Protein AF-A0A7S0DXU3-F1 (afdb_monomer)

Organism: NCBI:txid33657

Solvent-accessible surface area (backbone atoms only — not comparable to full-atom values): 25085 Å² total; per-residue (Å²): 123,83,75,73,73,70,71,82,78,70,74,86,76,72,79,66,78,80,79,71,83,87,73,43,58,35,55,52,43,70,72,33,87,87,50,50,41,66,70,44,53,69,48,76,49,86,62,84,32,47,53,56,60,53,53,61,32,28,48,68,33,61,69,53,24,44,71,80,28,41,36,39,31,63,48,48,63,67,43,18,43,75,67,72,44,59,87,60,47,54,65,48,52,40,44,75,73,55,28,46,79,47,74,60,86,53,35,32,40,37,36,41,58,73,60,51,39,26,33,27,29,27,55,62,72,40,79,51,35,52,40,59,34,46,40,11,41,35,48,35,41,53,49,11,59,25,67,70,29,43,39,30,33,61,66,81,71,66,56,91,76,60,93,64,80,32,57,71,76,54,33,44,74,32,77,78,44,62,49,32,55,66,58,49,38,71,77,22,74,83,45,47,80,45,78,47,66,69,80,90,64,97,59,67,60,41,56,51,43,33,68,52,82,47,69,73,76,68,41,62,19,28,34,32,32,53,34,86,39,59,58,83,52,46,60,65,24,41,46,63,18,80,69,51,53,70,66,29,30,52,43,38,51,59,51,39,67,55,4,39,36,19,35,43,18,49,36,43,62,60,38,40,42,72,54,69,67,56,57,52,53,50,48,64,68,43,66,85,44,85,86,43,55,35,37,18,38,36,38,76,80,72,95,72,90,53,74,60,54,62,42,13,39,49,40,28,54,48,53,49,38,62,64,41,71,78,47,62,26,33,36,42,39,45,62,85,51,74,72,56,54,51,56,48,55,71,66,31,77,62,37,51,78,43,66,64,75,72,66,91,84,71,80,83,78,87,86,78,66,92,40,75,49,44,88,44,60,63,47,52,45,49,41,38,51,57,40,29,71,29,56,32,34,31,17,31,61,45,39,48,56,35,50,54,17,41,6,34,18,18,47,72,74,27,49,23,28,40,11,32,74,94,41,68,41,75,40,31,64,23,80,62,59,72,71,64,78,92,68,89,59,68,60,60,51,52,54,50,47,73,71,36,98,82,109

InterPro domains:
  IPR006342 Methyltransferase FkbM [PF05050] (13-100)
  IPR029063 S-adenosyl-L-methionine-dependent methyltransferase superfamily [G3DSA:3.40.50.150] (2-85)
  IPR029063 S-adenosyl-L-methionine-dependent methyltransferase superfamily [SSF53335] (16-101)

pLDDT: mean 78.66, std 15.74, range [31.45, 97.5]

Structure (mmCIF, N/CA/C/O backbone):
data_AF-A0A7S0DXU3-F1
#
_entry.id   AF-A0A7S0DXU3-F1
#
loop_
_atom_site.group_PDB
_atom_site.id
_atom_site.type_symbol
_atom_site.label_atom_id
_atom_site.label_alt_id
_atom_site.label_comp_id
_atom_site.label_asym_id
_atom_site.label_entity_id
_atom_site.label_seq_id
_atom_site.pdbx_PDB_ins_code
_atom_site.Cartn_x
_atom_site.Cartn_y
_atom_site.Cartn_z
_atom_site.occupancy
_atom_site.B_iso_or_equiv
_atom_site.auth_seq_id
_atom_site.auth_comp_id
_atom_site.auth_asym_id
_atom_site.auth_atom_id
_atom_site.pdbx_PDB_model_num
ATOM 1 N N . ASN A 1 1 ? 52.098 -13.015 6.282 1.00 49.25 1 ASN A N 1
ATOM 2 C CA . ASN A 1 1 ? 50.992 -13.143 7.252 1.00 49.25 1 ASN A CA 1
ATOM 3 C C . ASN A 1 1 ? 51.050 -14.542 7.871 1.00 49.25 1 ASN A C 1
ATOM 5 O O . ASN A 1 1 ? 50.723 -15.497 7.174 1.00 49.25 1 ASN A O 1
ATOM 9 N N . PRO A 1 2 ? 51.536 -14.700 9.114 1.00 31.45 2 PRO A N 1
ATOM 10 C CA . PRO A 1 2 ? 51.738 -16.010 9.745 1.00 31.45 2 PRO A CA 1
ATOM 11 C C . PRO A 1 2 ? 50.432 -16.734 10.134 1.00 31.45 2 PRO A C 1
ATOM 13 O O . PRO A 1 2 ? 50.487 -17.851 10.637 1.00 31.45 2 PRO A O 1
ATOM 16 N N . MET A 1 3 ? 49.254 -16.165 9.840 1.00 36.44 3 MET A N 1
ATOM 17 C CA . MET A 1 3 ? 47.963 -16.836 10.048 1.00 36.44 3 MET A CA 1
ATOM 18 C C . MET A 1 3 ? 47.596 -17.893 8.988 1.00 36.44 3 MET A C 1
ATOM 20 O O . MET A 1 3 ? 46.701 -18.695 9.233 1.00 36.44 3 MET A O 1
ATOM 24 N N . ALA A 1 4 ? 48.296 -17.975 7.849 1.00 40.72 4 ALA A N 1
ATOM 25 C CA . ALA A 1 4 ? 47.994 -18.976 6.813 1.00 40.72 4 ALA A CA 1
ATOM 26 C C . ALA A 1 4 ? 48.556 -20.385 7.111 1.00 40.72 4 ALA A C 1
ATOM 28 O O . ALA A 1 4 ? 48.115 -21.363 6.516 1.00 40.72 4 ALA A O 1
ATOM 29 N N . ALA A 1 5 ? 49.497 -20.520 8.053 1.00 42.50 5 ALA A N 1
ATOM 30 C CA . ALA A 1 5 ? 50.142 -21.802 8.364 1.00 42.50 5 ALA A CA 1
ATOM 31 C C . ALA A 1 5 ? 49.448 -22.604 9.490 1.00 42.50 5 ALA A C 1
ATOM 33 O O . ALA A 1 5 ? 49.845 -23.732 9.773 1.00 42.50 5 ALA A O 1
ATOM 34 N N . SER A 1 6 ? 48.405 -22.049 10.121 1.00 42.41 6 SER A N 1
ATOM 35 C CA . SER A 1 6 ? 47.703 -22.676 11.256 1.00 42.41 6 SER A CA 1
ATOM 36 C C . SER A 1 6 ? 46.551 -23.611 10.842 1.00 42.41 6 SER A C 1
ATOM 38 O O . SER A 1 6 ? 46.144 -24.476 11.612 1.00 42.41 6 SER A O 1
ATOM 40 N N . PHE A 1 7 ? 46.053 -23.519 9.603 1.00 44.28 7 PHE A N 1
ATOM 41 C CA . PHE A 1 7 ? 44.927 -24.349 9.140 1.00 44.28 7 PHE A CA 1
ATOM 42 C C . PHE A 1 7 ? 45.325 -25.727 8.581 1.00 44.28 7 PHE A C 1
ATOM 44 O O . PHE A 1 7 ? 44.462 -26.565 8.344 1.00 44.28 7 PHE A O 1
ATOM 51 N N . ALA A 1 8 ? 46.620 -26.019 8.425 1.00 44.94 8 ALA A N 1
ATOM 52 C CA . ALA A 1 8 ? 47.091 -27.247 7.773 1.00 44.94 8 ALA A CA 1
ATOM 53 C C . ALA A 1 8 ? 47.235 -28.477 8.701 1.00 44.94 8 ALA A C 1
ATOM 55 O O . ALA A 1 8 ? 47.800 -29.489 8.292 1.00 44.94 8 ALA A O 1
ATOM 56 N N . LYS A 1 9 ? 46.760 -28.424 9.955 1.00 47.81 9 LYS A N 1
ATOM 57 C CA . LYS A 1 9 ? 46.879 -29.547 10.914 1.00 47.81 9 LYS A CA 1
ATOM 58 C C . LYS A 1 9 ? 45.585 -29.920 11.644 1.00 47.81 9 LYS A C 1
ATOM 60 O O . LYS A 1 9 ? 45.634 -30.568 12.688 1.00 47.81 9 LYS A O 1
ATOM 65 N N . SER A 1 10 ? 44.426 -29.586 11.077 1.00 48.41 10 SER A N 1
ATOM 66 C CA . SER A 1 10 ? 43.157 -30.176 11.508 1.00 48.41 10 SER A CA 1
ATOM 67 C C . SER A 1 10 ? 42.825 -31.386 10.639 1.00 48.41 10 SER A C 1
ATOM 69 O O . SER A 1 10 ? 42.519 -31.263 9.458 1.00 48.41 10 SER A O 1
ATOM 71 N N . LYS A 1 11 ? 42.937 -32.553 11.272 1.00 50.50 11 LYS A N 1
ATOM 72 C CA . LYS A 1 11 ? 42.490 -33.888 10.860 1.00 50.50 11 LYS A CA 1
ATOM 73 C C . LYS A 1 11 ? 41.259 -33.870 9.946 1.00 50.50 11 LYS A C 1
ATOM 75 O O . LYS A 1 11 ? 40.271 -33.240 10.300 1.00 50.50 11 LYS A O 1
ATOM 80 N N . ASN A 1 12 ? 41.334 -34.632 8.849 1.00 48.66 12 ASN A N 1
ATOM 81 C CA . ASN A 1 12 ? 40.233 -35.271 8.116 1.00 48.66 12 ASN A CA 1
ATOM 82 C C . ASN A 1 12 ? 38.828 -34.750 8.461 1.00 48.66 12 ASN A C 1
ATOM 84 O O . ASN A 1 12 ? 38.040 -35.457 9.085 1.00 48.66 12 ASN A O 1
ATOM 88 N N . VAL A 1 13 ? 38.496 -33.538 8.015 1.00 51.12 13 VAL A N 1
ATOM 89 C CA . VAL A 1 13 ? 37.099 -33.246 7.704 1.00 51.12 13 VAL A CA 1
ATOM 90 C C . VAL A 1 13 ? 36.863 -33.978 6.393 1.00 51.12 13 VAL A C 1
ATOM 92 O O . VAL A 1 13 ? 37.223 -33.494 5.322 1.00 51.12 13 VAL A O 1
ATOM 95 N N . THR A 1 14 ? 36.363 -35.209 6.472 1.00 49.19 14 THR A N 1
ATOM 96 C CA . THR A 1 14 ? 35.688 -35.796 5.321 1.00 49.19 14 THR A CA 1
ATOM 97 C C . THR A 1 14 ? 34.599 -34.804 4.948 1.00 49.19 14 THR A C 1
ATOM 99 O O . THR A 1 14 ? 33.749 -34.499 5.784 1.00 49.19 14 THR A O 1
ATOM 102 N N . PHE A 1 15 ? 34.663 -34.248 3.735 1.00 51.94 15 PHE A N 1
ATOM 103 C CA . PHE A 1 15 ? 33.526 -33.587 3.104 1.00 51.94 15 PHE A CA 1
ATOM 104 C C . PHE A 1 15 ? 32.433 -34.655 2.942 1.00 51.94 15 PHE A C 1
ATOM 106 O O . PHE A 1 15 ? 32.216 -35.183 1.855 1.00 51.94 15 PHE A O 1
ATOM 113 N N . GLU A 1 16 ? 31.773 -35.037 4.039 1.00 57.16 16 GLU A N 1
ATOM 114 C CA . GLU A 1 16 ? 30.393 -35.478 3.950 1.00 57.16 16 GLU A CA 1
ATOM 115 C C . GLU A 1 16 ? 29.704 -34.368 3.174 1.00 57.16 16 GLU A C 1
ATOM 117 O O . GLU A 1 16 ? 29.780 -33.199 3.557 1.00 57.16 16 GLU A O 1
ATOM 122 N N . GLN A 1 17 ? 29.205 -34.722 1.992 1.00 59.31 17 GLN A N 1
ATOM 123 C CA . GLN A 1 17 ? 28.620 -33.788 1.051 1.00 59.31 17 GLN A CA 1
ATOM 124 C C . GLN A 1 17 ? 27.585 -32.957 1.804 1.00 59.31 17 GLN A C 1
ATOM 126 O O . GLN A 1 17 ? 26.501 -33.445 2.118 1.00 59.31 17 GLN A O 1
ATOM 131 N N . LEU A 1 18 ? 27.936 -31.708 2.111 1.00 56.19 18 LEU A N 1
ATOM 132 C CA . LEU A 1 18 ? 26.989 -30.690 2.524 1.00 56.19 18 LEU A CA 1
ATOM 133 C C . LEU A 1 18 ? 26.054 -30.512 1.329 1.00 56.19 18 LEU A C 1
ATOM 135 O O . LEU A 1 18 ? 26.329 -29.744 0.410 1.00 56.19 18 LEU A O 1
ATOM 139 N N . GLN A 1 19 ? 24.987 -31.309 1.299 1.00 66.44 19 GLN A N 1
ATOM 140 C CA . GLN A 1 19 ? 23.897 -31.147 0.356 1.00 66.44 19 GLN A CA 1
ATOM 141 C C . GLN A 1 19 ? 23.121 -29.915 0.802 1.00 66.44 19 GLN A C 1
ATOM 143 O O . GLN A 1 19 ? 22.157 -29.992 1.560 1.00 66.44 19 GLN A O 1
ATOM 148 N N . ILE A 1 20 ? 23.601 -28.750 0.380 1.00 72.75 20 ILE A N 1
ATOM 149 C CA . ILE A 1 20 ? 22.836 -27.517 0.484 1.00 72.75 20 ILE A CA 1
ATOM 150 C C . ILE A 1 20 ? 21.770 -27.610 -0.602 1.00 72.75 20 ILE A C 1
ATOM 152 O O . ILE A 1 20 ? 22.095 -27.753 -1.782 1.00 72.75 20 ILE A O 1
ATOM 156 N N . ALA A 1 21 ? 20.500 -27.587 -0.199 1.00 81.62 21 ALA A N 1
ATOM 157 C CA . ALA A 1 21 ? 19.401 -27.533 -1.147 1.00 81.62 21 ALA A CA 1
ATOM 158 C C . ALA A 1 21 ? 19.580 -26.291 -2.030 1.00 81.62 21 ALA A C 1
ATOM 160 O O . ALA A 1 21 ? 19.606 -25.163 -1.534 1.00 81.62 21 ALA A O 1
ATOM 161 N N . MET A 1 22 ? 19.750 -26.512 -3.332 1.00 84.69 22 MET A N 1
ATOM 162 C CA . MET A 1 22 ? 19.833 -25.433 -4.306 1.00 84.69 22 MET A CA 1
ATOM 163 C C . MET A 1 22 ? 18.444 -24.821 -4.454 1.00 84.69 22 MET A C 1
ATOM 165 O O . MET A 1 22 ? 17.490 -25.529 -4.770 1.00 84.69 22 MET A O 1
ATOM 169 N N . GLN A 1 23 ? 18.347 -23.517 -4.229 1.00 91.75 23 GLN A N 1
ATOM 170 C CA . GLN A 1 23 ? 17.140 -22.735 -4.463 1.00 91.75 23 GLN A CA 1
ATOM 171 C C . GLN A 1 23 ? 17.496 -21.494 -5.276 1.00 91.75 23 GLN A C 1
ATOM 173 O O . GLN A 1 23 ? 18.579 -20.921 -5.125 1.00 91.75 23 GLN A O 1
ATOM 178 N N . THR A 1 24 ? 16.581 -21.074 -6.135 1.00 93.62 24 THR A N 1
ATOM 179 C CA . THR A 1 24 ? 16.656 -19.793 -6.838 1.00 93.62 24 THR A CA 1
ATOM 180 C C . THR A 1 24 ? 16.358 -18.634 -5.884 1.00 93.62 24 THR A C 1
ATOM 182 O O . THR A 1 24 ? 15.781 -18.805 -4.807 1.00 93.62 24 THR A O 1
ATOM 185 N N . VAL A 1 25 ? 16.729 -17.418 -6.285 1.00 92.69 25 VAL A N 1
ATOM 186 C CA . VAL A 1 25 ? 16.409 -16.214 -5.505 1.00 92.69 25 VAL A CA 1
ATOM 187 C C . VAL A 1 25 ? 14.898 -15.971 -5.481 1.00 92.69 25 VAL A C 1
ATOM 189 O O . VAL A 1 25 ? 14.353 -15.614 -4.440 1.00 92.69 25 VAL A O 1
ATOM 192 N N . ASP A 1 26 ? 14.208 -16.218 -6.595 1.00 91.75 26 ASP A N 1
ATOM 193 C CA . ASP A 1 26 ? 12.749 -16.154 -6.666 1.00 91.75 26 ASP A CA 1
ATOM 194 C C . ASP A 1 26 ? 12.087 -17.110 -5.659 1.00 91.75 26 ASP A C 1
ATOM 196 O O . ASP A 1 26 ? 11.159 -16.712 -4.955 1.00 91.75 26 ASP A O 1
ATOM 200 N N . GLU A 1 27 ? 12.563 -18.354 -5.544 1.00 92.75 27 GLU A N 1
ATOM 201 C CA . GLU A 1 27 ? 12.059 -19.314 -4.550 1.00 92.75 27 GLU A CA 1
ATOM 202 C C . GLU A 1 27 ? 12.288 -18.828 -3.118 1.00 92.75 27 GLU A C 1
ATOM 204 O O . GLU A 1 27 ? 11.363 -18.890 -2.309 1.00 92.75 27 GLU A O 1
ATOM 209 N N . ALA A 1 28 ? 13.465 -18.271 -2.822 1.00 92.00 28 ALA A N 1
ATOM 210 C CA . ALA A 1 28 ? 13.770 -17.727 -1.501 1.00 92.00 28 ALA A CA 1
ATOM 211 C C . ALA A 1 28 ? 12.832 -16.564 -1.115 1.00 92.00 28 ALA A C 1
ATOM 213 O O . ALA A 1 28 ? 12.266 -16.568 -0.023 1.00 92.00 28 ALA A O 1
ATOM 214 N N . PHE A 1 29 ? 12.599 -15.606 -2.021 1.00 91.56 29 PHE A N 1
ATOM 215 C CA . PHE A 1 29 ? 11.661 -14.495 -1.790 1.00 91.56 29 PHE A CA 1
ATOM 216 C C . PHE A 1 29 ? 10.202 -14.956 -1.686 1.00 91.56 29 PHE A C 1
ATOM 218 O O . PHE A 1 29 ? 9.406 -14.337 -0.990 1.00 91.56 29 PHE A O 1
ATOM 225 N N . ASN A 1 30 ? 9.824 -16.028 -2.385 1.00 84.25 30 ASN A N 1
ATOM 226 C CA . ASN A 1 30 ? 8.475 -16.583 -2.281 1.00 84.25 30 ASN A CA 1
ATOM 227 C C . ASN A 1 30 ? 8.262 -17.366 -0.976 1.00 84.25 30 ASN A C 1
ATOM 229 O O . ASN A 1 30 ? 7.134 -17.424 -0.481 1.00 84.25 30 ASN A O 1
ATOM 233 N N . ALA A 1 31 ? 9.318 -17.991 -0.448 1.00 87.38 31 ALA A N 1
ATOM 234 C CA . ALA A 1 31 ? 9.271 -18.780 0.778 1.00 87.38 31 ALA A CA 1
ATOM 235 C C . ALA A 1 31 ? 9.262 -17.912 2.045 1.00 87.38 31 ALA A C 1
ATOM 237 O O . ALA A 1 31 ? 8.638 -18.299 3.035 1.00 87.38 31 ALA A O 1
ATOM 238 N N . ASP A 1 32 ? 9.918 -16.749 2.016 1.00 86.12 32 ASP A N 1
ATOM 239 C CA . ASP A 1 32 ? 10.009 -15.841 3.157 1.00 86.12 32 ASP A CA 1
ATOM 240 C C . ASP A 1 32 ? 9.027 -14.657 3.022 1.00 86.12 32 ASP A C 1
ATOM 242 O O . ASP A 1 32 ? 9.239 -13.763 2.199 1.00 86.12 32 ASP A O 1
ATOM 246 N N . PRO A 1 33 ? 7.947 -14.599 3.827 1.00 78.19 33 PRO A N 1
ATOM 247 C CA . PRO A 1 33 ? 6.976 -13.511 3.759 1.00 78.19 33 PRO A CA 1
ATOM 248 C C . PRO A 1 33 ? 7.546 -12.146 4.173 1.00 78.19 33 PRO A C 1
ATOM 250 O O . PRO A 1 33 ? 6.943 -11.123 3.828 1.00 78.19 33 PRO A O 1
ATOM 253 N N . ASP A 1 34 ? 8.671 -12.104 4.889 1.00 81.69 34 ASP A N 1
ATOM 254 C CA . ASP A 1 34 ? 9.323 -10.859 5.291 1.00 81.69 34 ASP A CA 1
ATOM 255 C C . ASP A 1 34 ? 10.197 -10.283 4.163 1.00 81.69 34 ASP A C 1
ATOM 257 O O . ASP A 1 34 ? 10.466 -9.079 4.144 1.00 81.69 34 ASP A O 1
ATOM 261 N N . LEU A 1 35 ? 10.571 -11.097 3.168 1.00 83.56 35 LEU A N 1
ATOM 262 C CA . LEU A 1 35 ? 11.268 -10.639 1.968 1.00 83.56 35 LEU A CA 1
ATOM 263 C C . LEU A 1 35 ? 10.271 -10.131 0.925 1.00 83.56 35 LEU A C 1
ATOM 265 O O . LEU A 1 35 ? 9.550 -10.883 0.274 1.00 83.56 35 LEU A O 1
ATOM 269 N N . GLN A 1 36 ? 10.252 -8.818 0.712 1.00 80.56 36 GLN A N 1
ATOM 270 C CA . GLN A 1 36 ? 9.420 -8.201 -0.316 1.00 80.56 36 GLN A CA 1
ATOM 271 C C . GLN A 1 36 ? 10.299 -7.726 -1.479 1.00 80.56 36 GLN A C 1
ATOM 273 O O . GLN A 1 36 ? 11.161 -6.870 -1.275 1.00 80.56 36 GLN A O 1
ATOM 278 N N . PRO A 1 37 ? 10.078 -8.198 -2.723 1.00 84.88 37 PRO A N 1
ATOM 279 C CA . PRO A 1 37 ? 10.832 -7.713 -3.881 1.00 84.88 37 PRO A CA 1
ATOM 280 C C . PRO A 1 37 ? 10.773 -6.190 -4.044 1.00 84.88 37 PRO A C 1
ATOM 282 O O . PRO A 1 37 ? 11.754 -5.559 -4.420 1.00 84.88 37 PRO A O 1
ATOM 285 N N . THR A 1 38 ? 9.639 -5.585 -3.678 1.00 78.19 38 THR A N 1
ATOM 286 C CA . THR A 1 38 ? 9.418 -4.132 -3.685 1.00 78.19 38 THR A CA 1
ATOM 287 C C . THR A 1 38 ? 10.326 -3.366 -2.723 1.00 78.19 38 THR A C 1
ATOM 289 O O . THR A 1 38 ? 10.404 -2.145 -2.818 1.00 78.19 38 THR A O 1
ATOM 292 N N . ASP A 1 39 ? 11.024 -4.047 -1.813 1.00 81.00 39 ASP A N 1
ATOM 293 C CA . ASP A 1 39 ? 11.955 -3.454 -0.847 1.00 81.00 39 ASP A CA 1
ATOM 294 C C . ASP A 1 39 ? 13.422 -3.562 -1.304 1.00 81.00 39 ASP A C 1
ATOM 296 O O . ASP A 1 39 ? 14.300 -2.901 -0.748 1.00 81.00 39 ASP A O 1
ATOM 300 N N . LEU A 1 40 ? 13.697 -4.301 -2.384 1.00 86.31 40 LEU A N 1
ATOM 301 C CA . LEU A 1 40 ? 15.040 -4.457 -2.935 1.00 86.31 40 LEU A CA 1
ATOM 302 C C . LEU A 1 40 ? 15.499 -3.164 -3.627 1.00 86.31 40 LEU A C 1
ATOM 304 O O . LEU A 1 40 ? 14.933 -2.753 -4.633 1.00 86.31 40 LEU A O 1
ATOM 308 N N . ARG A 1 41 ? 16.520 -2.492 -3.090 1.00 84.75 41 ARG A N 1
ATOM 309 C CA . ARG A 1 41 ? 17.075 -1.247 -3.674 1.00 84.75 41 ARG A CA 1
ATOM 310 C C . ARG A 1 41 ? 18.403 -1.459 -4.393 1.00 84.75 41 ARG A C 1
ATOM 312 O O . ARG A 1 41 ? 18.722 -0.731 -5.325 1.00 84.75 41 ARG A O 1
ATOM 319 N N . LEU A 1 42 ? 19.171 -2.445 -3.949 1.00 93.25 42 LEU A N 1
ATOM 320 C CA . LEU A 1 42 ? 20.490 -2.773 -4.467 1.00 93.25 42 LEU A CA 1
ATOM 321 C C . LEU A 1 42 ? 20.633 -4.291 -4.458 1.00 93.25 42 LEU A C 1
ATOM 323 O O . LEU A 1 42 ? 20.317 -4.921 -3.449 1.00 93.25 42 LEU A O 1
ATOM 327 N N . ALA A 1 43 ? 21.151 -4.864 -5.537 1.00 95.38 43 ALA A N 1
ATOM 328 C CA . ALA A 1 43 ? 21.661 -6.228 -5.513 1.00 95.38 43 ALA A CA 1
ATOM 329 C C . ALA A 1 43 ? 23.068 -6.275 -6.110 1.00 95.38 43 ALA A C 1
ATOM 331 O O . ALA A 1 43 ? 23.351 -5.649 -7.134 1.00 95.38 43 ALA A O 1
ATOM 332 N N . LYS A 1 44 ? 23.949 -7.032 -5.456 1.00 96.56 44 LYS A N 1
ATOM 333 C CA . LYS A 1 44 ? 25.264 -7.380 -5.988 1.00 96.56 44 LYS A CA 1
ATOM 334 C C . LYS A 1 44 ? 25.265 -8.868 -6.323 1.00 96.56 44 LYS A C 1
ATOM 336 O O . LYS A 1 44 ? 24.977 -9.676 -5.445 1.00 96.56 44 LYS A O 1
ATOM 341 N N . ILE A 1 45 ? 25.586 -9.209 -7.566 1.00 96.25 45 ILE A N 1
ATOM 342 C CA . ILE A 1 45 ? 25.763 -10.587 -8.027 1.00 96.25 45 ILE A CA 1
ATOM 343 C C . ILE A 1 45 ? 27.266 -10.834 -8.172 1.00 96.25 45 ILE A C 1
ATOM 345 O O . ILE A 1 45 ? 27.938 -10.164 -8.950 1.00 96.25 45 ILE A O 1
ATOM 349 N N . ASP A 1 46 ? 27.787 -11.765 -7.381 1.00 94.19 46 ASP A N 1
ATOM 350 C CA . ASP A 1 46 ? 29.222 -12.027 -7.235 1.00 94.19 46 ASP A CA 1
ATOM 351 C C . ASP A 1 46 ? 29.445 -13.545 -7.228 1.00 94.19 46 ASP A C 1
ATOM 353 O O . ASP A 1 46 ? 29.564 -14.171 -6.175 1.00 94.19 46 ASP A O 1
ATOM 357 N N . VAL A 1 47 ? 29.335 -14.156 -8.413 1.00 93.06 47 VAL A N 1
ATOM 358 C CA . VAL A 1 47 ? 29.360 -15.622 -8.593 1.00 93.06 47 VAL A CA 1
ATOM 359 C C . VAL A 1 47 ? 30.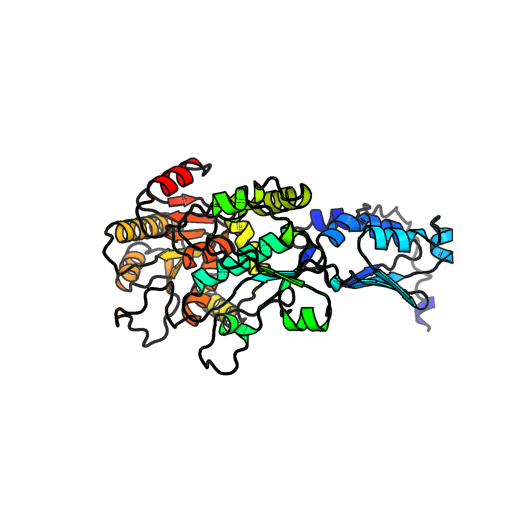329 -16.081 -9.685 1.00 93.06 47 VAL A C 1
ATOM 361 O O . VAL A 1 47 ? 30.286 -17.241 -10.087 1.00 93.06 47 VAL A O 1
ATOM 364 N N . GLN A 1 48 ? 31.234 -15.197 -10.113 1.00 89.81 48 GLN A N 1
ATOM 365 C CA . GLN A 1 48 ? 32.410 -15.510 -10.927 1.00 89.81 48 GLN A CA 1
ATOM 366 C C . GLN A 1 48 ? 32.085 -16.355 -12.174 1.00 89.81 48 GLN A C 1
ATOM 368 O O . GLN A 1 48 ? 32.527 -17.496 -12.299 1.00 89.81 48 GLN A O 1
ATOM 373 N N . GLY A 1 49 ? 31.320 -15.792 -13.111 1.00 92.94 49 GLY A N 1
ATOM 374 C CA . GLY A 1 49 ? 31.007 -16.408 -14.409 1.00 92.94 49 GLY A CA 1
ATOM 375 C C . GLY A 1 49 ? 29.604 -17.008 -14.519 1.00 92.94 49 GLY A C 1
ATOM 376 O O . GLY A 1 49 ? 29.156 -17.261 -15.635 1.00 92.94 49 GLY A O 1
ATOM 377 N N . HIS A 1 50 ? 28.900 -17.174 -13.394 1.00 95.88 50 HIS A N 1
ATOM 378 C CA . HIS A 1 50 ? 27.521 -17.686 -13.328 1.00 95.88 50 HIS A CA 1
ATOM 379 C C . HIS A 1 50 ? 26.465 -16.580 -13.135 1.00 95.88 50 HIS A C 1
ATOM 381 O O . HIS A 1 50 ? 25.389 -16.786 -12.562 1.00 95.88 50 HIS A O 1
ATOM 387 N N . GLU A 1 51 ? 26.775 -15.342 -13.539 1.00 97.12 51 GLU A N 1
ATOM 388 C CA . GLU A 1 51 ? 25.856 -14.216 -13.344 1.00 97.12 51 GLU A CA 1
ATOM 389 C C . GLU A 1 51 ? 24.563 -14.375 -14.158 1.00 97.12 51 GLU A C 1
ATOM 391 O O . GLU A 1 51 ? 23.518 -13.862 -13.753 1.00 97.12 51 GLU A O 1
ATOM 396 N N . VAL A 1 52 ? 24.614 -15.094 -15.286 1.00 96.75 52 VAL A N 1
ATOM 397 C CA . VAL A 1 52 ? 23.458 -15.348 -16.158 1.00 96.75 52 VAL A CA 1
ATOM 398 C C . VAL A 1 52 ? 22.398 -16.167 -15.422 1.00 96.75 52 VAL A C 1
ATOM 400 O O . VAL A 1 52 ? 21.233 -15.770 -15.391 1.00 96.75 52 VAL A O 1
ATOM 403 N N . GLU A 1 53 ? 22.782 -17.272 -14.790 1.00 96.62 53 GLU A N 1
ATOM 404 C CA . GLU A 1 53 ? 21.872 -18.179 -14.089 1.00 96.62 53 GLU A CA 1
ATOM 405 C C . GLU A 1 53 ? 21.292 -17.526 -12.837 1.00 96.62 53 GLU A C 1
ATOM 407 O O . GLU A 1 53 ? 20.095 -17.661 -12.567 1.00 96.62 53 GLU A O 1
ATOM 412 N N . VAL A 1 54 ? 22.099 -16.748 -12.106 1.00 96.38 54 VAL A N 1
ATOM 413 C CA . VAL A 1 54 ? 21.590 -15.960 -10.975 1.00 96.38 54 VAL A CA 1
ATOM 414 C C . VAL A 1 54 ? 20.552 -14.953 -11.461 1.00 96.38 54 VAL A C 1
ATOM 416 O O . VAL A 1 54 ? 19.463 -14.877 -10.892 1.00 96.38 54 VAL A O 1
ATOM 419 N N . LEU A 1 55 ? 20.833 -14.220 -12.542 1.00 96.31 55 LEU A N 1
ATOM 420 C CA . LEU A 1 55 ? 19.898 -13.230 -13.074 1.00 96.31 55 LEU A CA 1
ATOM 421 C C . LEU A 1 55 ? 18.603 -13.884 -13.597 1.00 96.31 55 LEU A C 1
ATOM 423 O O . LEU A 1 55 ? 17.515 -13.336 -13.404 1.00 96.31 55 LEU A O 1
ATOM 427 N N . GLN A 1 56 ? 18.690 -15.082 -14.187 1.00 95.94 56 GLN A N 1
ATOM 428 C CA . GLN A 1 56 ? 17.526 -15.896 -14.557 1.00 95.94 56 GLN A CA 1
ATOM 429 C C . GLN A 1 56 ? 16.703 -16.315 -13.331 1.00 95.94 56 GLN A C 1
ATOM 431 O O . GLN A 1 56 ? 15.481 -16.155 -13.340 1.00 95.94 56 GLN A O 1
ATOM 436 N N . GLY A 1 57 ? 17.363 -16.782 -12.267 1.00 96.38 57 GLY A N 1
ATOM 437 C CA . GLY A 1 57 ? 16.740 -17.151 -10.993 1.00 96.38 57 GLY A CA 1
ATOM 438 C C . GLY A 1 57 ? 16.209 -15.968 -10.173 1.00 96.38 57 GLY A C 1
ATOM 439 O O . GLY A 1 57 ? 15.570 -16.188 -9.148 1.00 96.38 57 GLY A O 1
ATOM 440 N N . MET A 1 58 ? 16.471 -14.732 -10.611 1.00 96.94 58 MET A N 1
ATOM 441 C CA . MET A 1 58 ? 15.980 -13.482 -10.023 1.00 96.94 58 MET A CA 1
ATOM 442 C C . MET A 1 58 ? 14.877 -12.807 -10.861 1.00 96.94 58 MET A C 1
ATOM 444 O O . MET A 1 58 ? 14.485 -11.676 -10.560 1.00 96.94 58 MET A O 1
ATOM 448 N N . ARG A 1 59 ? 14.391 -13.422 -11.950 1.00 93.62 59 ARG A N 1
ATOM 449 C CA . ARG A 1 59 ? 13.457 -12.773 -12.895 1.00 93.62 59 ARG A CA 1
ATOM 450 C C . ARG A 1 59 ? 12.179 -12.263 -12.223 1.00 93.62 59 ARG A C 1
ATOM 452 O O . ARG A 1 59 ? 11.732 -11.156 -12.531 1.00 93.62 59 ARG A O 1
ATOM 459 N N . GLY A 1 60 ? 11.574 -13.051 -11.341 1.00 84.44 60 GLY A N 1
ATOM 460 C CA . GLY A 1 60 ? 10.346 -12.713 -10.627 1.00 84.44 60 GLY A CA 1
ATOM 461 C C . GLY A 1 60 ? 10.544 -11.590 -9.613 1.00 84.44 60 GLY A C 1
ATOM 462 O O . GLY A 1 60 ? 9.730 -10.660 -9.566 1.00 84.44 60 GLY A O 1
ATOM 463 N N . VAL A 1 61 ? 11.636 -11.643 -8.849 1.00 92.19 61 VAL A N 1
ATOM 464 C CA . VAL A 1 61 ? 12.031 -10.617 -7.878 1.00 92.19 61 VAL A CA 1
ATOM 465 C C . VAL A 1 61 ? 12.353 -9.311 -8.592 1.00 92.19 61 VAL A C 1
ATOM 467 O O . VAL A 1 61 ? 11.746 -8.284 -8.299 1.00 92.19 61 VAL A O 1
ATOM 470 N N . LEU A 1 62 ? 13.236 -9.340 -9.593 1.00 91.25 62 LEU A N 1
ATOM 471 C CA . LEU A 1 62 ? 13.663 -8.140 -10.311 1.00 91.25 62 LEU A CA 1
ATOM 472 C C . LEU A 1 62 ? 12.541 -7.494 -11.102 1.00 91.25 62 LEU A C 1
ATOM 474 O O . LEU A 1 62 ? 12.563 -6.279 -11.255 1.00 91.25 62 LEU A O 1
ATOM 478 N N . ARG A 1 63 ? 11.545 -8.253 -11.575 1.00 83.50 63 ARG A N 1
ATOM 479 C CA . ARG A 1 63 ? 10.345 -7.687 -12.208 1.00 83.50 63 ARG A CA 1
ATOM 480 C C . ARG A 1 63 ? 9.531 -6.835 -11.233 1.00 83.50 63 ARG A C 1
ATOM 482 O O . ARG A 1 63 ? 9.035 -5.787 -11.637 1.00 83.50 63 ARG A O 1
ATOM 489 N N . GLN A 1 64 ? 9.408 -7.288 -9.986 1.00 78.81 64 GLN A N 1
ATOM 490 C CA . GLN A 1 64 ? 8.639 -6.637 -8.919 1.00 78.81 64 GLN A CA 1
ATOM 491 C C . GLN A 1 64 ? 9.440 -5.588 -8.136 1.00 78.81 64 GLN A C 1
ATOM 493 O O . GLN A 1 64 ? 8.850 -4.804 -7.392 1.00 78.81 64 GLN A O 1
ATOM 498 N N . ALA A 1 65 ? 10.765 -5.587 -8.281 1.00 86.69 65 ALA A N 1
ATOM 499 C CA . ALA A 1 65 ? 11.635 -4.605 -7.664 1.00 86.69 65 ALA A CA 1
ATOM 500 C C . ALA A 1 65 ? 11.293 -3.171 -8.120 1.00 86.69 65 ALA A C 1
ATOM 502 O O . ALA A 1 65 ? 10.797 -2.981 -9.239 1.00 86.69 65 ALA A O 1
ATOM 503 N N . PRO A 1 66 ? 11.567 -2.158 -7.276 1.00 77.94 66 PRO A N 1
ATOM 504 C CA . PRO A 1 66 ? 11.468 -0.753 -7.651 1.00 77.94 66 PRO A CA 1
ATOM 505 C C . PRO A 1 66 ? 12.243 -0.449 -8.926 1.00 77.94 66 PRO A C 1
ATOM 507 O O . PRO A 1 66 ? 13.256 -1.081 -9.233 1.00 77.94 66 PRO A O 1
ATOM 510 N N . HIS A 1 67 ? 11.798 0.575 -9.644 1.00 77.00 67 HIS A N 1
ATOM 511 C CA . HIS A 1 67 ? 12.445 0.977 -10.884 1.00 77.00 67 HIS A CA 1
ATOM 512 C C . HIS A 1 67 ? 13.863 1.529 -10.653 1.00 77.00 67 HIS A C 1
ATOM 514 O O . HIS A 1 67 ? 14.717 1.459 -11.535 1.00 77.00 67 HIS A O 1
ATOM 520 N N . GLU A 1 68 ? 14.117 2.055 -9.457 1.00 79.75 68 GLU A N 1
ATOM 521 C CA . GLU A 1 68 ? 15.383 2.642 -9.025 1.00 79.75 68 GLU A CA 1
ATOM 522 C C . GLU A 1 68 ? 16.394 1.594 -8.545 1.00 79.75 68 GLU A C 1
ATOM 524 O O . GLU A 1 68 ? 17.468 1.968 -8.074 1.00 79.75 68 GLU A O 1
ATOM 529 N N . ILE A 1 69 ? 16.068 0.298 -8.630 1.00 88.38 69 ILE A N 1
ATOM 530 C CA . ILE A 1 69 ? 16.996 -0.755 -8.234 1.00 88.38 69 ILE A CA 1
ATOM 531 C C . ILE A 1 69 ? 18.317 -0.629 -8.996 1.00 88.38 69 ILE A C 1
ATOM 533 O O . ILE A 1 69 ? 18.357 -0.551 -10.228 1.00 88.38 69 ILE A O 1
ATOM 537 N N . GLU A 1 70 ? 19.410 -0.647 -8.244 1.00 90.75 70 GLU A N 1
ATOM 538 C CA . GLU A 1 70 ? 20.748 -0.765 -8.798 1.00 90.75 70 GLU A CA 1
ATOM 539 C C . GLU A 1 70 ? 21.183 -2.228 -8.739 1.00 90.75 70 GLU A C 1
ATOM 541 O O . GLU A 1 70 ? 21.180 -2.846 -7.674 1.00 90.75 70 GLU A O 1
ATOM 546 N N . LEU A 1 71 ? 21.555 -2.799 -9.883 1.00 96.00 71 LEU A N 1
ATOM 547 C CA . LEU A 1 71 ? 22.209 -4.102 -9.911 1.00 96.00 71 LEU A CA 1
ATOM 548 C C . LEU A 1 71 ? 23.660 -3.907 -10.301 1.00 96.00 71 LEU A C 1
ATOM 550 O O . LEU A 1 71 ? 23.973 -3.226 -11.277 1.00 96.00 71 LEU A O 1
ATOM 554 N N . THR A 1 72 ? 24.542 -4.533 -9.541 1.00 97.12 72 THR A N 1
ATOM 555 C CA . THR A 1 72 ? 25.963 -4.599 -9.859 1.00 97.12 72 THR A CA 1
ATOM 556 C C . THR A 1 72 ? 26.354 -6.051 -9.969 1.00 97.12 72 THR A C 1
ATOM 558 O O . THR A 1 72 ? 25.938 -6.874 -9.156 1.00 97.12 72 THR A O 1
ATOM 561 N N . LEU A 1 73 ? 27.116 -6.379 -10.997 1.00 96.69 73 LEU A N 1
ATOM 562 C CA . LEU A 1 73 ? 27.546 -7.741 -11.225 1.00 96.69 73 LEU A CA 1
ATOM 563 C C . LEU A 1 73 ? 28.967 -7.767 -11.759 1.00 96.69 73 LEU A C 1
ATOM 565 O O . LEU A 1 73 ? 29.414 -6.819 -12.415 1.00 96.69 73 LEU A O 1
ATOM 569 N N . GLU A 1 74 ? 29.679 -8.834 -11.428 1.00 94.31 74 GLU A N 1
ATOM 570 C CA . GLU A 1 74 ? 30.986 -9.085 -12.009 1.00 94.31 74 GLU A CA 1
ATOM 571 C C . GLU A 1 74 ? 30.831 -9.523 -13.465 1.00 94.31 74 GLU A C 1
ATOM 573 O O . GLU A 1 74 ? 29.923 -10.263 -13.831 1.00 94.31 74 GLU A O 1
ATOM 578 N N . TYR A 1 75 ? 31.683 -8.988 -14.328 1.00 94.88 75 TYR A N 1
ATOM 579 C CA . TYR A 1 75 ? 31.618 -9.193 -15.762 1.00 94.88 75 TYR A CA 1
ATOM 580 C C . TYR A 1 75 ? 32.998 -9.539 -16.301 1.00 94.88 75 TYR A C 1
ATOM 582 O O . TYR A 1 75 ? 33.679 -8.721 -16.928 1.00 94.88 75 TYR A O 1
ATOM 590 N N . ASP A 1 76 ? 33.412 -10.776 -16.031 1.00 95.75 76 ASP A N 1
ATOM 591 C CA . ASP A 1 76 ? 34.619 -11.363 -16.596 1.00 95.75 76 ASP A CA 1
ATOM 592 C C . ASP A 1 76 ? 34.263 -12.311 -17.748 1.00 95.75 76 ASP A C 1
ATOM 594 O O . ASP A 1 76 ? 33.753 -13.417 -17.560 1.00 95.75 76 ASP A O 1
ATOM 598 N N . LEU A 1 77 ? 34.567 -11.877 -18.972 1.00 95.50 77 LEU A N 1
ATOM 599 C CA . LEU A 1 77 ? 34.255 -12.632 -20.186 1.00 95.50 77 LEU A CA 1
ATOM 600 C C . LEU A 1 77 ? 34.937 -14.005 -20.246 1.00 95.50 77 LEU A C 1
ATOM 602 O O . LEU A 1 77 ? 34.425 -14.903 -20.911 1.00 95.50 77 LEU A O 1
ATOM 606 N N . ARG A 1 78 ? 36.094 -14.183 -19.593 1.00 96.50 78 ARG A N 1
ATOM 607 C CA . ARG A 1 78 ? 36.799 -15.472 -19.585 1.00 96.50 78 ARG A CA 1
ATOM 608 C C . ARG A 1 78 ? 36.097 -16.454 -18.662 1.00 96.50 78 ARG A C 1
ATOM 610 O O . ARG A 1 78 ? 35.945 -17.612 -19.038 1.00 96.50 78 ARG A O 1
ATOM 617 N N . LEU A 1 79 ? 35.664 -15.990 -17.491 1.00 96.19 79 LEU A N 1
ATOM 618 C CA . LEU A 1 79 ? 34.928 -16.820 -16.539 1.00 96.19 79 LEU A CA 1
ATOM 619 C C . LEU A 1 79 ? 33.541 -17.183 -17.073 1.00 96.19 79 LEU A C 1
ATOM 621 O O . LEU A 1 79 ? 33.162 -18.347 -17.004 1.00 96.19 79 LEU A O 1
ATOM 625 N N . GLN A 1 80 ? 32.842 -16.246 -17.717 1.00 95.81 80 GLN A N 1
ATOM 626 C CA . GLN A 1 80 ? 31.570 -16.545 -18.384 1.00 95.81 80 GLN A CA 1
ATOM 627 C C . GLN A 1 80 ? 31.727 -17.571 -19.509 1.00 95.81 80 GLN A C 1
ATOM 629 O O . GLN A 1 80 ? 30.954 -18.522 -19.590 1.00 95.81 80 GLN A O 1
ATOM 634 N N . ALA A 1 81 ? 32.764 -17.439 -20.342 1.00 96.62 81 ALA A N 1
ATOM 635 C CA . ALA A 1 81 ? 33.051 -18.431 -21.374 1.00 96.62 81 ALA A CA 1
ATOM 636 C C . ALA A 1 81 ? 33.387 -19.809 -20.777 1.00 96.62 81 ALA A C 1
ATOM 638 O O . ALA A 1 81 ? 32.962 -20.828 -21.319 1.00 96.62 81 ALA A O 1
ATOM 639 N N . ALA A 1 82 ? 34.114 -19.854 -19.653 1.00 96.75 82 ALA A N 1
ATOM 640 C CA . ALA A 1 82 ? 34.405 -21.095 -18.934 1.00 96.75 82 ALA A CA 1
ATOM 641 C C . ALA A 1 82 ? 33.144 -21.739 -18.327 1.00 96.75 82 ALA A C 1
ATOM 643 O O . ALA A 1 82 ? 33.067 -22.964 -18.266 1.00 96.75 82 ALA A O 1
ATOM 644 N N . ALA A 1 83 ? 32.152 -20.929 -17.944 1.00 96.12 83 ALA A N 1
ATOM 645 C CA . ALA A 1 83 ? 30.823 -21.372 -17.521 1.00 96.12 83 ALA A CA 1
ATOM 646 C C . ALA A 1 83 ? 29.897 -21.762 -18.696 1.00 96.12 83 ALA A C 1
ATOM 648 O O . ALA A 1 83 ? 28.810 -22.287 -18.476 1.00 96.12 83 ALA A O 1
ATOM 649 N N . GLY A 1 84 ? 30.328 -21.569 -19.949 1.00 97.50 84 GLY A N 1
ATOM 650 C CA . GLY A 1 84 ? 29.567 -21.938 -21.148 1.00 97.50 84 GLY A CA 1
ATOM 651 C C . GLY A 1 84 ? 28.691 -20.824 -21.729 1.00 97.50 84 GLY A C 1
ATOM 652 O O . GLY A 1 84 ? 27.934 -21.085 -22.664 1.00 97.50 84 GLY A O 1
ATOM 653 N N . HIS A 1 85 ? 28.816 -19.592 -21.233 1.00 97.31 85 HIS A N 1
ATOM 654 C CA . HIS A 1 85 ? 28.057 -18.439 -21.715 1.00 97.31 85 HIS A CA 1
ATOM 655 C C . HIS A 1 85 ? 28.791 -17.659 -22.803 1.00 97.31 85 HIS A C 1
ATOM 657 O O . HIS A 1 85 ? 30.019 -17.539 -22.818 1.00 97.31 85 HIS A O 1
ATOM 663 N N . SER A 1 86 ? 28.021 -17.074 -23.722 1.00 96.75 86 SER A N 1
ATOM 664 C CA . SER A 1 86 ? 28.591 -16.184 -24.739 1.00 96.75 86 SER A CA 1
ATOM 665 C C . SER A 1 86 ? 28.777 -14.755 -24.201 1.00 96.75 86 SER A C 1
ATOM 667 O O . SER A 1 86 ? 27.957 -14.296 -23.403 1.00 96.75 86 SER A O 1
ATOM 669 N N . PRO A 1 87 ? 29.757 -13.972 -24.702 1.00 92.81 87 PRO A N 1
ATOM 670 C CA . PRO A 1 87 ? 29.951 -12.579 -24.277 1.00 92.81 87 PRO A CA 1
ATOM 671 C C . PRO A 1 87 ? 28.724 -11.669 -24.441 1.00 92.81 87 PRO A C 1
ATOM 673 O O . PRO A 1 87 ? 28.636 -10.625 -23.810 1.00 92.81 87 PRO A O 1
ATOM 676 N N . GLY A 1 88 ? 27.788 -12.007 -25.332 1.00 93.56 88 GLY A N 1
ATOM 677 C CA . GLY A 1 88 ? 26.581 -11.209 -25.567 1.00 93.56 88 GLY A CA 1
ATOM 678 C C . GLY A 1 88 ? 25.391 -11.600 -24.692 1.00 93.56 88 GLY A C 1
ATOM 679 O O . GLY A 1 88 ? 24.402 -10.868 -24.665 1.00 93.56 88 GLY A O 1
ATOM 680 N N . GLU A 1 89 ? 25.469 -12.733 -23.996 1.00 96.75 89 GLU A N 1
ATOM 681 C CA . GLU A 1 89 ? 24.327 -13.362 -23.337 1.00 96.75 89 GLU A CA 1
ATOM 682 C C . GLU A 1 89 ? 23.840 -12.561 -22.136 1.00 96.75 89 GLU A C 1
ATOM 684 O O . GLU A 1 89 ? 22.665 -12.201 -22.080 1.00 96.75 89 GLU A O 1
ATOM 689 N N . LEU A 1 90 ? 24.743 -12.188 -21.226 1.00 95.81 90 LEU A N 1
ATOM 690 C CA . LEU A 1 90 ? 24.368 -11.412 -20.049 1.00 95.81 90 LEU A CA 1
ATOM 691 C C . LEU A 1 90 ? 23.830 -10.010 -20.403 1.00 95.81 90 LEU A C 1
ATOM 693 O O . LEU A 1 90 ? 22.749 -9.660 -19.921 1.00 95.81 90 LEU A O 1
ATOM 697 N N . PRO A 1 91 ? 24.468 -9.215 -21.292 1.00 95.56 91 PRO A N 1
ATOM 698 C CA . PRO A 1 91 ? 23.875 -7.962 -21.758 1.00 95.56 91 PRO A CA 1
ATOM 699 C C . PRO A 1 91 ? 22.538 -8.133 -22.493 1.00 95.56 91 PRO A C 1
ATOM 701 O O . PRO A 1 91 ? 21.702 -7.228 -22.474 1.00 95.56 91 PRO A O 1
ATOM 704 N N . ALA A 1 92 ? 22.328 -9.243 -23.208 1.00 94.25 92 ALA A N 1
ATOM 705 C CA . ALA A 1 92 ? 21.054 -9.526 -23.868 1.00 94.25 92 ALA A CA 1
ATOM 706 C C . ALA A 1 92 ? 19.958 -9.851 -22.847 1.00 94.25 92 ALA A C 1
ATOM 708 O O . ALA A 1 92 ? 18.882 -9.261 -22.919 1.00 94.25 92 ALA A O 1
ATOM 709 N N . LEU A 1 93 ? 20.260 -10.700 -21.863 1.00 96.00 93 LEU A N 1
ATOM 710 C CA . LEU A 1 93 ? 19.352 -11.044 -20.774 1.00 96.00 93 LEU A CA 1
ATOM 711 C C . LEU A 1 93 ? 18.974 -9.810 -19.944 1.00 96.00 93 LEU A C 1
ATOM 713 O O . LEU A 1 93 ? 17.798 -9.584 -19.674 1.00 96.00 93 LEU A O 1
ATOM 717 N N . ALA A 1 94 ? 19.946 -8.964 -19.591 1.00 94.38 94 ALA A N 1
ATOM 718 C CA . ALA A 1 94 ? 19.681 -7.720 -18.872 1.00 94.38 94 ALA A CA 1
ATOM 719 C C . ALA A 1 94 ? 18.713 -6.802 -19.645 1.00 94.38 94 ALA A C 1
ATOM 721 O O . ALA A 1 94 ? 17.753 -6.287 -19.069 1.00 94.38 94 ALA A O 1
ATOM 722 N N . ARG A 1 95 ? 18.909 -6.657 -20.964 1.00 88.44 95 ARG A N 1
ATOM 723 C CA . ARG A 1 95 ? 18.013 -5.877 -21.835 1.00 88.44 95 ARG A CA 1
ATOM 724 C C . ARG A 1 95 ? 16.625 -6.497 -21.966 1.00 88.44 95 ARG A C 1
ATOM 726 O O . ARG A 1 95 ? 15.642 -5.763 -21.919 1.00 88.44 95 ARG A O 1
ATOM 733 N N . GLU A 1 96 ? 16.526 -7.821 -22.087 1.00 87.31 96 GLU A N 1
ATOM 734 C CA . GLU A 1 96 ? 15.246 -8.551 -22.056 1.00 87.31 96 GLU A CA 1
ATOM 735 C C . GLU A 1 96 ? 14.472 -8.248 -20.763 1.00 87.31 96 GLU A C 1
ATOM 737 O O . GLU A 1 96 ? 13.251 -8.097 -20.774 1.00 87.31 96 GLU A O 1
ATOM 742 N N . MET A 1 97 ? 15.193 -8.091 -19.653 1.00 87.81 97 MET A N 1
ATOM 743 C CA . MET A 1 97 ? 14.641 -7.759 -18.339 1.00 87.81 97 MET A CA 1
ATOM 744 C C . MET A 1 97 ? 14.389 -6.257 -18.127 1.00 87.81 97 MET A C 1
ATOM 746 O O . MET A 1 97 ? 13.976 -5.857 -17.038 1.00 87.81 97 MET A O 1
ATOM 750 N N . GLY A 1 98 ? 14.592 -5.426 -19.153 1.00 84.62 98 GLY A N 1
ATOM 751 C CA . GLY A 1 98 ? 14.328 -3.987 -19.106 1.00 84.62 98 GLY A CA 1
ATOM 752 C C . GLY A 1 98 ? 15.433 -3.161 -18.447 1.00 84.62 98 GLY A C 1
ATOM 753 O O . GLY A 1 98 ? 15.173 -2.035 -18.023 1.00 84.62 98 GLY A O 1
ATOM 754 N N . PHE A 1 99 ? 16.650 -3.696 -18.345 1.00 91.31 99 PHE A N 1
ATOM 755 C CA . PHE A 1 99 ? 17.809 -2.957 -17.858 1.00 91.31 99 PHE A CA 1
ATOM 756 C C . PHE A 1 99 ? 18.680 -2.433 -19.002 1.00 91.31 99 PHE A C 1
ATOM 758 O O . PHE A 1 99 ? 18.952 -3.117 -19.989 1.00 91.31 99 PHE A O 1
ATOM 765 N N . GLU A 1 100 ? 19.183 -1.220 -18.821 1.00 91.38 100 GLU A N 1
ATOM 766 C CA . GLU A 1 100 ? 20.346 -0.699 -19.520 1.00 91.38 100 GLU A CA 1
ATOM 767 C C . GLU A 1 100 ? 21.619 -1.207 -18.840 1.00 91.38 100 GLU A C 1
ATOM 769 O O . GLU A 1 100 ? 21.708 -1.276 -17.613 1.00 91.38 100 GLU A O 1
ATOM 774 N N . THR A 1 101 ? 22.616 -1.550 -19.651 1.00 93.06 101 THR A N 1
ATOM 775 C CA . THR A 1 101 ? 23.899 -2.088 -19.195 1.00 93.06 101 THR A CA 1
ATOM 776 C C . THR A 1 101 ? 24.987 -1.035 -19.347 1.00 93.06 101 THR A C 1
ATOM 778 O O . THR A 1 101 ? 25.182 -0.499 -20.440 1.00 93.06 101 THR A O 1
ATOM 781 N N . ARG A 1 102 ? 25.770 -0.802 -18.295 1.00 94.69 102 ARG A N 1
ATOM 782 C CA . ARG A 1 102 ? 27.037 -0.067 -18.369 1.00 94.69 102 ARG A CA 1
ATOM 783 C C . ARG A 1 102 ? 28.157 -0.985 -17.909 1.00 94.69 102 ARG A C 1
ATOM 785 O O . ARG A 1 102 ? 28.047 -1.563 -16.840 1.00 94.69 102 ARG A O 1
ATOM 792 N N . VAL A 1 103 ? 29.234 -1.092 -18.680 1.00 93.44 103 VAL A N 1
ATOM 793 C CA . VAL A 1 103 ? 30.417 -1.893 -18.321 1.00 93.44 103 VAL A CA 1
ATOM 794 C C . VAL A 1 103 ? 31.600 -0.961 -18.083 1.00 93.44 103 VAL A C 1
ATOM 796 O O . VAL A 1 103 ? 31.824 -0.035 -18.863 1.00 93.44 103 VAL A O 1
ATOM 799 N N . ALA A 1 104 ? 32.354 -1.191 -17.011 1.00 92.94 104 ALA A N 1
ATOM 800 C CA . ALA A 1 104 ? 33.624 -0.521 -16.743 1.00 92.94 104 ALA A CA 1
ATOM 801 C C . ALA A 1 104 ? 34.545 -1.462 -15.957 1.00 92.94 104 ALA A C 1
ATOM 803 O O . ALA A 1 104 ? 34.250 -1.849 -14.827 1.00 92.94 104 ALA A O 1
ATOM 804 N N . GLY A 1 105 ? 35.671 -1.832 -16.570 1.00 92.56 105 GLY A N 1
ATOM 805 C CA . GLY A 1 105 ? 36.532 -2.889 -16.042 1.00 92.56 105 GLY A CA 1
ATOM 806 C C . GLY A 1 105 ? 35.803 -4.235 -16.012 1.00 92.56 105 GLY A C 1
ATOM 807 O O . GLY A 1 105 ? 35.110 -4.575 -16.967 1.00 92.56 105 GLY A O 1
ATOM 808 N N . GLN A 1 106 ? 35.948 -4.965 -14.906 1.00 92.88 106 GLN A N 1
ATOM 809 C CA . GLN A 1 106 ? 35.276 -6.247 -14.648 1.00 92.88 106 GLN A CA 1
ATOM 810 C C . GLN A 1 106 ? 33.913 -6.077 -13.960 1.00 92.88 106 GLN A C 1
ATOM 812 O O . GLN A 1 106 ? 33.387 -7.024 -13.397 1.00 92.88 106 GLN A O 1
ATOM 817 N N . MET A 1 107 ? 33.339 -4.874 -13.966 1.00 95.56 107 MET A N 1
ATOM 818 C CA . MET A 1 107 ? 32.033 -4.615 -13.366 1.00 95.56 107 MET A CA 1
ATOM 819 C C . MET A 1 107 ? 31.033 -4.192 -14.435 1.00 95.56 107 MET A C 1
ATOM 821 O O . MET A 1 107 ? 31.339 -3.381 -15.318 1.00 95.56 107 MET A O 1
ATOM 825 N N . MET A 1 108 ? 29.813 -4.705 -14.315 1.00 95.56 108 MET A N 1
ATOM 826 C CA . MET A 1 108 ? 28.652 -4.233 -15.054 1.00 95.56 108 MET A CA 1
ATOM 827 C C . MET A 1 108 ? 27.600 -3.708 -14.078 1.00 95.56 108 MET A C 1
ATOM 829 O O . MET A 1 108 ? 27.254 -4.351 -13.088 1.00 95.56 108 MET A O 1
ATOM 833 N N . TRP A 1 109 ? 27.078 -2.526 -14.384 1.00 96.00 109 TRP A N 1
ATOM 834 C CA . TRP A 1 109 ? 25.945 -1.919 -13.702 1.00 96.00 109 TRP A CA 1
ATOM 835 C C . TRP A 1 109 ? 24.715 -2.084 -14.579 1.00 96.00 109 TRP A C 1
ATOM 837 O O . TRP A 1 109 ? 24.740 -1.714 -15.757 1.00 96.00 109 TRP A O 1
ATOM 847 N N . LEU A 1 110 ? 23.642 -2.608 -13.996 1.00 93.75 110 LEU A N 1
ATOM 848 C CA . LEU A 1 110 ? 22.329 -2.647 -14.614 1.00 93.75 110 LEU A CA 1
ATOM 849 C C . LEU A 1 110 ? 21.431 -1.635 -13.916 1.00 93.75 110 LEU A C 1
ATOM 851 O O . LEU A 1 110 ? 21.279 -1.653 -12.692 1.00 93.75 110 LEU A O 1
ATOM 855 N N . ARG A 1 111 ? 20.824 -0.754 -14.706 1.00 90.19 111 ARG A N 1
ATOM 856 C CA . ARG A 1 111 ? 19.823 0.208 -14.236 1.00 90.19 111 ARG A CA 1
ATOM 857 C C . ARG A 1 111 ? 18.667 0.218 -15.209 1.00 90.19 111 ARG A C 1
ATOM 859 O O . ARG A 1 111 ? 18.874 0.050 -16.404 1.00 90.19 111 ARG A O 1
ATOM 866 N N . ARG A 1 112 ? 17.446 0.410 -14.729 1.00 84.75 112 ARG A N 1
ATOM 867 C CA . ARG A 1 112 ? 16.325 0.578 -15.649 1.00 84.75 112 ARG A CA 1
ATOM 868 C C . ARG A 1 112 ? 16.320 2.003 -16.224 1.00 84.75 112 ARG A C 1
ATOM 870 O O . ARG A 1 112 ? 16.628 2.948 -15.492 1.00 84.75 112 ARG A O 1
ATOM 877 N N . PRO A 1 113 ? 15.940 2.189 -17.497 1.00 80.81 113 PRO A N 1
ATOM 878 C CA . PRO A 1 113 ? 15.845 3.511 -18.108 1.00 80.81 113 PRO A CA 1
ATOM 879 C C . PRO A 1 113 ? 14.738 4.333 -17.442 1.00 80.81 113 PRO A C 1
ATOM 881 O O . PRO A 1 113 ? 13.559 4.146 -17.732 1.00 80.81 113 PRO A O 1
ATOM 884 N N . LEU A 1 114 ? 15.102 5.262 -16.551 1.00 78.50 114 LEU A N 1
ATOM 885 C CA . LEU A 1 114 ? 14.146 6.063 -15.765 1.00 78.50 114 LEU A CA 1
ATOM 886 C C . LEU A 1 114 ? 13.122 6.797 -16.651 1.00 78.50 114 LEU A C 1
ATOM 888 O O . LEU A 1 114 ? 11.962 6.940 -16.288 1.00 78.50 114 LEU A O 1
ATOM 892 N N . CYS A 1 115 ? 13.506 7.207 -17.859 1.00 83.25 115 CYS A N 1
ATOM 893 C CA . CYS A 1 115 ? 12.599 7.909 -18.771 1.00 83.25 115 CYS A CA 1
ATOM 894 C C . CYS A 1 115 ? 11.666 7.007 -19.579 1.00 83.25 115 CYS A C 1
ATOM 896 O O . CYS A 1 115 ? 10.849 7.520 -20.338 1.00 83.25 115 CYS A O 1
ATOM 898 N N . GLN A 1 116 ? 11.758 5.687 -19.418 1.00 83.19 116 GLN A N 1
ATOM 899 C CA . GLN A 1 116 ? 10.776 4.740 -19.946 1.00 83.19 116 GLN A CA 1
ATOM 900 C C . GLN A 1 116 ? 9.797 4.271 -18.859 1.00 83.19 116 GLN A C 1
ATOM 902 O O . GLN A 1 116 ? 8.792 3.634 -19.177 1.00 83.19 116 GLN A O 1
ATOM 907 N N . THR A 1 117 ? 10.025 4.631 -17.592 1.00 82.56 117 THR A N 1
ATOM 908 C CA . THR A 1 117 ? 9.083 4.377 -16.497 1.00 82.56 117 THR A CA 1
ATOM 909 C C . THR A 1 117 ? 7.729 5.015 -16.786 1.00 82.56 117 THR A C 1
ATOM 911 O O . THR A 1 117 ? 7.637 6.096 -17.371 1.00 82.56 117 THR A O 1
ATOM 914 N N . ARG A 1 118 ? 6.655 4.350 -16.357 1.00 88.19 118 ARG A N 1
ATOM 915 C CA . ARG A 1 118 ? 5.334 4.977 -16.258 1.00 88.19 118 ARG A CA 1
ATOM 916 C C . ARG A 1 118 ? 5.266 5.738 -14.947 1.00 88.19 118 ARG A C 1
ATOM 918 O O . ARG A 1 118 ? 5.372 5.124 -13.890 1.00 88.19 118 ARG A O 1
ATOM 925 N N . TRP A 1 119 ? 5.066 7.042 -15.002 1.00 89.81 119 TRP A N 1
ATOM 926 C CA . TRP A 1 119 ? 4.954 7.854 -13.798 1.00 89.81 119 TRP A CA 1
ATOM 927 C C . TRP A 1 119 ? 3.477 8.084 -13.505 1.00 89.81 119 TRP A C 1
ATOM 929 O O . TRP A 1 119 ? 2.757 8.598 -14.356 1.00 89.81 119 TRP A O 1
ATOM 939 N N . ILE A 1 120 ? 3.005 7.678 -12.333 1.00 90.38 120 ILE A N 1
ATOM 940 C CA . ILE A 1 120 ? 1.609 7.841 -11.918 1.00 90.38 120 ILE A CA 1
ATOM 941 C C . ILE A 1 120 ? 1.548 8.961 -10.891 1.00 90.38 120 ILE A C 1
ATOM 943 O O . ILE A 1 120 ? 2.238 8.908 -9.881 1.00 90.38 120 ILE A O 1
ATOM 947 N N . VAL A 1 121 ? 0.727 9.974 -11.134 1.00 88.75 121 VAL A N 1
ATOM 948 C CA . VAL A 1 121 ? 0.541 11.100 -10.217 1.00 88.75 121 VAL A CA 1
ATOM 949 C C . VAL A 1 121 ? -0.777 10.926 -9.484 1.00 88.75 121 VAL A C 1
ATOM 951 O O . VAL A 1 121 ? -1.829 10.850 -10.118 1.00 88.75 121 VAL A O 1
ATOM 954 N N . ALA A 1 122 ? -0.723 10.935 -8.154 1.00 83.25 122 ALA A N 1
ATOM 955 C CA . ALA A 1 122 ? -1.901 11.153 -7.325 1.00 83.25 122 ALA A CA 1
ATOM 956 C C . ALA A 1 122 ? -2.030 12.637 -6.994 1.00 83.25 122 ALA A C 1
ATOM 958 O O . ALA A 1 122 ? -1.049 13.273 -6.596 1.00 83.25 122 ALA A O 1
ATOM 959 N N . LYS A 1 123 ? -3.251 13.169 -7.051 1.00 76.69 123 LYS A N 1
ATOM 960 C CA . LYS A 1 123 ? -3.543 14.388 -6.304 1.00 76.69 123 LYS A CA 1
ATOM 961 C C . LYS A 1 123 ? -3.533 14.057 -4.821 1.00 76.69 123 LYS A C 1
ATOM 963 O O . LYS A 1 123 ? -4.313 13.236 -4.346 1.00 76.69 123 LYS A O 1
ATOM 968 N N . TYR A 1 124 ? -2.636 14.713 -4.109 1.00 74.81 124 TYR A N 1
ATOM 969 C CA . TYR A 1 124 ? -2.587 14.699 -2.663 1.00 74.81 124 TYR A CA 1
ATOM 970 C C . TYR A 1 124 ? -2.561 16.154 -2.229 1.00 74.81 124 TYR A C 1
ATOM 972 O O . TYR A 1 124 ? -1.594 16.866 -2.476 1.00 74.81 124 TYR A O 1
ATOM 980 N N . ASP A 1 125 ? -3.672 16.604 -1.664 1.00 69.44 125 ASP A N 1
ATOM 981 C CA . ASP A 1 125 ? -3.811 17.929 -1.078 1.00 69.44 125 ASP A CA 1
ATOM 982 C C . ASP A 1 125 ? -4.422 17.720 0.305 1.00 69.44 125 ASP A C 1
ATOM 984 O O . ASP A 1 125 ? -5.608 17.415 0.435 1.00 69.44 125 ASP A O 1
ATOM 988 N N . CYS A 1 126 ? -3.598 17.796 1.354 1.00 65.38 126 CYS A N 1
ATOM 989 C CA . CYS A 1 126 ? -4.030 17.503 2.723 1.00 65.38 126 CYS A CA 1
ATOM 990 C C . CYS A 1 126 ? -4.169 18.747 3.629 1.00 65.38 126 CYS A C 1
ATOM 992 O O . CYS A 1 126 ? -3.481 18.828 4.645 1.00 65.38 126 CYS A O 1
ATOM 994 N N . PRO A 1 127 ? -5.072 19.710 3.347 1.00 54.44 127 PRO A N 1
ATOM 995 C CA . PRO A 1 127 ? -5.306 20.813 4.268 1.00 54.44 127 PRO A CA 1
ATOM 996 C C . PRO A 1 127 ? -6.517 20.591 5.189 1.00 54.44 127 PRO A C 1
ATOM 998 O O . PRO A 1 127 ? -6.571 21.241 6.227 1.00 54.44 127 PRO A O 1
ATOM 1001 N N . ARG A 1 128 ? -7.509 19.734 4.856 1.00 56.22 128 ARG A N 1
ATOM 1002 C CA . ARG A 1 128 ? -8.784 19.671 5.629 1.00 56.22 128 ARG A CA 1
ATOM 1003 C C . ARG A 1 128 ? -9.488 18.312 5.786 1.00 56.22 128 ARG A C 1
ATOM 1005 O O . ARG A 1 128 ? -10.436 18.239 6.565 1.00 56.22 128 ARG A O 1
ATOM 1012 N N . GLN A 1 129 ? -9.080 17.249 5.083 1.00 63.47 129 GLN A N 1
ATOM 1013 C CA . GLN A 1 129 ? -9.748 15.931 5.138 1.00 63.47 129 GLN A CA 1
ATOM 1014 C C . GLN A 1 129 ? -8.753 14.771 4.965 1.00 63.47 129 GLN A C 1
ATOM 1016 O O . GLN A 1 129 ? -8.831 14.028 3.989 1.00 63.47 129 GLN A O 1
ATOM 1021 N N . ALA A 1 130 ? -7.796 14.628 5.885 1.00 64.56 130 ALA A N 1
ATOM 1022 C CA . ALA A 1 130 ? -6.702 13.656 5.770 1.00 64.56 130 ALA A CA 1
ATOM 1023 C C . ALA A 1 130 ? -7.178 12.242 5.378 1.00 64.56 130 ALA A C 1
ATOM 1025 O O . ALA A 1 130 ? -6.633 11.645 4.451 1.00 64.56 130 ALA A O 1
ATOM 1026 N N . GLY A 1 131 ? -8.257 11.748 5.999 1.00 66.25 131 GLY A N 1
ATOM 1027 C CA . GLY A 1 131 ? -8.832 10.441 5.672 1.00 66.25 131 GLY A CA 1
ATOM 1028 C C . GLY A 1 131 ? -9.297 10.301 4.216 1.00 66.25 131 GLY A C 1
ATOM 1029 O O . GLY A 1 131 ? -9.008 9.299 3.565 1.00 66.25 131 GLY A O 1
ATOM 1030 N N . ASN A 1 132 ? -9.957 11.324 3.668 1.00 69.50 132 ASN A N 1
ATOM 1031 C CA . ASN A 1 132 ? -10.466 11.310 2.291 1.00 69.50 132 ASN A CA 1
ATOM 1032 C C . ASN A 1 132 ? -9.355 11.491 1.249 1.00 69.50 132 ASN A C 1
ATOM 1034 O O . ASN A 1 132 ? -9.512 11.064 0.110 1.00 69.50 132 ASN A O 1
ATOM 1038 N N . GLN A 1 133 ? -8.246 12.121 1.636 1.00 77.00 133 GLN A N 1
ATOM 1039 C CA . GLN A 1 133 ? -7.152 12.483 0.733 1.00 77.00 133 GLN A CA 1
ATOM 1040 C C . GLN A 1 133 ? -6.054 11.417 0.666 1.00 77.00 133 GLN A C 1
ATOM 1042 O O . GLN A 1 133 ? -5.285 11.386 -0.291 1.00 77.00 133 GLN A O 1
ATOM 1047 N N . LEU A 1 134 ? -6.012 10.487 1.627 1.00 85.25 134 LEU A N 1
ATOM 1048 C CA . LEU A 1 134 ? -5.108 9.339 1.561 1.00 85.25 134 LEU A CA 1
ATOM 1049 C C . LEU A 1 134 ? -5.557 8.305 0.519 1.00 85.25 134 LEU A C 1
ATOM 1051 O O . LEU A 1 134 ? -4.720 7.810 -0.231 1.00 85.25 134 LEU A O 1
ATOM 1055 N N . PHE A 1 135 ? -6.856 8.003 0.408 1.00 85.56 135 PHE A N 1
ATOM 1056 C CA . PHE A 1 135 ? -7.355 7.005 -0.554 1.00 85.56 135 PHE A CA 1
ATOM 1057 C C . PHE A 1 135 ? -6.981 7.283 -2.021 1.00 85.56 135 PHE A C 1
ATOM 1059 O O . PHE A 1 135 ? -6.570 6.329 -2.684 1.00 85.56 135 PHE A O 1
ATOM 1066 N N . PRO A 1 136 ? -7.032 8.529 -2.535 1.00 85.44 136 PRO A N 1
ATOM 1067 C CA . PRO A 1 136 ? -6.503 8.860 -3.856 1.00 85.44 136 PRO A CA 1
ATOM 1068 C C . PRO A 1 136 ? -5.059 8.400 -4.075 1.00 85.44 136 PRO A C 1
ATOM 1070 O O . PRO A 1 136 ? -4.755 7.785 -5.097 1.00 85.44 136 PRO A O 1
ATOM 1073 N N . VAL A 1 137 ? -4.186 8.623 -3.090 1.00 87.75 137 VAL A N 1
ATOM 1074 C CA . VAL A 1 137 ? -2.778 8.206 -3.146 1.00 87.75 137 VAL A CA 1
ATOM 1075 C C . VAL A 1 137 ? -2.645 6.690 -3.083 1.00 87.75 137 VAL A C 1
ATOM 1077 O O . VAL A 1 137 ? -1.905 6.105 -3.871 1.00 87.75 137 VAL A O 1
ATOM 1080 N N . LEU A 1 138 ? -3.392 6.033 -2.192 1.00 91.00 138 LEU A N 1
ATOM 1081 C CA . LEU A 1 138 ? -3.371 4.573 -2.081 1.00 91.00 138 LEU A CA 1
ATOM 1082 C C . LEU A 1 138 ? -3.871 3.899 -3.370 1.00 91.00 138 LEU A C 1
ATOM 1084 O O . LEU A 1 138 ? -3.284 2.920 -3.828 1.00 91.00 138 LEU A O 1
ATOM 1088 N N . ASN A 1 139 ? -4.922 4.444 -3.987 1.00 89.56 139 ASN A N 1
ATOM 1089 C CA . ASN A 1 139 ? -5.433 3.996 -5.280 1.00 89.56 139 ASN A CA 1
ATOM 1090 C C . ASN A 1 139 ? -4.390 4.175 -6.387 1.00 89.56 139 ASN A C 1
ATOM 1092 O O . ASN A 1 139 ? -4.118 3.233 -7.132 1.00 89.56 139 ASN A O 1
ATOM 1096 N N . ALA A 1 140 ? -3.768 5.351 -6.469 1.00 89.69 140 ALA A N 1
ATOM 1097 C CA . ALA A 1 140 ? -2.720 5.626 -7.444 1.00 89.69 140 ALA A CA 1
ATOM 1098 C C . ALA A 1 140 ? -1.510 4.694 -7.275 1.00 89.69 140 ALA A C 1
ATOM 1100 O O . ALA A 1 140 ? -0.965 4.225 -8.270 1.00 89.69 140 ALA A O 1
ATOM 1101 N N . GLN A 1 141 ? -1.132 4.355 -6.039 1.00 91.88 141 GLN A N 1
ATOM 1102 C CA . GLN A 1 141 ? -0.054 3.404 -5.766 1.00 91.88 141 GLN A CA 1
ATOM 1103 C C . GLN A 1 141 ? -0.379 1.991 -6.259 1.00 91.88 141 GLN A C 1
ATOM 1105 O O . GLN A 1 141 ? 0.460 1.330 -6.869 1.00 91.88 141 GLN A O 1
ATOM 1110 N N . LEU A 1 142 ? -1.606 1.523 -6.024 1.00 91.50 142 LEU A N 1
ATOM 1111 C CA . LEU A 1 142 ? -2.051 0.209 -6.495 1.00 91.50 142 LEU A CA 1
ATOM 1112 C C . LEU A 1 142 ? -2.123 0.162 -8.030 1.00 91.50 142 LEU A C 1
ATOM 1114 O O . LEU A 1 142 ? -1.738 -0.841 -8.632 1.00 91.50 142 LEU A O 1
ATOM 1118 N N . ILE A 1 143 ? -2.528 1.265 -8.669 1.00 89.69 143 ILE A N 1
ATOM 1119 C CA . ILE A 1 143 ? -2.471 1.434 -10.129 1.00 89.69 143 ILE A CA 1
ATOM 1120 C C . ILE A 1 143 ? -1.019 1.443 -10.625 1.00 89.69 143 ILE A C 1
ATOM 1122 O O . ILE A 1 143 ? -0.713 0.765 -11.604 1.00 89.69 143 ILE A O 1
ATOM 1126 N N . ALA A 1 144 ? -0.111 2.150 -9.947 1.00 89.62 144 ALA A N 1
ATOM 1127 C CA . ALA A 1 144 ? 1.305 2.181 -10.299 1.00 89.62 144 ALA A CA 1
ATOM 1128 C C . ALA A 1 144 ? 1.902 0.769 -10.298 1.00 89.62 144 ALA A C 1
ATOM 1130 O O . ALA A 1 144 ? 2.456 0.345 -11.310 1.00 89.62 144 ALA A O 1
ATOM 1131 N N . TRP A 1 145 ? 1.686 -0.018 -9.239 1.00 89.38 145 TRP A N 1
ATOM 1132 C CA . TRP A 1 145 ? 2.126 -1.417 -9.204 1.00 89.38 145 TRP A CA 1
ATOM 1133 C C . TRP A 1 145 ? 1.527 -2.265 -10.323 1.00 89.38 145 TRP A C 1
ATOM 1135 O O . TRP A 1 145 ? 2.248 -3.017 -10.975 1.00 89.38 145 TRP A O 1
ATOM 1145 N N . ALA A 1 146 ? 0.225 -2.130 -10.579 1.00 88.94 146 ALA A N 1
ATOM 1146 C CA . ALA A 1 146 ? -0.447 -2.866 -11.644 1.00 88.94 146 ALA A CA 1
ATOM 1147 C C . ALA A 1 146 ? 0.161 -2.604 -13.026 1.00 88.94 146 ALA A C 1
ATOM 1149 O O . ALA A 1 146 ? 0.283 -3.515 -13.843 1.00 88.94 146 ALA A O 1
ATOM 1150 N N . LEU A 1 147 ? 0.546 -1.357 -13.283 1.00 86.50 147 LEU A N 1
ATOM 1151 C CA . LEU A 1 147 ? 1.082 -0.914 -14.565 1.00 86.50 147 LEU A CA 1
ATOM 1152 C C . LEU A 1 147 ? 2.612 -1.038 -14.657 1.00 86.50 147 LEU A C 1
ATOM 1154 O O . LEU A 1 147 ? 3.187 -0.696 -15.694 1.00 86.50 147 LEU A O 1
ATOM 1158 N N . GLY A 1 148 ? 3.282 -1.507 -13.597 1.00 84.06 148 GLY A N 1
ATOM 1159 C CA . GLY A 1 148 ? 4.744 -1.493 -13.501 1.00 84.06 148 GLY A CA 1
ATOM 1160 C C . GLY A 1 148 ? 5.322 -0.074 -13.560 1.00 84.06 148 GLY A C 1
ATOM 1161 O O . GLY A 1 148 ? 6.362 0.144 -14.176 1.00 84.06 148 GLY A O 1
ATOM 1162 N N . GLY A 1 149 ? 4.592 0.897 -13.012 1.00 87.38 149 GLY A N 1
ATOM 1163 C CA . GLY A 1 149 ? 4.982 2.296 -12.901 1.00 87.38 149 GLY A CA 1
ATOM 1164 C C . GLY A 1 149 ? 5.435 2.686 -11.495 1.00 87.38 149 GLY A C 1
ATOM 1165 O O . GLY A 1 149 ? 5.379 1.891 -10.557 1.00 87.38 149 GLY A O 1
ATOM 1166 N N . THR A 1 150 ? 5.832 3.947 -11.362 1.00 87.50 150 THR A N 1
ATOM 1167 C CA . THR A 1 150 ? 6.265 4.572 -10.109 1.00 87.50 150 THR A CA 1
ATOM 1168 C C . THR A 1 150 ? 5.309 5.704 -9.751 1.00 87.50 150 THR A C 1
ATOM 1170 O O . THR A 1 150 ? 4.947 6.513 -10.610 1.00 87.50 150 THR A O 1
ATOM 1173 N N . LEU A 1 151 ? 4.889 5.766 -8.486 1.00 89.94 151 LEU A N 1
ATOM 1174 C CA . LEU A 1 151 ? 4.095 6.879 -7.975 1.00 89.94 151 LEU A CA 1
ATOM 1175 C C . LEU A 1 151 ? 4.981 8.118 -7.796 1.00 89.94 151 LEU A C 1
ATOM 1177 O O . LEU A 1 151 ? 6.060 8.040 -7.213 1.00 89.94 151 LEU A O 1
ATOM 1181 N N . VAL A 1 152 ? 4.497 9.265 -8.260 1.00 88.12 152 VAL A N 1
ATOM 1182 C CA . VAL A 1 152 ? 5.155 10.569 -8.142 1.00 88.12 152 VAL A CA 1
ATOM 1183 C C . VAL A 1 152 ? 4.191 11.618 -7.601 1.00 88.12 152 VAL A C 1
ATOM 1185 O O . VAL A 1 152 ? 2.970 11.506 -7.730 1.00 88.12 152 VAL A O 1
ATOM 1188 N N . ARG A 1 153 ? 4.745 12.655 -6.975 1.00 84.25 153 ARG A N 1
ATOM 1189 C CA . ARG A 1 153 ? 3.997 13.678 -6.235 1.00 84.25 153 ARG A CA 1
ATOM 1190 C C . ARG A 1 153 ? 3.885 14.980 -7.028 1.00 84.25 153 ARG A C 1
ATOM 1192 O O . ARG A 1 153 ? 4.799 15.363 -7.754 1.00 84.25 153 ARG A O 1
ATOM 1199 N N . THR A 1 154 ? 2.793 15.716 -6.855 1.00 78.94 154 THR A N 1
ATOM 1200 C CA . THR A 1 154 ? 2.681 17.096 -7.360 1.00 78.94 154 THR A CA 1
ATOM 1201 C C . THR A 1 154 ? 3.430 18.073 -6.444 1.00 78.94 154 THR A C 1
ATOM 1203 O O . THR A 1 154 ? 3.233 18.023 -5.231 1.00 78.94 154 THR A O 1
ATOM 1206 N N . GLN A 1 155 ? 4.206 19.028 -6.979 1.00 66.25 155 GLN A N 1
ATOM 1207 C CA . GLN A 1 155 ? 4.908 20.041 -6.160 1.00 66.25 155 GLN A CA 1
ATOM 1208 C C . GLN A 1 155 ? 4.003 20.955 -5.336 1.00 66.25 155 GLN A C 1
ATOM 1210 O O . GLN A 1 155 ? 4.494 21.601 -4.414 1.00 66.25 155 GLN A O 1
ATOM 1215 N N . ALA A 1 156 ? 2.704 21.036 -5.653 1.00 54.56 156 ALA A N 1
ATOM 1216 C CA . ALA A 1 156 ? 1.739 21.864 -4.922 1.00 54.56 156 ALA A CA 1
ATOM 1217 C C . ALA A 1 156 ? 1.718 21.571 -3.402 1.00 54.56 156 ALA A C 1
ATOM 1219 O O . ALA A 1 156 ? 1.288 22.407 -2.614 1.00 54.56 156 ALA A O 1
ATOM 1220 N N . LEU A 1 157 ? 2.278 20.435 -2.979 1.00 51.00 157 LEU A N 1
ATOM 1221 C CA . LEU A 1 157 ? 2.504 20.048 -1.585 1.00 51.00 157 LEU A CA 1
ATOM 1222 C C . LEU A 1 157 ? 3.633 20.797 -0.862 1.00 51.00 157 LEU A C 1
ATOM 1224 O O . LEU A 1 157 ? 3.714 20.755 0.361 1.00 51.00 157 LEU A O 1
ATOM 1228 N N . LEU A 1 158 ? 4.501 21.500 -1.589 1.00 48.47 158 LEU A N 1
ATOM 1229 C CA . LEU A 1 158 ? 5.630 22.254 -1.041 1.00 48.47 158 LEU A CA 1
ATOM 1230 C C . LEU A 1 158 ? 5.393 23.765 -1.059 1.00 48.47 158 LEU A C 1
ATOM 1232 O O . LEU A 1 158 ? 6.360 24.531 -1.022 1.00 48.47 158 LEU A O 1
ATOM 1236 N N . HIS A 1 159 ? 4.140 24.233 -1.107 1.00 45.69 159 HIS A N 1
ATOM 1237 C CA . HIS A 1 159 ? 3.857 25.650 -0.888 1.00 45.69 159 HIS A CA 1
ATOM 1238 C C . HIS A 1 159 ? 4.354 26.069 0.506 1.00 45.69 159 HIS A C 1
ATOM 1240 O O . HIS A 1 159 ? 3.642 25.999 1.503 1.00 45.69 159 HIS A O 1
ATOM 1246 N N . ARG A 1 160 ? 5.592 26.586 0.542 1.00 44.81 160 ARG A N 1
ATOM 1247 C CA . ARG A 1 160 ? 6.341 27.141 1.686 1.00 44.81 160 ARG A CA 1
ATOM 1248 C C . ARG A 1 160 ? 5.617 28.271 2.437 1.00 44.81 160 ARG A C 1
ATOM 1250 O O . ARG A 1 160 ? 6.188 28.857 3.353 1.00 44.81 160 ARG A O 1
ATOM 1257 N N . HIS A 1 161 ? 4.384 28.606 2.058 1.00 41.00 161 HIS A N 1
ATOM 1258 C CA . HIS A 1 161 ? 3.645 29.755 2.568 1.00 41.00 161 HIS A CA 1
ATOM 1259 C C . HIS A 1 161 ? 2.332 29.419 3.280 1.00 41.00 161 HIS A C 1
ATOM 1261 O O . HIS A 1 161 ? 1.831 30.283 3.998 1.00 41.00 161 HIS A O 1
ATOM 1267 N N . SER A 1 162 ? 1.811 28.189 3.217 1.00 42.91 162 SER A N 1
ATOM 1268 C CA . SER A 1 162 ? 0.778 27.779 4.171 1.00 42.91 162 SER A CA 1
ATOM 1269 C C . SER A 1 162 ? 1.456 27.205 5.410 1.00 42.91 162 SER A C 1
ATOM 1271 O O . SER A 1 162 ? 1.848 26.045 5.438 1.00 42.91 162 SER A O 1
ATOM 1273 N N . ARG A 1 163 ? 1.552 28.005 6.476 1.00 44.34 163 ARG A N 1
ATOM 1274 C CA . ARG A 1 163 ? 1.908 27.569 7.846 1.00 44.34 163 ARG A CA 1
ATOM 1275 C C . ARG A 1 163 ? 0.921 26.542 8.450 1.00 44.34 163 ARG A C 1
ATOM 1277 O O . ARG A 1 163 ? 0.886 26.363 9.660 1.00 44.34 163 ARG A O 1
ATOM 1284 N N . LEU A 1 164 ? 0.094 25.901 7.629 1.00 43.34 164 LEU A N 1
ATOM 1285 C CA . LEU A 1 164 ? -0.841 24.856 8.012 1.00 43.34 164 LEU A CA 1
ATOM 1286 C C . LEU A 1 164 ? -0.213 23.529 7.591 1.00 43.34 164 LEU A C 1
ATOM 1288 O O . LEU A 1 164 ? -0.218 23.178 6.413 1.00 43.34 164 LEU A O 1
ATOM 1292 N N . GLY A 1 165 ? 0.398 22.851 8.561 1.00 49.53 165 GLY A N 1
ATOM 1293 C CA . GLY A 1 165 ? 1.007 21.539 8.395 1.00 49.53 165 GLY A CA 1
ATOM 1294 C C . GLY A 1 165 ? -0.004 20.517 7.882 1.00 49.53 165 GLY A C 1
ATOM 1295 O O . GLY A 1 165 ? -0.911 20.107 8.607 1.00 49.53 165 GLY A O 1
ATOM 1296 N N . GLY A 1 166 ? 0.159 20.111 6.623 1.00 59.34 166 GLY A N 1
ATOM 1297 C CA . GLY A 1 166 ? -0.612 19.016 6.045 1.00 59.34 166 GLY A CA 1
ATOM 1298 C C . GLY A 1 166 ? -0.268 17.667 6.681 1.00 59.34 166 GLY A C 1
ATOM 1299 O O . GLY A 1 166 ? 0.542 17.582 7.607 1.00 59.34 166 GLY A O 1
ATOM 1300 N N . CYS A 1 167 ? -0.863 16.594 6.158 1.00 62.47 167 CYS A N 1
ATOM 1301 C CA . CYS A 1 167 ? -0.615 15.202 6.563 1.00 62.47 167 CYS A CA 1
ATOM 1302 C C . CYS A 1 167 ? 0.883 14.852 6.703 1.00 62.47 167 CYS A C 1
ATOM 1304 O O . CYS A 1 167 ? 1.235 14.057 7.569 1.00 62.47 167 CYS A O 1
ATOM 1306 N N . ASP A 1 168 ? 1.763 15.489 5.924 1.00 68.00 168 ASP A N 1
ATOM 1307 C CA . ASP A 1 168 ? 3.223 15.290 5.947 1.00 68.00 168 ASP A CA 1
ATOM 1308 C C . ASP A 1 168 ? 3.892 15.729 7.264 1.00 68.00 168 ASP A C 1
ATOM 1310 O O . ASP A 1 168 ? 5.046 15.409 7.523 1.00 68.00 168 ASP A O 1
ATOM 1314 N N . THR A 1 169 ? 3.167 16.444 8.131 1.00 68.25 169 THR A N 1
ATOM 1315 C CA . THR A 1 169 ? 3.603 16.737 9.511 1.00 68.25 169 THR A CA 1
ATOM 1316 C C . THR A 1 169 ? 3.537 15.493 10.405 1.00 68.25 169 THR A C 1
ATOM 1318 O O . THR A 1 169 ? 4.188 15.428 11.445 1.00 68.25 169 THR A O 1
ATOM 1321 N N . TYR A 1 170 ? 2.725 14.512 10.016 1.00 71.69 170 TYR A N 1
ATOM 1322 C CA . TY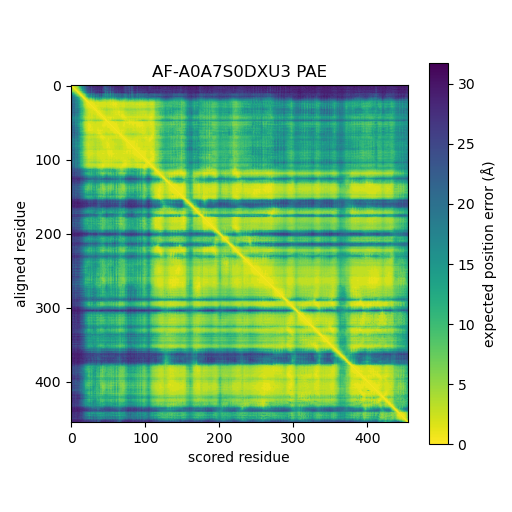R A 1 170 ? 2.322 13.385 10.854 1.00 71.69 170 TYR A CA 1
ATOM 1323 C C . TYR A 1 170 ? 2.555 12.021 10.196 1.00 71.69 170 TYR A C 1
ATOM 1325 O O . TYR A 1 170 ? 2.475 10.999 10.876 1.00 71.69 170 TYR A O 1
ATOM 1333 N N . LEU A 1 171 ? 2.845 12.007 8.894 1.00 79.38 171 LEU A N 1
ATOM 1334 C CA . LEU A 1 171 ? 3.292 10.854 8.127 1.00 79.38 171 LEU A CA 1
ATOM 1335 C C . LEU A 1 171 ? 4.598 11.210 7.425 1.00 79.38 171 LEU A C 1
ATOM 1337 O O . LEU A 1 171 ? 4.694 12.225 6.738 1.00 79.38 171 LEU A O 1
ATOM 1341 N N . GLU A 1 172 ? 5.594 10.351 7.575 1.00 81.19 172 GLU A N 1
ATOM 1342 C CA . GLU A 1 172 ? 6.844 10.446 6.837 1.00 81.19 172 GLU A CA 1
ATOM 1343 C C . GLU A 1 172 ? 6.695 9.665 5.531 1.00 81.19 172 GLU A C 1
ATOM 1345 O O . GLU A 1 172 ? 6.342 8.485 5.541 1.00 81.19 172 GLU A O 1
ATOM 1350 N N . TRP A 1 173 ? 6.949 10.316 4.394 1.00 79.88 173 TRP A N 1
ATOM 1351 C CA . TRP A 1 173 ? 6.984 9.627 3.107 1.00 79.88 173 TRP A CA 1
ATOM 1352 C C . TRP A 1 173 ? 8.205 8.719 3.030 1.00 79.88 173 TRP A C 1
ATOM 1354 O O . TRP A 1 173 ? 9.338 9.165 3.228 1.00 79.88 173 TRP A O 1
ATOM 1364 N N . LEU A 1 174 ? 7.985 7.462 2.664 1.00 78.81 174 LEU A N 1
ATOM 1365 C CA . LEU A 1 174 ? 9.069 6.549 2.352 1.00 78.81 174 LEU A CA 1
ATOM 1366 C C . LEU A 1 174 ? 9.711 6.921 0.999 1.00 78.81 174 LEU A C 1
ATOM 1368 O O . LEU A 1 174 ? 9.028 7.421 0.097 1.00 78.81 174 LEU A O 1
ATOM 1372 N N . PRO A 1 175 ? 11.020 6.658 0.813 1.00 63.41 175 PRO A N 1
ATOM 1373 C CA . PRO A 1 175 ? 11.762 7.088 -0.377 1.00 63.41 175 PRO A CA 1
ATOM 1374 C C . PRO A 1 175 ? 11.172 6.629 -1.721 1.00 63.41 175 PRO A C 1
ATOM 1376 O O . PRO A 1 175 ? 11.343 7.317 -2.727 1.00 63.41 175 PRO A O 1
ATOM 1379 N N . THR A 1 176 ? 10.443 5.509 -1.732 1.00 58.34 176 THR A N 1
ATOM 1380 C CA . THR A 1 176 ? 9.792 4.890 -2.903 1.00 58.34 176 THR A CA 1
ATOM 1381 C C . THR A 1 176 ? 8.748 5.753 -3.600 1.00 58.34 176 THR A C 1
ATOM 1383 O O . THR A 1 176 ? 8.383 5.447 -4.728 1.00 58.34 176 THR A O 1
ATOM 1386 N N . ALA A 1 177 ? 8.276 6.823 -2.960 1.00 61.94 177 ALA A N 1
ATOM 1387 C CA . ALA A 1 177 ? 7.326 7.772 -3.540 1.00 61.94 177 ALA A CA 1
ATOM 1388 C C . ALA A 1 177 ? 7.793 9.228 -3.383 1.00 61.94 177 ALA A C 1
ATOM 1390 O O . ALA A 1 177 ? 6.986 10.156 -3.334 1.00 61.94 177 ALA A O 1
ATOM 1391 N N . SER A 1 178 ? 9.106 9.445 -3.257 1.00 65.00 178 SER A N 1
ATOM 1392 C CA . SER A 1 178 ? 9.647 10.771 -2.945 1.00 65.00 178 SER A CA 1
ATOM 1393 C C . SER A 1 178 ? 9.745 11.705 -4.155 1.00 65.00 178 SER A C 1
ATOM 1395 O O . SER A 1 178 ? 9.741 12.920 -3.965 1.00 65.00 178 SER A O 1
ATOM 1397 N N . MET A 1 179 ? 9.744 11.191 -5.385 1.00 80.62 179 MET A N 1
ATOM 1398 C CA . MET A 1 179 ? 9.940 12.037 -6.563 1.00 80.62 179 MET A CA 1
ATOM 1399 C C . MET A 1 179 ? 8.738 12.940 -6.861 1.00 80.62 179 MET A C 1
ATOM 1401 O O . MET A 1 179 ? 7.586 12.494 -6.823 1.00 80.62 179 MET A O 1
ATOM 1405 N N . THR A 1 180 ? 8.997 14.203 -7.200 1.00 86.00 180 THR A N 1
ATOM 1406 C CA . THR A 1 180 ? 7.985 15.128 -7.730 1.00 86.00 180 THR A CA 1
ATOM 1407 C C . THR A 1 180 ? 7.927 15.105 -9.259 1.00 86.00 180 THR A C 1
ATOM 1409 O O . THR A 1 180 ? 8.860 14.666 -9.933 1.00 86.00 180 THR A O 1
ATOM 1412 N N . ILE A 1 181 ? 6.832 15.609 -9.837 1.00 87.94 181 ILE A N 1
ATOM 1413 C CA . ILE A 1 181 ? 6.687 15.792 -11.294 1.00 87.94 181 ILE A CA 1
ATOM 1414 C C . ILE A 1 181 ? 7.857 16.592 -11.878 1.00 87.94 181 ILE A C 1
ATOM 1416 O O . ILE A 1 181 ? 8.323 16.292 -12.973 1.00 87.94 181 ILE A O 1
ATOM 1420 N N . GLU A 1 182 ? 8.341 17.606 -11.169 1.00 88.06 182 GLU A N 1
ATOM 1421 C CA . GLU A 1 182 ? 9.416 18.491 -11.614 1.00 88.06 182 GLU A CA 1
ATOM 1422 C C . GLU A 1 182 ? 10.764 17.782 -11.601 1.00 88.06 182 GLU A C 1
ATOM 1424 O O . GLU A 1 182 ? 11.540 17.951 -12.537 1.00 88.06 182 GLU A O 1
ATOM 1429 N N . GLU A 1 183 ? 11.022 16.947 -10.594 1.00 86.31 183 GLU A N 1
ATOM 1430 C CA . GLU A 1 183 ? 12.209 16.090 -10.555 1.00 86.31 183 GLU A CA 1
ATOM 1431 C C . GLU A 1 183 ? 12.191 15.088 -11.716 1.00 86.31 183 GLU A C 1
ATOM 1433 O O . GLU A 1 183 ? 13.188 14.948 -12.426 1.00 86.31 183 GLU A O 1
ATOM 1438 N N . VAL A 1 184 ? 11.033 14.474 -11.996 1.00 87.56 184 VAL A N 1
ATOM 1439 C CA . VAL A 1 184 ? 10.865 13.620 -13.182 1.00 87.56 184 VAL A CA 1
ATOM 1440 C C . VAL A 1 184 ? 11.093 14.410 -14.466 1.00 87.56 184 VAL A C 1
ATOM 1442 O O . VAL A 1 184 ? 11.791 13.934 -15.351 1.00 87.56 184 VAL A O 1
ATOM 1445 N N . LYS A 1 185 ? 10.538 15.618 -14.595 1.00 88.12 185 LYS A N 1
ATOM 1446 C CA . LYS A 1 185 ? 10.713 16.473 -15.780 1.00 88.12 185 LYS A CA 1
ATOM 1447 C C . LYS A 1 185 ? 12.152 16.937 -15.968 1.00 88.12 185 LYS A C 1
ATOM 1449 O O . LYS A 1 185 ? 12.590 17.068 -17.106 1.00 88.12 185 LYS A O 1
ATOM 1454 N N . LEU A 1 186 ? 12.884 17.163 -14.883 1.00 86.00 186 LEU A N 1
ATOM 1455 C CA . LEU A 1 186 ? 14.302 17.498 -14.927 1.00 86.00 186 LEU A CA 1
ATOM 1456 C C . LEU A 1 186 ? 15.128 16.309 -15.433 1.00 86.00 186 LEU A C 1
ATOM 1458 O O . LEU A 1 186 ? 16.006 16.485 -16.273 1.00 86.00 186 LEU A O 1
ATOM 1462 N N . MET A 1 187 ? 14.820 15.101 -14.956 1.00 83.19 187 MET A N 1
ATOM 1463 C CA . MET A 1 187 ? 15.486 13.865 -15.384 1.00 83.19 187 MET A CA 1
ATOM 1464 C C . MET A 1 187 ? 15.071 13.413 -16.787 1.00 83.19 187 MET A C 1
ATOM 1466 O O . MET A 1 187 ? 15.878 12.864 -17.532 1.00 83.19 187 MET A O 1
ATOM 1470 N N . CYS A 1 188 ? 13.814 13.657 -17.149 1.00 88.31 188 CYS A N 1
ATOM 1471 C CA . CYS A 1 188 ? 13.175 13.221 -18.381 1.00 88.31 188 CYS A CA 1
ATOM 1472 C C . CYS A 1 188 ? 12.465 14.406 -19.054 1.00 88.31 188 CYS A C 1
ATOM 1474 O O . CYS A 1 188 ? 11.232 14.476 -19.039 1.00 88.31 188 CYS A O 1
ATOM 1476 N N . PRO A 1 189 ? 13.215 15.325 -19.696 1.00 89.06 189 PRO A N 1
ATOM 1477 C CA . PRO A 1 189 ? 12.657 16.547 -20.290 1.00 89.06 189 PRO A CA 1
ATOM 1478 C C . PRO A 1 189 ? 11.549 16.292 -21.317 1.00 89.06 189 PRO A C 1
ATOM 1480 O O . PRO A 1 189 ? 10.625 17.092 -21.462 1.00 89.06 189 PRO A O 1
ATOM 1483 N N . ASN A 1 190 ? 11.614 15.141 -21.991 1.00 88.69 190 ASN A N 1
ATOM 1484 C CA . ASN A 1 190 ? 10.660 14.727 -23.018 1.00 88.69 190 ASN A CA 1
ATOM 1485 C C . ASN A 1 190 ? 9.429 13.991 -22.464 1.00 88.69 190 ASN A C 1
ATOM 1487 O O . ASN A 1 190 ? 8.537 13.650 -23.240 1.00 88.69 190 ASN A O 1
ATOM 1491 N N . ALA A 1 191 ? 9.361 13.721 -21.155 1.00 88.88 191 ALA A N 1
ATOM 1492 C CA . ALA A 1 191 ? 8.199 13.072 -20.555 1.00 88.88 191 ALA A CA 1
ATOM 1493 C C . ALA A 1 191 ? 6.953 13.931 -20.800 1.00 88.88 191 ALA A C 1
ATOM 1495 O O . ALA A 1 191 ? 6.966 15.135 -20.546 1.00 88.88 191 ALA A O 1
ATOM 1496 N N . THR A 1 192 ? 5.866 13.355 -21.300 1.00 90.50 192 THR A N 1
ATOM 1497 C CA . THR A 1 192 ? 4.606 14.086 -21.515 1.00 90.50 192 THR A CA 1
ATOM 1498 C C . THR A 1 192 ? 3.740 14.007 -20.262 1.00 90.50 192 THR A C 1
ATOM 1500 O O . THR A 1 192 ? 3.813 13.024 -19.534 1.00 90.50 192 THR A O 1
ATOM 1503 N N . ILE A 1 193 ? 2.955 15.051 -19.970 1.00 89.25 193 ILE A N 1
ATOM 1504 C CA . ILE A 1 193 ? 1.958 14.995 -18.890 1.00 89.25 193 ILE A CA 1
ATOM 1505 C C . ILE A 1 193 ? 0.610 14.703 -19.532 1.00 89.25 193 ILE A C 1
ATOM 1507 O O . ILE A 1 193 ? 0.129 15.487 -20.349 1.00 89.25 193 ILE A O 1
ATOM 1511 N N . GLU A 1 194 ? 0.004 13.592 -19.144 1.00 87.81 194 GLU A N 1
ATOM 1512 C CA . GLU A 1 194 ? -1.317 13.175 -19.587 1.00 87.81 194 GLU A CA 1
ATOM 1513 C C . GLU A 1 194 ? -2.262 13.189 -18.381 1.00 87.81 194 GLU A C 1
ATOM 1515 O O . GLU A 1 194 ? -1.922 12.703 -17.304 1.00 87.81 194 GLU A O 1
ATOM 1520 N N . ARG A 1 195 ? -3.456 13.768 -18.537 1.00 83.56 195 ARG A N 1
ATOM 1521 C CA . ARG A 1 195 ? -4.484 13.732 -17.491 1.00 83.56 195 ARG A CA 1
ATOM 1522 C C . ARG A 1 195 ? -5.505 12.659 -17.807 1.00 83.56 195 ARG A C 1
ATOM 1524 O O . ARG A 1 195 ? -6.168 12.703 -18.840 1.00 83.56 195 ARG A O 1
ATOM 1531 N N . TRP A 1 196 ? -5.672 11.747 -16.869 1.00 77.62 196 TRP A N 1
ATOM 1532 C CA . TRP A 1 196 ? -6.762 10.798 -16.814 1.00 77.62 196 TRP A CA 1
ATOM 1533 C C . TRP A 1 196 ? -7.740 11.265 -15.740 1.00 77.62 196 TRP A C 1
ATOM 1535 O O . TRP A 1 196 ? -7.712 10.830 -14.595 1.00 77.62 196 TRP A O 1
ATOM 1545 N N . THR A 1 197 ? -8.567 12.247 -16.097 1.00 65.94 197 THR A N 1
ATOM 1546 C CA . THR A 1 197 ? -9.567 12.792 -15.178 1.00 65.94 197 THR A CA 1
ATOM 1547 C C . THR A 1 197 ? -10.858 11.986 -15.324 1.00 65.94 197 THR A C 1
ATOM 1549 O O . THR A 1 197 ? -11.525 12.129 -16.353 1.00 65.94 197 THR A O 1
ATOM 1552 N N . PRO A 1 198 ? -11.242 11.147 -14.343 1.00 64.00 198 PRO A N 1
ATOM 1553 C CA . PRO A 1 198 ? -12.569 10.550 -14.358 1.00 64.00 198 PRO A CA 1
ATOM 1554 C C . PRO A 1 198 ? -13.626 11.670 -14.317 1.00 64.00 198 PRO A C 1
ATOM 1556 O O . PRO A 1 198 ? -13.377 12.727 -13.726 1.00 64.00 198 PRO A O 1
ATOM 1559 N N . PRO A 1 199 ? -14.804 11.486 -14.938 1.00 57.41 199 PRO A N 1
ATOM 1560 C CA . PRO A 1 199 ? -15.868 12.480 -14.897 1.00 57.41 199 PRO A CA 1
ATOM 1561 C C . PRO A 1 199 ? -16.199 12.827 -13.438 1.00 57.41 199 PRO A C 1
ATOM 1563 O O . PRO A 1 199 ? -16.549 11.967 -12.632 1.00 57.41 199 PRO A O 1
ATOM 1566 N N . THR A 1 200 ? -16.066 14.109 -13.099 1.00 51.00 200 THR A N 1
ATOM 1567 C CA . THR A 1 200 ? -16.116 14.649 -11.729 1.00 51.00 200 THR A CA 1
ATOM 1568 C C . THR A 1 200 ? -17.516 14.674 -11.109 1.00 51.00 200 THR A C 1
ATOM 1570 O O . THR A 1 200 ? -17.671 15.077 -9.959 1.00 51.00 200 THR A O 1
ATOM 1573 N N . ARG A 1 201 ? -18.557 14.251 -11.836 1.00 45.94 201 ARG A N 1
ATOM 1574 C CA . ARG A 1 201 ? -19.952 14.292 -11.377 1.00 45.94 201 ARG A CA 1
ATOM 1575 C C . ARG A 1 201 ? -20.539 12.894 -11.277 1.00 45.94 201 ARG A C 1
ATOM 1577 O O . ARG A 1 201 ? -20.694 12.259 -12.311 1.00 45.94 201 ARG A O 1
ATOM 1584 N N . ALA A 1 202 ? -20.871 12.492 -10.047 1.00 42.50 202 ALA A N 1
ATOM 1585 C CA . ALA A 1 202 ? -22.027 11.702 -9.577 1.00 42.50 202 ALA A CA 1
ATOM 1586 C C . ALA A 1 202 ? -22.661 10.607 -10.474 1.00 42.50 202 ALA A C 1
ATOM 1588 O O . ALA A 1 202 ? -23.794 10.203 -10.239 1.00 42.50 202 ALA A O 1
ATOM 1589 N N . GLY A 1 203 ? -21.966 10.103 -11.488 1.00 53.84 203 GLY A N 1
ATOM 1590 C CA . GLY A 1 203 ? -22.244 8.820 -12.116 1.00 53.84 203 GLY A CA 1
ATOM 1591 C C . GLY A 1 203 ? -21.456 7.720 -11.406 1.00 53.84 203 GLY A C 1
ATOM 1592 O O . GLY A 1 203 ? -20.556 8.019 -10.612 1.00 53.84 203 GLY A O 1
ATOM 1593 N N . PRO A 1 204 ? -21.739 6.439 -11.686 1.00 61.41 204 PRO A N 1
ATOM 1594 C CA . PRO A 1 204 ? -20.931 5.356 -11.157 1.00 61.41 204 PRO A CA 1
ATOM 1595 C C . PRO A 1 204 ? -19.528 5.464 -11.767 1.00 61.41 204 PRO A C 1
ATOM 1597 O O . PRO A 1 204 ? -19.293 4.986 -12.873 1.00 61.41 204 PRO A O 1
ATOM 1600 N N . GLN A 1 205 ? -18.586 6.097 -11.056 1.00 63.50 205 GLN A N 1
ATOM 1601 C CA . GLN A 1 205 ? -17.165 6.174 -11.431 1.00 63.50 205 GLN A CA 1
ATOM 1602 C C . GLN A 1 205 ? -16.636 4.797 -11.857 1.00 63.50 205 GLN A C 1
ATOM 1604 O O . GLN A 1 205 ? -15.878 4.687 -12.815 1.00 63.50 205 GLN A O 1
ATOM 1609 N N . ALA A 1 206 ? -17.123 3.741 -11.200 1.00 66.38 206 ALA A N 1
ATOM 1610 C CA . ALA A 1 206 ? -16.886 2.350 -11.557 1.00 66.38 206 ALA A CA 1
ATOM 1611 C C . ALA A 1 206 ? -17.153 2.033 -13.043 1.00 66.38 206 ALA A C 1
ATOM 1613 O O . ALA A 1 206 ? -16.343 1.366 -13.674 1.00 66.38 206 ALA A O 1
ATOM 1614 N N . GLU A 1 207 ? -18.236 2.530 -13.639 1.00 69.25 207 GLU A N 1
ATOM 1615 C CA . GLU A 1 207 ? -18.545 2.255 -15.046 1.00 69.25 207 GLU A CA 1
ATOM 1616 C C . GLU A 1 207 ? -17.585 2.986 -15.991 1.00 69.25 207 GLU A C 1
ATOM 1618 O O . GLU A 1 207 ? -17.143 2.412 -16.987 1.00 69.25 207 GLU A O 1
ATOM 1623 N N . HIS A 1 208 ? -17.168 4.210 -15.641 1.00 71.19 208 HIS A N 1
ATOM 1624 C CA . HIS A 1 208 ? -16.102 4.897 -16.370 1.00 71.19 208 HIS A CA 1
ATOM 1625 C C . HIS A 1 208 ? -14.795 4.101 -16.295 1.00 71.19 208 HIS A C 1
ATOM 1627 O O . HIS A 1 208 ? -14.169 3.855 -17.318 1.00 71.19 208 HIS A O 1
ATOM 1633 N N . PHE A 1 209 ? -14.402 3.622 -15.114 1.00 71.38 209 PHE A N 1
ATOM 1634 C CA . PHE A 1 209 ? -13.197 2.801 -14.978 1.00 71.38 209 PHE A CA 1
ATOM 1635 C C . PHE A 1 209 ? -13.295 1.459 -15.692 1.00 71.38 209 PHE A C 1
ATOM 1637 O O . PHE A 1 209 ? -12.265 0.946 -16.115 1.00 71.38 209 PHE A O 1
ATOM 1644 N N . ARG A 1 210 ? -14.498 0.909 -15.859 1.00 72.00 210 ARG A N 1
ATOM 1645 C CA . ARG A 1 210 ? -14.725 -0.347 -16.573 1.00 72.00 210 ARG A CA 1
ATOM 1646 C C . ARG A 1 210 ? -14.651 -0.186 -18.095 1.00 72.00 210 ARG A C 1
ATOM 1648 O O . ARG A 1 210 ? -14.235 -1.121 -18.766 1.00 72.00 210 ARG A O 1
ATOM 1655 N N . THR A 1 211 ? -15.050 0.966 -18.635 1.00 71.38 211 THR A N 1
ATOM 1656 C CA . THR A 1 211 ? -15.260 1.157 -20.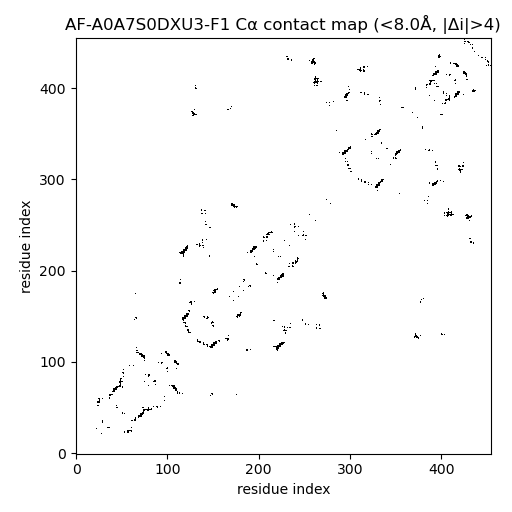088 1.00 71.38 211 THR A CA 1
ATOM 1657 C C . THR A 1 211 ? -14.327 2.176 -20.740 1.00 71.38 211 THR A C 1
ATOM 1659 O O . THR A 1 211 ? -14.183 2.178 -21.960 1.00 71.38 211 THR A O 1
ATOM 1662 N N . SER A 1 212 ? -13.683 3.046 -19.959 1.00 70.31 212 SER A N 1
ATOM 1663 C CA . SER A 1 212 ? -12.834 4.112 -20.491 1.00 70.31 212 SER A CA 1
ATOM 1664 C C . SER A 1 212 ? -11.573 3.525 -21.138 1.00 70.31 212 SER A C 1
ATOM 1666 O O . SER A 1 212 ? -10.909 2.683 -20.515 1.00 70.31 212 SER A O 1
ATOM 1668 N N . PRO A 1 213 ? -11.205 3.961 -22.360 1.00 65.56 213 PRO A N 1
ATOM 1669 C CA . PRO A 1 213 ? -9.954 3.565 -22.989 1.00 65.56 213 PRO A CA 1
ATOM 1670 C C . PRO A 1 213 ? -8.773 4.028 -22.127 1.00 65.56 213 PRO A C 1
ATOM 1672 O O . PRO A 1 213 ? -8.449 5.211 -22.064 1.00 65.56 213 PRO A O 1
ATOM 1675 N N . THR A 1 214 ? -8.080 3.092 -21.482 1.00 63.53 214 THR A N 1
ATOM 1676 C CA . THR A 1 214 ? -6.920 3.352 -20.605 1.00 63.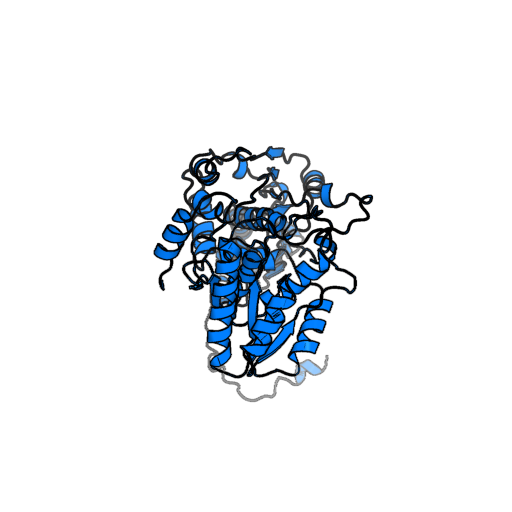53 214 THR A CA 1
ATOM 1677 C C . THR A 1 214 ? -5.626 3.630 -21.377 1.00 63.53 214 THR A C 1
ATOM 1679 O O . THR A 1 214 ? -4.534 3.475 -20.839 1.00 63.53 214 THR A O 1
ATOM 1682 N N . VAL A 1 215 ? -5.718 4.003 -22.656 1.00 54.03 215 VAL A N 1
ATOM 1683 C CA . VAL A 1 215 ? -4.587 4.032 -23.601 1.00 54.03 215 VAL A CA 1
ATOM 1684 C C . VAL A 1 215 ? -3.460 4.973 -23.139 1.00 54.03 215 VAL A C 1
ATOM 1686 O O . VAL A 1 215 ? -2.293 4.687 -23.397 1.00 54.03 215 VAL A O 1
ATOM 1689 N N . SER A 1 216 ? -3.782 6.044 -22.406 1.00 56.03 216 SER A N 1
ATOM 1690 C CA . SER A 1 216 ? -2.802 6.978 -21.825 1.00 56.03 216 SER A CA 1
ATOM 1691 C C . SER A 1 216 ? 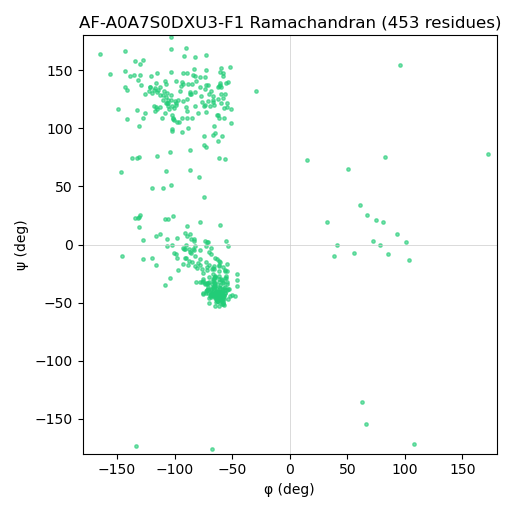-1.948 6.355 -20.716 1.00 56.03 216 SER A C 1
ATOM 1693 O O . SER A 1 216 ? -0.726 6.474 -20.732 1.00 56.03 216 SER A O 1
ATOM 1695 N N . LEU A 1 217 ? -2.564 5.579 -19.816 1.00 58.94 217 LEU A N 1
ATOM 1696 C CA . LEU A 1 217 ? -1.895 4.933 -18.675 1.00 58.94 217 LEU A CA 1
ATOM 1697 C C . LEU A 1 217 ? -0.804 3.931 -19.080 1.00 58.94 217 LEU A C 1
ATOM 1699 O O . LEU A 1 217 ? -0.017 3.491 -18.245 1.00 58.94 217 LEU A O 1
ATOM 1703 N N . LEU A 1 218 ? -0.763 3.525 -20.350 1.00 65.75 218 LEU A N 1
ATOM 1704 C CA . LEU A 1 218 ? 0.127 2.475 -20.833 1.00 65.75 218 LEU A CA 1
ATOM 1705 C C . LEU A 1 218 ? 1.408 3.002 -21.490 1.00 65.75 218 LEU A C 1
ATOM 1707 O O . LEU A 1 218 ? 2.331 2.201 -21.690 1.00 65.75 218 LEU A O 1
ATOM 1711 N N . LYS A 1 219 ? 1.511 4.305 -21.791 1.00 81.31 219 LYS A N 1
ATOM 1712 C CA . LYS A 1 219 ? 2.681 4.868 -22.480 1.00 81.31 219 LYS A CA 1
ATOM 1713 C C . LYS A 1 219 ? 3.896 4.944 -21.552 1.00 81.31 219 LYS A C 1
ATOM 1715 O O . LYS A 1 219 ? 3.884 5.627 -20.533 1.00 81.31 219 LYS A O 1
ATOM 1720 N N . HIS A 1 220 ? 4.965 4.252 -21.934 1.00 83.19 220 HIS A N 1
ATOM 1721 C CA . HIS A 1 220 ? 6.272 4.374 -21.288 1.00 83.19 220 HIS A CA 1
ATOM 1722 C C . HIS A 1 220 ? 6.780 5.821 -21.388 1.00 83.19 220 HIS A C 1
ATOM 1724 O O . HIS A 1 220 ? 6.659 6.444 -22.444 1.00 83.19 220 HIS A O 1
ATOM 1730 N N . GLY A 1 221 ? 7.318 6.355 -20.291 1.00 84.75 221 GLY A N 1
ATOM 1731 C CA . GLY A 1 221 ? 7.836 7.723 -20.214 1.00 84.75 221 GLY A CA 1
ATOM 1732 C C . GLY A 1 221 ? 6.786 8.826 -20.054 1.00 84.75 221 GLY A C 1
ATOM 1733 O O . GLY A 1 221 ? 7.155 9.996 -19.958 1.00 84.75 221 GLY A O 1
ATOM 1734 N N . ALA A 1 222 ? 5.492 8.494 -20.009 1.00 89.38 222 ALA A N 1
ATOM 1735 C CA . ALA A 1 222 ? 4.440 9.462 -19.705 1.00 89.38 222 ALA A CA 1
ATOM 1736 C C . ALA A 1 222 ? 4.255 9.636 -18.188 1.00 89.38 222 ALA A C 1
ATOM 1738 O O . ALA A 1 222 ? 4.376 8.688 -17.408 1.00 89.38 222 ALA A O 1
ATOM 1739 N N . ILE A 1 223 ? 3.919 10.862 -17.788 1.00 90.75 223 ILE A N 1
ATOM 1740 C CA . ILE A 1 223 ? 3.456 11.240 -16.454 1.00 90.75 223 ILE A CA 1
ATOM 1741 C C . ILE A 1 223 ? 1.934 11.297 -16.504 1.00 90.75 223 ILE A C 1
ATOM 1743 O O . ILE A 1 223 ? 1.367 12.222 -17.080 1.00 90.75 223 ILE A O 1
ATOM 1747 N N . THR A 1 224 ? 1.272 10.301 -15.924 1.00 89.81 224 THR A N 1
ATOM 1748 C CA . THR A 1 224 ? -0.185 10.173 -15.944 1.00 89.81 224 THR A CA 1
ATOM 1749 C C . THR A 1 224 ? -0.791 10.611 -14.620 1.00 89.81 224 THR A C 1
ATOM 1751 O O . THR A 1 224 ? -0.640 9.938 -13.603 1.00 89.81 224 THR A O 1
ATOM 1754 N N . ASP A 1 225 ? -1.511 11.725 -14.640 1.00 87.94 225 ASP A N 1
ATOM 1755 C CA . ASP A 1 225 ? -2.330 12.203 -13.527 1.00 87.94 225 ASP A CA 1
ATOM 1756 C C . ASP A 1 225 ? -3.656 11.453 -13.495 1.00 87.94 225 ASP A C 1
ATOM 1758 O O . ASP A 1 225 ? -4.467 11.598 -14.408 1.00 87.94 225 ASP A O 1
ATOM 1762 N N . VAL A 1 226 ? -3.861 10.639 -12.457 1.00 82.88 226 VAL A N 1
ATOM 1763 C CA . VAL A 1 226 ? -5.067 9.811 -12.302 1.00 82.88 226 VAL A CA 1
ATOM 1764 C C . VAL A 1 226 ? -6.228 10.546 -11.623 1.00 82.88 226 VAL A C 1
ATOM 1766 O O . VAL A 1 226 ? -7.279 9.954 -11.376 1.00 82.88 226 VAL A O 1
ATOM 1769 N N . GLY A 1 227 ? -6.067 11.843 -11.349 1.00 77.00 227 GLY A N 1
ATOM 1770 C CA . GLY A 1 227 ? -7.097 12.699 -10.783 1.00 77.00 227 GLY A CA 1
ATOM 1771 C C . GLY A 1 227 ? -7.496 12.325 -9.355 1.00 77.00 227 GLY A C 1
ATOM 1772 O O . GLY A 1 227 ? -6.724 11.764 -8.577 1.00 77.00 227 GLY A O 1
ATOM 1773 N N . ASP A 1 228 ? -8.731 12.682 -9.002 1.00 75.44 228 ASP A N 1
ATOM 1774 C CA . ASP A 1 228 ? -9.290 12.509 -7.662 1.00 75.44 228 ASP A CA 1
ATOM 1775 C C . ASP A 1 228 ? -9.907 11.105 -7.516 1.00 75.44 228 ASP A C 1
ATOM 1777 O O . ASP A 1 228 ? -11.116 10.910 -7.661 1.00 75.44 228 ASP A O 1
ATOM 1781 N N . LEU A 1 229 ? -9.069 10.099 -7.241 1.00 72.25 229 LEU A N 1
ATOM 1782 C CA . LEU A 1 229 ? -9.493 8.709 -7.001 1.00 72.25 229 LEU A CA 1
ATOM 1783 C C . LEU A 1 229 ? -10.041 8.515 -5.577 1.00 72.25 229 LEU A C 1
ATOM 1785 O O . LEU A 1 229 ? -9.526 7.720 -4.793 1.00 72.25 229 LEU A O 1
ATOM 1789 N N . VAL A 1 230 ? -11.080 9.267 -5.223 1.00 68.62 230 VAL A N 1
ATOM 1790 C CA . VAL A 1 230 ? -11.603 9.355 -3.847 1.00 68.62 230 VAL A CA 1
ATOM 1791 C C . VAL A 1 230 ? -12.343 8.106 -3.353 1.00 68.62 230 VAL A C 1
ATOM 1793 O O . VAL A 1 230 ? -12.482 7.933 -2.145 1.00 68.62 230 VAL A O 1
ATOM 1796 N N . ALA A 1 231 ? -12.808 7.219 -4.240 1.00 67.06 231 ALA A N 1
ATOM 1797 C CA . ALA A 1 231 ? -13.617 6.067 -3.840 1.00 67.06 231 ALA A CA 1
ATOM 1798 C C . ALA A 1 231 ? -12.783 4.775 -3.648 1.00 67.06 231 ALA A C 1
ATOM 1800 O O . ALA A 1 231 ? -12.031 4.387 -4.548 1.00 67.06 231 ALA A O 1
ATOM 1801 N N . PRO A 1 232 ? -12.965 4.033 -2.534 1.00 61.53 232 PRO A N 1
ATOM 1802 C CA . PRO A 1 232 ? -12.209 2.813 -2.228 1.00 61.53 232 PRO A CA 1
ATOM 1803 C C . PRO A 1 232 ? -12.601 1.575 -3.067 1.00 61.53 232 PRO A C 1
ATOM 1805 O O . PRO A 1 232 ? -12.067 0.491 -2.862 1.00 61.53 232 PRO A O 1
ATOM 1808 N N . ASN A 1 233 ? -13.531 1.715 -4.020 1.00 66.19 233 ASN A N 1
ATOM 1809 C CA . ASN A 1 233 ? -14.022 0.618 -4.872 1.00 66.19 233 ASN A CA 1
ATOM 1810 C C . ASN A 1 233 ? -13.631 0.781 -6.353 1.00 66.19 233 ASN A C 1
ATOM 1812 O O . ASN A 1 233 ? -14.111 0.048 -7.217 1.00 66.19 233 ASN A O 1
ATOM 1816 N N . ILE A 1 234 ? -12.764 1.747 -6.673 1.00 72.56 234 ILE A N 1
ATOM 1817 C CA . ILE A 1 234 ? -12.318 2.006 -8.052 1.00 72.56 234 ILE A CA 1
ATOM 1818 C C . ILE A 1 234 ? -11.505 0.829 -8.609 1.00 72.56 234 ILE A C 1
ATOM 1820 O O . ILE A 1 234 ? -11.584 0.530 -9.799 1.00 72.56 234 ILE A O 1
ATOM 1824 N N . LEU A 1 235 ? -10.753 0.133 -7.756 1.00 77.44 235 LEU A N 1
ATOM 1825 C CA . LEU A 1 235 ? -9.802 -0.892 -8.186 1.00 77.44 235 LEU A CA 1
ATOM 1826 C C . LEU A 1 235 ? -10.469 -2.167 -8.701 1.00 77.44 235 LEU A C 1
ATOM 1828 O O . LEU A 1 235 ? -9.959 -2.754 -9.651 1.00 77.44 235 LEU A O 1
ATOM 1832 N N . ASP A 1 236 ? -11.620 -2.555 -8.150 1.00 75.75 236 ASP A N 1
ATOM 1833 C CA . ASP A 1 236 ? -12.402 -3.683 -8.669 1.00 75.75 236 ASP A CA 1
ATOM 1834 C C . ASP A 1 236 ? -12.909 -3.389 -10.082 1.00 75.75 236 ASP A C 1
ATOM 1836 O O . ASP A 1 236 ? -12.791 -4.212 -10.990 1.00 75.75 236 ASP A O 1
ATOM 1840 N N . ALA A 1 237 ? -13.437 -2.182 -10.291 1.00 76.31 237 ALA A N 1
ATOM 1841 C CA . ALA A 1 237 ? -13.880 -1.744 -11.606 1.00 76.31 237 ALA A CA 1
ATOM 1842 C C . ALA A 1 237 ? -12.714 -1.657 -12.598 1.00 76.31 237 ALA A C 1
ATOM 1844 O O . ALA A 1 237 ? -12.838 -2.088 -13.744 1.00 76.31 237 ALA A O 1
ATOM 1845 N N . PHE A 1 238 ? -11.568 -1.155 -12.136 1.00 79.50 238 PHE A N 1
ATOM 1846 C CA . PHE A 1 238 ? -10.355 -1.057 -12.932 1.00 79.50 238 PHE A CA 1
ATOM 1847 C C . PHE A 1 238 ? -9.810 -2.440 -13.308 1.00 79.50 238 PHE A C 1
ATOM 1849 O O . PHE A 1 238 ? -9.511 -2.673 -14.474 1.00 79.50 238 PHE A O 1
ATOM 1856 N N . ALA A 1 239 ? -9.780 -3.404 -12.382 1.00 82.69 239 ALA A N 1
ATOM 1857 C CA . ALA A 1 239 ? -9.343 -4.778 -12.646 1.00 82.69 239 ALA A CA 1
ATOM 1858 C C . ALA A 1 239 ? -10.207 -5.505 -13.697 1.00 82.69 239 ALA A C 1
ATOM 1860 O O . ALA A 1 239 ? -9.738 -6.450 -14.336 1.00 82.69 239 ALA A O 1
ATOM 1861 N N . LEU A 1 240 ? -11.453 -5.059 -13.891 1.00 82.81 240 LEU A N 1
ATOM 1862 C CA . LEU A 1 240 ? -12.384 -5.572 -14.897 1.00 82.81 240 LEU A CA 1
ATOM 1863 C C . LEU A 1 240 ? -12.310 -4.837 -16.246 1.00 82.81 240 LEU A C 1
ATOM 1865 O O . LEU A 1 240 ? -12.996 -5.242 -17.184 1.00 82.81 240 LEU A O 1
ATOM 1869 N N . ASN A 1 241 ? -11.499 -3.784 -16.375 1.00 83.06 241 ASN A N 1
ATOM 1870 C CA . ASN A 1 241 ? -11.400 -3.020 -17.615 1.00 83.06 241 ASN A CA 1
ATOM 1871 C C . ASN A 1 241 ? -10.768 -3.879 -18.739 1.00 83.06 241 ASN A C 1
ATOM 1873 O O . ASN A 1 241 ? -9.641 -4.367 -18.585 1.00 83.06 241 ASN A O 1
ATOM 1877 N N . PRO A 1 242 ? -11.448 -4.079 -19.887 1.00 84.31 242 PRO A N 1
ATOM 1878 C CA . PRO A 1 242 ? -10.943 -4.904 -20.984 1.00 84.31 242 PRO A CA 1
ATOM 1879 C C . PRO A 1 242 ? -9.754 -4.281 -21.730 1.00 84.31 242 PRO A C 1
ATOM 1881 O O . PRO A 1 242 ? -9.039 -5.001 -22.422 1.00 84.31 242 PRO A O 1
ATOM 1884 N N . HIS A 1 243 ? -9.526 -2.976 -21.578 1.00 83.75 243 HIS A N 1
ATOM 1885 C CA . HIS A 1 243 ? -8.418 -2.230 -22.175 1.00 83.75 243 HIS A CA 1
ATOM 1886 C C . HIS A 1 243 ? -7.127 -2.280 -21.345 1.00 83.75 243 HIS A C 1
ATOM 1888 O O . HIS A 1 243 ? -6.081 -1.829 -21.818 1.00 83.75 243 HIS A O 1
ATOM 1894 N N . LEU A 1 244 ? -7.159 -2.839 -20.130 1.00 83.31 244 LEU A N 1
ATOM 1895 C CA . LEU A 1 244 ? -5.936 -3.138 -19.391 1.00 83.31 244 LEU A CA 1
ATOM 1896 C C . LEU A 1 244 ? -5.222 -4.350 -19.980 1.00 83.31 244 LEU A C 1
ATOM 1898 O O . LEU A 1 244 ? -5.840 -5.338 -20.380 1.00 83.31 244 LEU A O 1
ATOM 1902 N N . SER A 1 245 ? -3.889 -4.299 -19.965 1.00 86.25 245 SER A N 1
ATOM 1903 C CA . SER A 1 245 ? -3.084 -5.463 -20.322 1.00 86.25 245 SER A CA 1
ATOM 1904 C C . SER A 1 245 ? -3.425 -6.639 -19.402 1.00 86.25 245 SER A C 1
ATOM 1906 O O . SER A 1 245 ? -3.730 -6.461 -18.218 1.00 86.25 245 SER A O 1
ATOM 1908 N N . GLN A 1 246 ? -3.338 -7.865 -19.929 1.00 86.69 246 GLN A N 1
ATOM 1909 C CA . GLN A 1 246 ? -3.569 -9.065 -19.122 1.00 86.69 246 GLN A CA 1
ATOM 1910 C C . GLN A 1 246 ? -2.674 -9.084 -17.878 1.00 86.69 246 GLN A C 1
ATOM 1912 O O . GLN A 1 246 ? -3.136 -9.445 -16.802 1.00 86.69 246 GLN A O 1
ATOM 1917 N N . HIS A 1 247 ? -1.421 -8.639 -18.019 1.00 85.44 247 HIS A N 1
ATOM 1918 C CA . HIS A 1 247 ? -0.493 -8.516 -16.903 1.00 85.44 247 HIS A CA 1
ATOM 1919 C C . HIS A 1 247 ? -1.028 -7.579 -15.812 1.00 85.44 247 HIS A C 1
ATOM 1921 O O . HIS A 1 247 ? -1.109 -7.995 -14.661 1.00 85.44 247 HIS A O 1
ATOM 1927 N N . ALA A 1 248 ? -1.464 -6.365 -16.166 1.00 86.75 248 ALA A N 1
ATOM 1928 C CA . ALA A 1 248 ? -1.975 -5.403 -15.192 1.00 86.75 248 ALA A CA 1
ATOM 1929 C C . ALA A 1 248 ? -3.221 -5.918 -14.459 1.00 86.75 248 ALA A C 1
ATOM 1931 O O . ALA A 1 248 ? -3.318 -5.786 -13.237 1.00 86.75 248 ALA A O 1
ATOM 1932 N N . ARG A 1 249 ? -4.141 -6.576 -15.180 1.00 88.94 24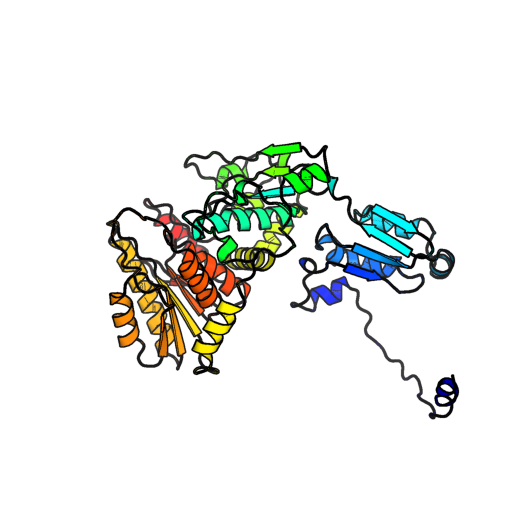9 ARG A N 1
ATOM 1933 C CA . ARG A 1 249 ? -5.320 -7.215 -14.571 1.00 88.94 249 ARG A CA 1
ATOM 1934 C C . ARG A 1 249 ? -4.930 -8.309 -13.586 1.00 88.94 249 ARG A C 1
ATOM 1936 O O . ARG A 1 249 ? -5.403 -8.291 -12.453 1.00 88.94 249 ARG A O 1
ATOM 1943 N N . THR A 1 250 ? -4.044 -9.222 -13.985 1.00 86.75 250 THR A N 1
ATOM 1944 C CA . THR A 1 250 ? -3.555 -10.292 -13.105 1.00 86.75 250 THR A CA 1
ATOM 1945 C C . THR A 1 250 ? -2.855 -9.715 -11.871 1.00 86.75 250 THR A C 1
ATOM 1947 O O . THR A 1 250 ? -3.074 -10.203 -10.762 1.00 86.75 250 THR A O 1
ATOM 1950 N N . THR A 1 251 ? -2.055 -8.656 -12.027 1.00 86.62 251 THR A N 1
ATOM 1951 C CA . THR A 1 251 ? -1.376 -7.987 -10.908 1.00 86.62 251 THR A CA 1
ATOM 1952 C C . THR A 1 251 ? -2.381 -7.375 -9.932 1.00 86.62 251 THR A C 1
ATOM 1954 O O . THR A 1 251 ? -2.288 -7.644 -8.736 1.00 86.62 251 THR A O 1
ATOM 1957 N N . LEU A 1 252 ? -3.394 -6.638 -10.406 1.00 88.88 252 LEU A N 1
ATOM 1958 C CA . LEU A 1 252 ? -4.458 -6.100 -9.542 1.00 88.88 252 LEU A CA 1
ATOM 1959 C C . LEU A 1 252 ? -5.231 -7.203 -8.828 1.00 88.88 252 LEU A C 1
ATOM 1961 O O . LEU A 1 252 ? -5.406 -7.141 -7.616 1.00 88.88 252 LEU A O 1
ATOM 1965 N N . GLN A 1 253 ? -5.647 -8.241 -9.551 1.00 89.31 253 GLN A N 1
ATOM 1966 C CA . GLN A 1 253 ? -6.349 -9.382 -8.960 1.00 89.31 253 GLN A CA 1
ATOM 1967 C C . GLN A 1 253 ? -5.502 -10.069 -7.883 1.00 89.31 253 GLN A C 1
ATOM 1969 O O . GLN A 1 253 ? -6.020 -10.463 -6.841 1.00 89.31 253 GLN A O 1
ATOM 1974 N N . THR A 1 254 ? -4.188 -10.166 -8.099 1.00 88.00 254 THR A N 1
ATOM 1975 C CA . THR A 1 254 ? -3.248 -10.717 -7.115 1.00 88.00 254 THR A CA 1
ATOM 1976 C C . THR A 1 254 ? -3.142 -9.821 -5.883 1.00 88.00 254 THR A C 1
ATOM 1978 O O . THR A 1 254 ? -3.205 -10.325 -4.761 1.00 88.00 254 THR A O 1
ATOM 1981 N N . LEU A 1 255 ? -3.034 -8.500 -6.070 1.00 88.31 255 LEU A N 1
ATOM 1982 C CA . LEU A 1 255 ? -3.013 -7.525 -4.975 1.00 88.31 255 LEU A CA 1
ATOM 1983 C C . LEU A 1 255 ? -4.302 -7.583 -4.143 1.00 88.31 255 LEU A C 1
ATOM 1985 O O . LEU A 1 255 ? -4.241 -7.556 -2.915 1.00 88.31 255 LEU A O 1
ATOM 1989 N N . LEU A 1 256 ? -5.451 -7.733 -4.805 1.00 89.88 256 LEU A N 1
ATOM 1990 C CA . LEU A 1 256 ? -6.780 -7.778 -4.192 1.00 89.88 256 LEU A CA 1
ATOM 1991 C C . LEU A 1 256 ? -7.164 -9.167 -3.655 1.00 89.88 256 LEU A C 1
ATOM 1993 O O . LEU A 1 256 ? -8.198 -9.306 -3.004 1.00 89.88 256 LEU A O 1
ATOM 1997 N N . ARG A 1 257 ? -6.337 -10.205 -3.860 1.00 89.69 257 ARG A N 1
ATOM 1998 C CA . ARG A 1 257 ? -6.643 -11.592 -3.457 1.00 89.69 257 ARG A CA 1
ATOM 1999 C C . ARG A 1 257 ? -6.917 -11.736 -1.959 1.00 89.69 257 ARG A C 1
ATOM 2001 O O . ARG A 1 257 ? -7.713 -12.581 -1.563 1.00 89.69 257 ARG A O 1
ATOM 2008 N N . LYS A 1 258 ? -6.244 -10.933 -1.128 1.00 87.69 258 LYS A N 1
ATOM 2009 C CA . LYS A 1 258 ? -6.423 -10.912 0.335 1.00 87.69 258 LYS A CA 1
ATOM 2010 C C . LYS A 1 258 ? -7.522 -9.939 0.797 1.00 87.69 258 LYS A C 1
ATOM 2012 O O . LYS A 1 258 ? -7.667 -9.736 1.994 1.00 87.69 258 LYS A O 1
ATOM 2017 N N . GLY A 1 259 ? -8.281 -9.351 -0.126 1.00 90.44 259 GLY A N 1
ATOM 2018 C CA . GLY A 1 259 ? -9.259 -8.299 0.139 1.00 90.44 259 GLY A CA 1
ATOM 2019 C C . GLY A 1 259 ? -8.693 -6.894 -0.080 1.00 90.44 259 GLY A C 1
ATOM 2020 O O . GLY A 1 259 ? -7.486 -6.656 0.030 1.00 90.44 259 GLY A O 1
ATOM 2021 N N . VAL A 1 260 ? -9.578 -5.945 -0.387 1.00 90.12 260 VAL A N 1
ATOM 2022 C CA . VAL A 1 260 ? -9.197 -4.572 -0.756 1.00 90.12 260 VAL A CA 1
ATOM 2023 C C . VAL A 1 260 ? -8.571 -3.807 0.419 1.00 90.12 260 VAL A C 1
ATOM 2025 O O . VAL A 1 260 ? -7.617 -3.057 0.229 1.00 90.12 260 VAL A O 1
ATOM 2028 N N . LEU A 1 261 ? -9.018 -4.066 1.655 1.00 91.88 261 LEU A N 1
ATOM 2029 C CA . LEU A 1 261 ? -8.428 -3.479 2.865 1.00 91.88 261 LEU A CA 1
ATOM 2030 C C . LEU A 1 261 ? -6.958 -3.887 3.033 1.00 91.88 261 LEU A C 1
ATOM 2032 O O . LEU A 1 261 ? -6.106 -3.042 3.298 1.00 91.88 261 LEU A O 1
ATOM 2036 N N . ALA A 1 262 ? -6.634 -5.165 2.823 1.00 92.75 262 ALA A N 1
ATOM 2037 C CA . ALA A 1 262 ? -5.256 -5.642 2.906 1.00 92.75 262 ALA A CA 1
ATOM 2038 C C . ALA A 1 262 ? -4.369 -5.033 1.803 1.00 92.75 262 ALA A C 1
ATOM 2040 O O . ALA A 1 262 ? -3.202 -4.719 2.057 1.00 92.75 262 ALA A O 1
ATOM 2041 N N . ALA A 1 263 ? -4.919 -4.826 0.600 1.00 92.25 263 ALA A N 1
ATOM 2042 C CA . ALA A 1 263 ? -4.228 -4.135 -0.488 1.00 92.25 263 ALA A CA 1
ATOM 2043 C C . ALA A 1 263 ? -3.940 -2.667 -0.131 1.00 92.25 263 ALA A C 1
ATOM 2045 O O . ALA A 1 263 ? -2.807 -2.210 -0.294 1.00 92.25 263 ALA A O 1
ATOM 2046 N N . TYR A 1 264 ? -4.917 -1.952 0.435 1.00 93.38 264 TYR A N 1
ATOM 2047 C CA . TYR A 1 264 ? -4.722 -0.583 0.912 1.00 93.38 264 TYR A CA 1
ATOM 2048 C C . TYR A 1 264 ? -3.726 -0.485 2.061 1.00 93.38 264 TYR A C 1
ATOM 2050 O O . TYR A 1 264 ? -2.894 0.416 2.051 1.00 93.38 264 TYR A O 1
ATOM 2058 N N . GLY A 1 265 ? -3.739 -1.418 3.015 1.00 93.69 265 GLY A N 1
ATOM 2059 C CA . GLY A 1 265 ? -2.747 -1.427 4.089 1.00 93.69 265 GLY A CA 1
ATOM 2060 C C . GLY A 1 265 ? -1.332 -1.688 3.571 1.00 93.69 265 GLY A C 1
ATOM 2061 O O . GLY A 1 265 ? -0.387 -1.057 4.043 1.00 93.69 265 GLY A O 1
ATOM 2062 N N . ARG A 1 266 ? -1.183 -2.536 2.540 1.00 93.50 266 ARG A N 1
ATOM 2063 C CA . ARG A 1 266 ? 0.099 -2.735 1.846 1.00 93.50 266 ARG A CA 1
ATOM 2064 C C . ARG A 1 266 ? 0.561 -1.451 1.156 1.00 93.50 266 ARG A C 1
ATOM 2066 O O . ARG A 1 266 ? 1.714 -1.064 1.319 1.00 93.50 266 ARG A O 1
ATOM 2073 N N . ALA A 1 267 ? -0.329 -0.794 0.408 1.00 92.31 267 ALA A N 1
ATOM 2074 C CA . ALA A 1 267 ? -0.035 0.483 -0.240 1.00 92.31 267 ALA A CA 1
ATOM 2075 C C . ALA A 1 267 ? 0.374 1.541 0.793 1.00 92.31 267 ALA A C 1
ATOM 2077 O O . ALA A 1 267 ? 1.415 2.172 0.640 1.00 92.31 267 ALA A O 1
ATOM 2078 N N . PHE A 1 268 ? -0.372 1.657 1.894 1.00 92.75 268 PHE A N 1
ATOM 2079 C CA . PHE A 1 268 ? -0.075 2.588 2.978 1.00 92.75 268 PHE A CA 1
ATOM 2080 C C . PHE A 1 268 ? 1.324 2.346 3.556 1.00 92.75 268 PHE A C 1
ATOM 2082 O O . PHE A 1 268 ? 2.132 3.269 3.593 1.00 92.75 268 PHE A O 1
ATOM 2089 N N . LYS A 1 269 ? 1.651 1.098 3.920 1.00 91.00 269 LYS A N 1
ATOM 2090 C CA . LYS A 1 269 ? 2.965 0.727 4.473 1.00 91.00 269 LYS A CA 1
ATOM 2091 C C . LYS A 1 269 ? 4.122 0.992 3.500 1.00 91.00 269 LYS A C 1
ATOM 2093 O O . LYS A 1 269 ? 5.229 1.252 3.946 1.00 91.00 269 LYS A O 1
ATOM 2098 N N . SER A 1 270 ? 3.880 0.921 2.190 1.00 87.38 270 SER A N 1
ATOM 2099 C CA . SER A 1 270 ? 4.904 1.195 1.166 1.00 87.38 270 SER A CA 1
ATOM 2100 C C . SER A 1 270 ? 5.176 2.683 0.925 1.00 87.38 270 SER A C 1
ATOM 2102 O O . SER A 1 270 ? 6.194 3.037 0.329 1.00 87.38 270 SER A O 1
ATOM 2104 N N . LEU A 1 271 ? 4.255 3.541 1.365 1.00 87.38 271 LEU A N 1
ATOM 2105 C CA . LEU A 1 271 ? 4.284 4.980 1.128 1.00 87.38 271 LEU A CA 1
ATOM 2106 C C . LEU A 1 271 ? 4.623 5.776 2.376 1.00 87.38 271 LEU A C 1
ATOM 2108 O O . LEU A 1 271 ? 5.268 6.813 2.267 1.00 87.38 271 LEU A O 1
ATOM 2112 N N . PHE A 1 272 ? 4.178 5.308 3.539 1.00 88.62 272 PHE A N 1
ATOM 2113 C CA . PHE A 1 272 ? 4.177 6.095 4.759 1.00 88.62 272 PHE A CA 1
ATOM 2114 C C . PHE A 1 272 ? 4.767 5.319 5.931 1.00 88.62 272 PHE A C 1
ATOM 2116 O O . PHE A 1 272 ? 4.472 4.139 6.136 1.00 88.62 272 PHE A O 1
ATOM 2123 N N . SER A 1 273 ? 5.525 6.025 6.762 1.00 88.38 273 SER A N 1
ATOM 2124 C CA . SER A 1 273 ? 5.829 5.635 8.133 1.00 88.38 273 SER A CA 1
ATOM 2125 C C . SER A 1 273 ? 5.222 6.628 9.116 1.00 88.38 273 SER A C 1
ATOM 2127 O O . SER A 1 273 ? 5.108 7.825 8.855 1.00 88.38 273 SER A O 1
ATOM 2129 N N . PHE A 1 274 ? 4.823 6.118 10.277 1.00 88.56 274 PHE A N 1
ATOM 2130 C CA . PHE A 1 274 ? 4.453 6.970 11.399 1.00 88.56 274 PHE A CA 1
ATOM 2131 C C . PHE A 1 274 ? 5.711 7.415 12.155 1.00 88.56 274 PHE A C 1
ATOM 2133 O O . PHE A 1 274 ? 6.630 6.605 12.313 1.00 88.56 274 PHE A O 1
ATOM 2140 N N . PRO A 1 275 ? 5.735 8.643 12.701 1.00 85.75 275 PRO A N 1
ATOM 2141 C CA . PRO A 1 275 ? 6.822 9.105 13.551 1.00 85.75 275 PRO A CA 1
ATOM 2142 C C . PRO A 1 275 ? 7.083 8.153 14.723 1.00 85.75 275 PRO A C 1
ATOM 2144 O O . PRO A 1 275 ? 6.157 7.693 15.400 1.00 85.75 275 PRO A O 1
ATOM 2147 N N . VAL A 1 276 ? 8.362 7.929 15.044 1.00 84.44 276 VAL A N 1
ATOM 2148 C CA . VAL A 1 276 ? 8.793 7.059 16.161 1.00 84.44 276 VAL A CA 1
ATOM 2149 C C . VAL A 1 276 ? 8.160 7.474 17.500 1.00 84.44 276 VAL A C 1
ATOM 2151 O O . VAL A 1 276 ? 7.898 6.631 18.361 1.00 84.44 276 VAL A O 1
ATOM 2154 N N . ALA A 1 277 ? 7.847 8.763 17.668 1.00 84.56 277 ALA A N 1
ATOM 2155 C CA . ALA A 1 277 ? 7.163 9.292 18.846 1.00 84.56 277 ALA A CA 1
ATOM 2156 C C . ALA A 1 277 ? 5.806 8.611 19.117 1.00 84.56 277 ALA A C 1
ATOM 2158 O O . ALA A 1 277 ? 5.480 8.342 20.276 1.00 84.56 277 ALA A O 1
ATOM 2159 N N . TYR A 1 278 ? 5.037 8.266 18.078 1.00 84.31 278 TYR A N 1
ATOM 2160 C CA . TYR A 1 278 ? 3.762 7.563 18.244 1.00 84.31 278 TYR A CA 1
ATOM 2161 C C . TYR A 1 278 ? 3.961 6.132 18.735 1.00 84.31 278 TYR A C 1
ATOM 2163 O O . TYR A 1 278 ? 3.279 5.707 19.669 1.00 84.31 278 TYR A O 1
ATOM 2171 N N . ALA A 1 279 ? 4.949 5.417 18.187 1.00 84.38 279 ALA A N 1
ATOM 2172 C CA . ALA A 1 279 ? 5.310 4.080 18.652 1.00 84.38 279 ALA A CA 1
ATOM 2173 C C . ALA A 1 279 ? 5.741 4.088 20.126 1.00 84.38 279 ALA A C 1
ATOM 2175 O O . ALA A 1 279 ? 5.327 3.224 20.898 1.00 84.38 279 ALA A O 1
ATOM 2176 N N . ASN A 1 280 ? 6.521 5.088 20.542 1.00 86.06 280 ASN A N 1
ATOM 2177 C CA . ASN A 1 280 ? 6.931 5.244 21.937 1.00 86.06 280 ASN A CA 1
ATOM 2178 C C . ASN A 1 280 ? 5.743 5.552 22.860 1.00 86.06 280 ASN A C 1
ATOM 2180 O O . ASN A 1 280 ? 5.642 4.954 23.930 1.00 86.06 280 ASN A O 1
ATOM 2184 N N . SER A 1 281 ? 4.817 6.416 22.431 1.00 83.50 281 SER A N 1
ATOM 2185 C CA . SER A 1 281 ? 3.589 6.720 23.178 1.00 83.50 281 SER A CA 1
ATOM 2186 C C . SER A 1 281 ? 2.713 5.477 23.358 1.00 83.50 281 SER A C 1
ATOM 2188 O O . SER A 1 281 ? 2.297 5.166 24.474 1.00 83.50 281 SER A O 1
ATOM 2190 N N . LEU A 1 282 ? 2.505 4.701 22.289 1.00 83.69 282 LEU A N 1
ATOM 2191 C CA . LEU A 1 282 ? 1.734 3.461 22.351 1.00 83.69 282 LEU A CA 1
ATOM 2192 C C . LEU A 1 282 ? 2.402 2.421 23.259 1.00 83.69 282 LEU A C 1
ATOM 2194 O O . LEU A 1 282 ? 1.737 1.843 24.114 1.00 83.69 282 LEU A O 1
ATOM 2198 N N . ARG A 1 283 ? 3.720 2.208 23.132 1.00 85.25 283 ARG A N 1
ATOM 2199 C CA . ARG A 1 283 ? 4.468 1.298 24.019 1.00 85.25 283 ARG A CA 1
ATOM 2200 C C . ARG A 1 283 ? 4.366 1.723 25.479 1.00 85.25 283 ARG A C 1
ATOM 2202 O O . ARG A 1 283 ? 4.163 0.867 26.330 1.00 85.25 283 ARG A O 1
ATOM 2209 N N . ALA A 1 284 ? 4.465 3.018 25.781 1.00 84.88 284 ALA A N 1
ATOM 2210 C CA . ALA A 1 284 ? 4.318 3.513 27.146 1.00 84.88 284 ALA A CA 1
ATOM 2211 C C . ALA A 1 284 ? 2.929 3.174 27.717 1.00 84.88 284 ALA A C 1
ATOM 2213 O O . ALA A 1 284 ? 2.834 2.708 28.853 1.00 84.88 284 ALA A O 1
ATOM 2214 N N . GLN A 1 285 ? 1.870 3.311 26.912 1.00 83.06 285 GLN A N 1
ATOM 2215 C CA . GLN A 1 285 ? 0.502 2.976 27.320 1.00 83.06 285 GLN A CA 1
ATOM 2216 C C . GLN A 1 285 ? 0.262 1.460 27.431 1.00 83.06 285 GLN A C 1
ATOM 2218 O O . GLN A 1 285 ? -0.387 1.016 28.376 1.00 83.06 285 GLN A O 1
ATOM 2223 N N . LEU A 1 286 ? 0.825 0.658 26.519 1.00 82.31 286 LEU A N 1
ATOM 2224 C CA . LEU A 1 286 ? 0.660 -0.802 26.487 1.00 82.31 286 LEU A CA 1
ATOM 2225 C C . LEU A 1 286 ? 1.634 -1.571 27.386 1.00 82.31 286 LEU A C 1
ATOM 2227 O O . LEU A 1 286 ? 1.392 -2.743 27.665 1.00 82.31 286 LEU A O 1
ATOM 2231 N N . SER A 1 287 ? 2.714 -0.952 27.872 1.00 80.88 287 SER A N 1
ATOM 2232 C CA . SER A 1 287 ? 3.727 -1.635 28.696 1.00 80.88 287 SER A CA 1
ATOM 2233 C C . SER A 1 287 ? 3.180 -2.201 30.010 1.00 80.88 287 SER A C 1
ATOM 2235 O O . SER A 1 287 ? 3.755 -3.105 30.611 1.00 80.88 287 SER A O 1
ATOM 2237 N N . ARG A 1 288 ? 2.013 -1.721 30.441 1.00 74.38 288 ARG A N 1
ATOM 2238 C CA . ARG A 1 288 ? 1.291 -2.236 31.609 1.00 74.38 288 ARG A CA 1
ATOM 2239 C C . ARG A 1 288 ? 0.413 -3.456 31.291 1.00 74.38 288 ARG A C 1
ATOM 2241 O O . ARG A 1 288 ? -0.152 -4.044 32.205 1.00 74.38 288 ARG A O 1
ATOM 2248 N N . SER A 1 289 ? 0.339 -3.855 30.020 1.00 75.81 289 SER A N 1
ATOM 2249 C CA . SER A 1 289 ? -0.651 -4.792 29.473 1.00 75.81 289 SER A CA 1
ATOM 2250 C C . SER A 1 289 ? -0.053 -5.865 28.549 1.00 75.81 289 SER A C 1
ATOM 2252 O O . SER A 1 289 ? -0.778 -6.448 27.751 1.00 75.81 289 SER A O 1
ATOM 2254 N N . HIS A 1 290 ? 1.247 -6.175 28.658 1.00 64.75 290 HIS A N 1
ATOM 2255 C CA . HIS A 1 290 ? 2.040 -7.006 27.724 1.00 64.75 290 HIS A CA 1
ATOM 2256 C C . HIS A 1 290 ? 1.526 -8.427 27.370 1.00 64.75 290 HIS A C 1
ATOM 2258 O O . HIS A 1 290 ? 2.164 -9.112 26.575 1.00 64.75 290 HIS A O 1
ATOM 2264 N N . LYS A 1 291 ? 0.400 -8.894 27.922 1.00 74.50 291 LYS A N 1
ATOM 2265 C CA . LYS A 1 291 ? -0.225 -10.190 27.586 1.00 7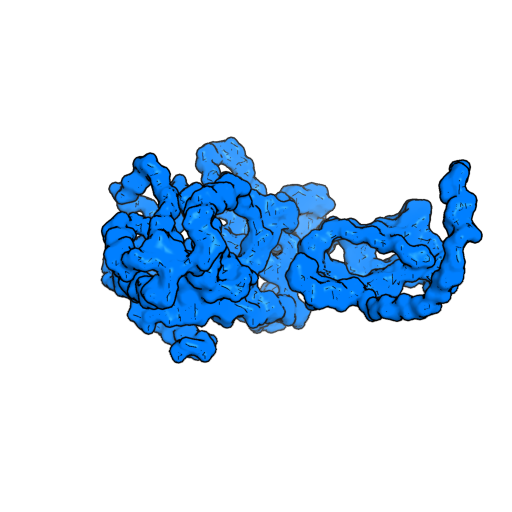4.50 291 LYS A CA 1
ATOM 2266 C C . LYS A 1 291 ? -1.708 -10.100 27.214 1.00 74.50 291 LYS A C 1
ATOM 2268 O O . LYS A 1 291 ? -2.352 -11.128 27.037 1.00 74.50 291 LYS A O 1
ATOM 2273 N N . GLN A 1 292 ? -2.267 -8.897 27.144 1.00 83.75 292 GLN A N 1
ATOM 2274 C CA . GLN A 1 292 ? -3.691 -8.697 26.900 1.00 83.75 292 GLN A CA 1
ATOM 2275 C C . GLN A 1 292 ? -3.956 -8.494 25.411 1.00 83.75 292 GLN A C 1
ATOM 2277 O O . GLN A 1 292 ? -3.217 -7.781 24.734 1.00 83.75 292 GLN A O 1
ATOM 2282 N N . ARG A 1 293 ? -5.045 -9.090 24.919 1.00 91.44 293 ARG A N 1
ATOM 2283 C CA . ARG A 1 293 ? -5.558 -8.810 23.575 1.00 91.44 293 ARG A CA 1
ATOM 2284 C C . ARG A 1 293 ? -5.944 -7.335 23.477 1.00 91.44 293 ARG A C 1
ATOM 2286 O O . ARG A 1 293 ? -6.616 -6.822 24.373 1.00 91.44 293 ARG A O 1
ATOM 2293 N N . VAL A 1 294 ? -5.586 -6.678 22.381 1.00 93.31 294 VAL A N 1
ATOM 2294 C CA . VAL A 1 294 ? -5.925 -5.280 22.107 1.00 93.31 294 VAL A CA 1
ATOM 2295 C C . VAL A 1 294 ? -7.113 -5.213 21.144 1.00 93.31 294 VAL A C 1
ATOM 2297 O O . VAL A 1 294 ? -7.043 -5.673 20.005 1.00 93.31 294 VAL A O 1
ATOM 2300 N N . VAL A 1 295 ? -8.220 -4.635 21.600 1.00 93.94 295 VAL A N 1
ATOM 2301 C CA . VAL A 1 295 ? -9.446 -4.407 20.829 1.00 93.94 295 VAL A CA 1
ATOM 2302 C C . VAL A 1 295 ? -9.495 -2.939 20.417 1.00 93.94 295 VAL A C 1
ATOM 2304 O O . VAL A 1 295 ? -9.524 -2.056 21.266 1.00 93.94 295 VAL A O 1
ATOM 2307 N N . GLY A 1 296 ? -9.515 -2.666 19.120 1.00 94.31 296 GLY A N 1
ATOM 2308 C CA . GLY A 1 296 ? -9.746 -1.334 18.575 1.00 94.31 296 GLY A CA 1
ATOM 2309 C C . GLY A 1 296 ? -11.227 -1.070 18.375 1.00 94.31 296 GLY A C 1
ATOM 2310 O O . GLY A 1 296 ? -11.954 -1.927 17.870 1.00 94.31 296 GLY A O 1
ATOM 2311 N N . VAL A 1 297 ? -11.663 0.132 18.728 1.00 92.81 297 VAL A N 1
ATOM 2312 C CA . VAL A 1 297 ? -13.028 0.606 18.522 1.00 92.81 297 VAL A CA 1
ATOM 2313 C C . VAL A 1 297 ? -12.957 1.997 17.917 1.00 92.81 297 VAL A C 1
ATOM 2315 O O . VAL A 1 297 ? -12.473 2.932 18.550 1.00 92.81 297 VAL A O 1
ATOM 2318 N N . HIS A 1 298 ? -13.438 2.130 16.689 1.00 91.81 298 HIS A N 1
ATOM 2319 C CA . HIS A 1 298 ? -13.531 3.409 16.003 1.00 91.81 298 HIS A CA 1
ATOM 2320 C C . HIS A 1 298 ? -14.998 3.740 15.753 1.00 91.81 298 HIS A C 1
ATOM 2322 O O . HIS A 1 298 ? -15.690 3.039 15.007 1.00 91.81 298 HIS A O 1
ATOM 2328 N N . VAL A 1 299 ? -15.463 4.828 16.358 1.00 85.44 299 VAL A N 1
ATOM 2329 C CA . VAL A 1 299 ? -16.850 5.277 16.256 1.00 85.44 299 VAL A CA 1
ATOM 2330 C C . VAL A 1 299 ? -16.869 6.719 15.792 1.00 85.44 299 VAL A C 1
ATOM 2332 O O . VAL A 1 299 ? -16.463 7.622 16.524 1.00 85.44 299 VAL A O 1
ATOM 2335 N N . ARG A 1 300 ? -17.378 6.924 14.577 1.00 77.00 300 ARG A N 1
ATOM 2336 C CA . ARG A 1 300 ? -17.572 8.255 14.010 1.00 77.00 300 ARG A CA 1
ATOM 2337 C C . ARG A 1 300 ? -18.920 8.804 14.450 1.00 77.00 300 ARG A C 1
ATOM 2339 O O . ARG A 1 300 ? -19.930 8.139 14.234 1.00 77.00 300 ARG A O 1
ATOM 2346 N N . HIS A 1 301 ? -18.918 10.025 14.972 1.00 72.31 301 HIS A N 1
ATOM 2347 C CA . HIS A 1 301 ? -20.139 10.791 15.141 1.00 72.31 301 HIS A CA 1
ATOM 2348 C C . HIS A 1 301 ? -20.346 11.701 13.928 1.00 72.31 301 HIS A C 1
ATOM 2350 O O . HIS A 1 301 ? -19.410 12.318 13.430 1.00 72.31 301 HIS A O 1
ATOM 2356 N N . GLN A 1 302 ? -21.569 11.776 13.416 1.00 67.00 302 GLN A N 1
ATOM 2357 C CA . GLN A 1 302 ? -21.954 12.835 12.487 1.00 67.00 302 GLN A CA 1
ATOM 2358 C C . GLN A 1 302 ? -23.046 13.659 13.157 1.00 67.00 302 GLN A C 1
ATOM 2360 O O . GLN A 1 302 ? -24.115 13.141 13.474 1.00 67.00 302 GLN A O 1
ATOM 2365 N N . SER A 1 303 ? -22.772 14.947 13.373 1.00 56.12 303 SER A N 1
ATOM 2366 C CA . SER A 1 303 ? -23.670 15.874 14.075 1.00 56.12 303 SER A CA 1
ATOM 2367 C C . SER A 1 303 ? -24.961 16.191 13.305 1.00 56.12 303 SER A C 1
ATOM 2369 O O . SER A 1 303 ? -25.868 16.815 13.856 1.00 56.12 303 SER A O 1
ATOM 2371 N N . VAL A 1 304 ? -25.085 15.758 12.043 1.00 51.50 304 VAL A N 1
ATOM 2372 C CA . VAL A 1 304 ? -26.202 16.127 11.163 1.00 51.50 304 VAL A CA 1
ATOM 2373 C C . VAL A 1 304 ? -27.226 14.989 11.055 1.00 51.50 304 VAL A C 1
ATOM 2375 O O . VAL A 1 304 ? -27.065 14.039 10.297 1.00 51.50 304 VAL A O 1
ATOM 2378 N N . SER A 1 305 ? -28.285 15.123 11.858 1.00 44.78 305 SER A N 1
ATOM 2379 C CA . SER A 1 305 ? -29.688 14.715 11.628 1.00 44.78 305 SER A CA 1
ATOM 2380 C C . SER A 1 305 ? -30.087 13.272 11.267 1.00 44.78 305 SER A C 1
ATOM 2382 O O . SER A 1 305 ? -31.287 12.993 11.296 1.00 44.78 305 SER A O 1
ATOM 2384 N N . GLN A 1 306 ? -29.193 12.322 10.994 1.00 58.38 306 GLN A N 1
ATOM 2385 C CA . GLN A 1 306 ? -29.619 10.952 10.673 1.00 58.38 306 GLN A CA 1
ATOM 2386 C C . GLN A 1 306 ? -29.575 10.044 11.907 1.00 58.38 306 GLN A C 1
ATOM 2388 O O . GLN A 1 306 ? -28.515 9.583 12.329 1.00 58.38 306 GLN A O 1
ATOM 2393 N N . GLN A 1 307 ? -30.757 9.730 12.455 1.00 63.28 307 GLN A N 1
ATOM 2394 C CA . GLN A 1 307 ? -30.969 8.757 13.545 1.00 63.28 307 GLN A CA 1
ATOM 2395 C C . GLN A 1 307 ? -30.214 7.428 13.334 1.00 63.28 307 GLN A C 1
ATOM 2397 O O . GLN A 1 307 ? -29.879 6.734 14.294 1.00 63.28 307 GLN A O 1
ATOM 2402 N N . TRP A 1 308 ? -29.925 7.078 12.081 1.00 69.19 308 TRP A N 1
ATOM 2403 C CA . TRP A 1 308 ? -29.269 5.835 11.696 1.00 69.19 308 TRP A CA 1
ATOM 2404 C C . TRP A 1 308 ? -27.789 5.782 12.097 1.00 69.19 308 TRP A C 1
ATOM 2406 O O . TRP A 1 308 ? -27.326 4.709 12.478 1.00 69.19 308 TRP A O 1
ATOM 2416 N N . TRP A 1 309 ? -27.060 6.908 12.121 1.00 70.94 309 TRP A N 1
ATOM 2417 C CA . TRP A 1 309 ? -25.663 6.914 12.585 1.00 70.94 309 TRP A CA 1
ATOM 2418 C C . TRP A 1 309 ? -25.560 6.501 14.048 1.00 70.94 309 TRP A C 1
ATOM 2420 O O . TRP A 1 309 ? -24.787 5.604 14.368 1.00 70.94 309 TRP A O 1
ATOM 2430 N N . GLY A 1 310 ? -26.416 7.042 14.919 1.00 75.81 310 GLY A N 1
ATOM 2431 C CA . GLY A 1 310 ? -26.457 6.643 16.328 1.00 75.81 310 GLY A CA 1
ATOM 2432 C C . GLY A 1 310 ? -26.719 5.142 16.522 1.00 75.81 310 GLY A C 1
ATOM 2433 O O . GLY A 1 310 ? -26.188 4.539 17.456 1.00 75.81 310 GLY A O 1
ATOM 2434 N N . ALA A 1 311 ? -27.485 4.515 15.623 1.00 77.06 311 ALA A N 1
ATOM 2435 C CA . ALA A 1 311 ? -27.698 3.071 15.632 1.00 77.06 311 ALA A CA 1
ATOM 2436 C C . ALA A 1 311 ? -26.442 2.293 15.199 1.00 77.06 311 ALA A C 1
ATOM 2438 O O . ALA A 1 311 ? -26.089 1.312 15.853 1.00 77.06 311 ALA A O 1
ATOM 2439 N N . ILE A 1 312 ? -25.724 2.754 14.167 1.00 78.50 312 ILE A N 1
ATOM 2440 C CA . ILE A 1 312 ? -24.444 2.160 13.743 1.00 78.50 312 ILE A CA 1
ATOM 2441 C C . ILE A 1 312 ? -23.390 2.278 14.854 1.00 78.50 312 ILE A C 1
ATOM 2443 O O . ILE A 1 312 ? -22.678 1.314 15.146 1.00 78.50 312 ILE A O 1
ATOM 2447 N N . GLU A 1 313 ? -23.303 3.440 15.505 1.00 79.25 313 GLU A N 1
ATOM 2448 C CA . GLU A 1 313 ? -22.429 3.660 16.659 1.00 79.25 313 GLU A CA 1
ATOM 2449 C C . GLU A 1 313 ? -22.746 2.648 17.768 1.00 79.25 313 GLU A C 1
ATOM 2451 O O . GLU A 1 313 ? -21.862 1.926 18.225 1.00 79.25 313 GLU A O 1
ATOM 2456 N N . ASN A 1 314 ? -24.020 2.541 18.163 1.00 83.00 314 ASN A N 1
ATOM 2457 C CA . ASN A 1 314 ? -24.463 1.608 19.199 1.00 83.00 314 ASN A CA 1
ATOM 2458 C C . ASN A 1 314 ? -24.143 0.153 18.834 1.00 83.00 314 ASN A C 1
ATOM 2460 O O . ASN A 1 314 ? -23.664 -0.589 19.690 1.00 83.00 314 ASN A O 1
ATOM 2464 N N . ALA A 1 315 ? -24.358 -0.249 17.578 1.00 82.56 315 ALA A N 1
ATOM 2465 C CA . ALA A 1 315 ? -24.013 -1.583 17.095 1.00 82.56 315 ALA A CA 1
ATOM 2466 C C . ALA A 1 315 ? -22.500 -1.845 17.187 1.00 82.56 315 ALA A C 1
ATOM 2468 O O . ALA A 1 315 ? -22.082 -2.904 17.658 1.00 82.56 315 ALA A O 1
ATOM 2469 N N . THR A 1 316 ? -21.681 -0.856 16.815 1.00 81.94 316 THR A N 1
ATOM 2470 C CA . THR A 1 316 ? -20.212 -0.927 16.900 1.00 81.94 316 THR A CA 1
ATOM 2471 C C . THR A 1 316 ? -19.752 -1.097 18.350 1.00 81.94 316 THR A C 1
ATOM 2473 O O . THR A 1 316 ? -18.977 -2.004 18.660 1.00 81.94 316 THR A O 1
ATOM 2476 N N . LEU A 1 317 ? -20.276 -0.270 19.261 1.00 84.81 317 LEU A N 1
ATOM 2477 C CA . LEU A 1 317 ? -19.962 -0.319 20.692 1.00 84.81 317 LEU A CA 1
ATOM 2478 C C . LEU A 1 317 ? -20.427 -1.635 21.332 1.00 84.81 317 LEU A C 1
ATOM 2480 O O . LEU A 1 317 ? -19.705 -2.225 22.137 1.00 84.81 317 LEU A O 1
ATOM 2484 N N . TYR A 1 318 ? -21.618 -2.113 20.965 1.00 87.06 318 TYR A N 1
ATOM 2485 C CA . TYR A 1 318 ? -22.168 -3.372 21.457 1.00 87.06 318 TYR A CA 1
ATOM 2486 C C . TYR A 1 318 ? -21.309 -4.570 21.035 1.00 87.06 318 TYR A C 1
ATOM 2488 O O . TYR A 1 318 ? -20.949 -5.392 21.879 1.00 87.06 318 TYR A O 1
ATOM 2496 N N . ALA A 1 319 ? -20.925 -4.645 19.757 1.00 84.38 319 ALA A N 1
ATOM 2497 C CA . ALA A 1 319 ? -20.073 -5.716 19.246 1.00 84.38 319 ALA A CA 1
ATOM 2498 C C . ALA A 1 319 ? -18.693 -5.720 19.919 1.00 84.38 319 ALA A C 1
ATOM 2500 O O . ALA A 1 319 ? -18.217 -6.771 20.357 1.00 84.38 319 ALA A O 1
ATOM 2501 N N . ALA A 1 320 ? -18.089 -4.540 20.086 1.00 85.62 320 ALA A N 1
ATOM 2502 C CA . ALA A 1 320 ? -16.833 -4.400 20.809 1.00 85.62 320 ALA A CA 1
ATOM 2503 C C . ALA A 1 320 ? -16.952 -4.858 22.272 1.00 85.62 320 ALA A C 1
ATOM 2505 O O . ALA A 1 320 ? -16.075 -5.560 22.773 1.00 85.62 320 ALA A O 1
ATOM 2506 N N . ASN A 1 321 ? -18.049 -4.512 22.953 1.00 87.81 321 ASN A N 1
ATOM 2507 C CA . ASN A 1 321 ? -18.306 -4.939 24.329 1.00 87.81 321 ASN A CA 1
ATOM 2508 C C . ASN A 1 321 ? -18.447 -6.466 24.431 1.00 87.81 321 ASN A C 1
ATOM 2510 O O . ASN A 1 321 ? -17.845 -7.093 25.301 1.00 87.81 321 ASN A O 1
ATOM 2514 N N . LEU A 1 322 ? -19.178 -7.090 23.504 1.00 87.25 322 LEU A N 1
ATOM 2515 C CA . LEU A 1 322 ? -19.312 -8.545 23.466 1.00 87.25 322 LEU A CA 1
ATOM 2516 C C . LEU A 1 322 ? -17.951 -9.239 23.292 1.00 87.25 322 LEU A C 1
ATOM 2518 O O . LEU A 1 322 ? -17.665 -10.206 23.998 1.00 87.25 322 LEU A O 1
ATOM 2522 N N . ALA A 1 323 ? -17.093 -8.715 22.412 1.00 85.62 323 ALA A N 1
ATOM 2523 C CA . ALA A 1 323 ? -15.739 -9.229 22.212 1.00 85.62 323 ALA A CA 1
ATOM 2524 C C . ALA A 1 323 ? -14.836 -9.027 23.445 1.00 85.62 323 ALA A C 1
ATOM 2526 O O . ALA A 1 323 ? -14.041 -9.906 23.778 1.00 85.62 323 ALA A O 1
ATOM 2527 N N . ALA A 1 324 ? -14.982 -7.896 24.140 1.00 85.75 324 ALA A N 1
ATOM 2528 C CA . ALA A 1 324 ? -14.215 -7.552 25.336 1.00 85.75 324 ALA A CA 1
ATOM 2529 C C . ALA A 1 324 ? -14.579 -8.409 26.564 1.00 85.75 324 ALA A C 1
ATOM 2531 O O . ALA A 1 324 ? -13.737 -8.660 27.417 1.00 85.75 324 ALA A O 1
ATOM 2532 N N . ARG A 1 325 ? -15.815 -8.915 26.665 1.00 86.50 325 ARG A N 1
ATOM 2533 C CA . ARG A 1 325 ? -16.258 -9.726 27.821 1.00 86.50 325 ARG A CA 1
ATOM 2534 C C . ARG A 1 325 ? -15.577 -11.089 27.940 1.00 86.50 325 ARG A C 1
ATOM 2536 O O . ARG A 1 325 ? -15.584 -11.680 29.021 1.00 86.50 325 ARG A O 1
ATOM 2543 N N . GLN A 1 326 ? -15.021 -11.603 26.846 1.00 84.00 326 GLN A N 1
ATOM 2544 C CA . GLN A 1 326 ? -14.523 -12.977 26.783 1.00 84.00 326 GLN A CA 1
ATOM 2545 C C . GLN A 1 326 ? -13.177 -13.175 27.499 1.00 84.00 326 GLN A C 1
ATOM 2547 O O . GLN A 1 326 ? -12.862 -14.299 27.877 1.00 84.00 326 GLN A O 1
ATOM 2552 N N . GLN A 1 327 ? -12.390 -12.117 27.715 1.00 84.50 327 GLN A N 1
ATOM 2553 C CA . GLN A 1 327 ? -11.049 -12.204 28.305 1.00 84.50 327 GLN A CA 1
ATOM 2554 C C . GLN A 1 327 ? -10.549 -10.834 28.763 1.00 84.50 327 GLN A C 1
ATOM 2556 O O . GLN A 1 327 ? -11.072 -9.810 28.332 1.00 84.50 327 GLN A O 1
ATOM 2561 N N . ASP A 1 328 ? -9.508 -10.814 29.592 1.00 87.62 328 ASP A N 1
ATOM 2562 C CA . ASP A 1 328 ? -8.872 -9.562 29.996 1.00 87.62 328 ASP A CA 1
ATOM 2563 C C . ASP A 1 328 ? -8.195 -8.917 28.779 1.00 87.62 328 ASP A C 1
ATOM 2565 O O . ASP A 1 328 ? -7.436 -9.562 28.046 1.00 87.62 328 ASP A O 1
ATOM 2569 N N . CYS A 1 329 ? -8.513 -7.650 28.531 1.00 91.31 329 CYS A N 1
ATOM 2570 C CA . CYS A 1 329 ? -8.166 -6.986 27.282 1.00 91.31 329 CYS A CA 1
ATOM 2571 C C . CYS A 1 329 ? -7.784 -5.518 27.481 1.00 91.31 329 CYS A C 1
ATOM 2573 O O . CYS A 1 329 ? -8.022 -4.924 28.533 1.00 91.31 329 CYS A O 1
ATOM 2575 N N . VAL A 1 330 ? -7.198 -4.921 26.450 1.00 91.12 330 VAL A N 1
ATOM 2576 C CA . VAL A 1 330 ? -7.035 -3.471 26.333 1.00 91.12 330 VAL A CA 1
ATOM 2577 C C . VAL A 1 330 ? -7.949 -2.994 25.223 1.00 91.12 330 VAL A C 1
ATOM 2579 O O . VAL A 1 330 ? -7.906 -3.539 24.126 1.00 91.12 330 VAL A O 1
ATOM 2582 N N . VAL A 1 331 ? -8.765 -1.981 25.481 1.00 90.50 331 VAL A N 1
ATOM 2583 C CA . VAL A 1 331 ? -9.651 -1.398 24.475 1.00 90.50 331 VAL A CA 1
ATOM 2584 C C . VAL A 1 331 ? -9.121 -0.026 24.091 1.00 90.50 331 VAL A C 1
ATOM 2586 O O . VAL A 1 331 ? -9.120 0.887 24.913 1.00 90.50 331 VAL A O 1
ATOM 2589 N N . VAL A 1 332 ? -8.673 0.110 22.846 1.00 91.06 332 VAL A N 1
ATOM 2590 C CA . VAL A 1 332 ? -8.269 1.381 22.241 1.00 91.06 332 VAL A CA 1
ATOM 2591 C C . VAL A 1 332 ? -9.492 1.993 21.577 1.00 91.06 332 VAL A C 1
ATOM 2593 O O . VAL A 1 332 ? -10.047 1.398 20.654 1.00 91.06 332 VAL A O 1
ATOM 2596 N N . VAL A 1 333 ? -9.911 3.172 22.030 1.00 89.25 333 VAL A N 1
ATOM 2597 C CA . VAL A 1 333 ? -11.096 3.853 21.492 1.00 89.25 333 VAL A CA 1
ATOM 2598 C C . VAL A 1 333 ? -10.706 5.156 20.811 1.00 89.25 333 VAL A C 1
ATOM 2600 O O . VAL A 1 333 ? -10.007 5.978 21.401 1.00 89.25 333 VAL A O 1
ATOM 2603 N N . SER A 1 334 ? -11.211 5.343 19.592 1.00 88.69 334 SER A N 1
ATOM 2604 C CA . SER A 1 334 ? -11.332 6.641 18.923 1.00 88.69 334 SER A CA 1
ATOM 2605 C C . SER A 1 334 ? -12.821 6.970 18.801 1.00 88.69 334 SER A C 1
ATOM 2607 O O . SER A 1 334 ? -13.604 6.209 18.220 1.00 88.69 334 SER A O 1
ATOM 2609 N N . THR A 1 335 ? -13.225 8.071 19.429 1.00 82.44 335 THR A N 1
ATOM 2610 C CA . THR A 1 335 ? -14.576 8.622 19.339 1.00 82.44 335 THR A CA 1
ATOM 2611 C C . THR A 1 335 ? -14.557 10.111 19.657 1.00 82.44 335 THR A C 1
ATOM 2613 O O . THR A 1 335 ? -13.800 10.564 20.512 1.00 82.44 335 THR A O 1
ATOM 2616 N N . GLU A 1 336 ? -15.431 10.867 19.001 1.00 73.44 336 GLU A N 1
ATOM 2617 C CA . GLU A 1 336 ? -15.603 12.307 19.231 1.00 73.44 336 GLU A CA 1
ATOM 2618 C C . GLU A 1 336 ? -16.512 12.612 20.439 1.00 73.44 336 GLU A C 1
ATOM 2620 O O . GLU A 1 336 ? -16.601 13.754 20.882 1.00 73.44 336 GLU A O 1
ATOM 2625 N N . LEU A 1 337 ? -17.196 11.604 21.001 1.00 72.44 337 LEU A N 1
ATOM 2626 C CA . LEU A 1 337 ? -18.194 11.790 22.058 1.00 72.44 337 LEU A CA 1
ATOM 2627 C C . LEU A 1 337 ? -17.738 11.234 23.412 1.00 72.44 337 LEU A C 1
ATOM 2629 O O . LEU A 1 337 ? -17.768 10.028 23.670 1.00 72.44 337 LEU A O 1
ATOM 2633 N N . SER A 1 338 ? -17.438 12.136 24.348 1.00 67.19 338 SER A N 1
ATOM 2634 C CA . SER A 1 338 ? -17.043 11.799 25.724 1.00 67.19 338 SER A CA 1
ATOM 2635 C C . SER A 1 338 ? -18.093 10.981 26.494 1.00 67.19 338 SER A C 1
ATOM 2637 O O . SER A 1 338 ? -17.748 10.138 27.325 1.00 67.19 338 SER A O 1
ATOM 2639 N N . THR A 1 339 ? -19.382 11.165 26.196 1.00 75.62 339 THR A N 1
ATOM 2640 C CA . THR A 1 339 ? -20.482 10.397 26.804 1.00 75.62 339 THR A CA 1
ATOM 2641 C C . THR A 1 339 ? -20.427 8.912 26.443 1.00 75.62 339 THR A C 1
ATOM 2643 O O . THR A 1 339 ? -20.733 8.070 27.287 1.00 75.62 339 THR A O 1
ATOM 2646 N N . ARG A 1 340 ? -19.962 8.563 25.236 1.00 73.38 340 ARG A N 1
ATOM 2647 C CA . ARG A 1 340 ? -19.841 7.170 24.773 1.00 73.38 340 ARG A CA 1
ATOM 2648 C C . ARG A 1 340 ? -18.710 6.419 25.467 1.00 73.38 340 ARG A C 1
ATOM 2650 O O . ARG A 1 340 ? -18.855 5.233 25.764 1.00 73.38 340 ARG A O 1
ATOM 2657 N N . LEU A 1 341 ? -17.621 7.112 25.803 1.00 76.62 341 LEU A N 1
ATOM 2658 C CA . LEU A 1 341 ? -16.520 6.536 26.583 1.00 76.62 341 LEU A CA 1
ATOM 2659 C C . LEU A 1 341 ? -16.984 6.061 27.962 1.00 76.62 341 LEU A C 1
ATOM 2661 O O . LEU A 1 341 ? -16.510 5.033 28.447 1.00 76.62 341 LEU A O 1
ATOM 2665 N N . ARG A 1 342 ? -17.935 6.771 28.583 1.00 80.88 342 ARG A N 1
ATOM 2666 C CA . ARG A 1 342 ? -18.524 6.356 29.863 1.00 80.88 342 ARG A CA 1
ATOM 2667 C C . ARG A 1 342 ? -19.273 5.031 29.722 1.00 80.88 342 ARG A C 1
ATOM 2669 O O . ARG A 1 342 ? -18.992 4.106 30.475 1.00 80.88 342 ARG A O 1
ATOM 2676 N N . THR A 1 343 ? -20.137 4.913 28.713 1.00 77.38 343 THR A N 1
ATOM 2677 C CA . THR A 1 343 ? -20.882 3.676 28.429 1.00 77.38 343 THR A CA 1
ATOM 2678 C C . THR A 1 343 ? -19.951 2.494 28.150 1.00 77.38 343 THR A C 1
ATOM 2680 O O . THR A 1 343 ? -20.186 1.394 28.648 1.00 77.38 343 THR A O 1
ATOM 2683 N N . LEU A 1 344 ? -18.865 2.706 27.396 1.00 78.88 344 LEU A N 1
ATOM 2684 C CA . LEU A 1 344 ? -17.855 1.665 27.176 1.00 78.88 344 LEU A CA 1
ATOM 2685 C C . LEU A 1 344 ? -17.176 1.245 28.476 1.00 78.88 344 LEU A C 1
ATOM 2687 O O . LEU A 1 344 ? -17.059 0.052 28.742 1.00 78.88 344 LEU A O 1
ATOM 2691 N N . ARG A 1 345 ? -16.769 2.212 29.305 1.00 85.38 345 ARG A N 1
ATOM 2692 C CA . ARG A 1 345 ? -16.113 1.940 30.588 1.00 85.38 345 ARG A CA 1
ATOM 2693 C C . ARG A 1 345 ? -17.008 1.131 31.531 1.00 85.38 345 ARG A C 1
ATOM 2695 O O . ARG A 1 345 ? -16.515 0.218 32.182 1.00 85.38 345 ARG A O 1
ATOM 2702 N N . GLU A 1 346 ? -18.302 1.435 31.581 1.00 86.25 346 GLU A N 1
ATOM 2703 C CA . GLU A 1 346 ? -19.281 0.685 32.382 1.00 86.25 346 GLU A CA 1
ATOM 2704 C C . GLU A 1 346 ? -19.508 -0.733 31.834 1.00 86.25 346 GLU A C 1
ATOM 2706 O O . GLU A 1 346 ? -19.620 -1.691 32.598 1.00 86.25 346 GLU A O 1
ATOM 2711 N N . GLY A 1 347 ? -19.540 -0.889 30.507 1.00 81.69 347 GLY A N 1
ATOM 2712 C CA . GLY A 1 347 ? -19.763 -2.179 29.854 1.00 81.69 347 GLY A CA 1
ATOM 2713 C C . GLY A 1 347 ? -18.559 -3.129 29.872 1.00 81.69 347 GLY A C 1
ATOM 2714 O O . GLY A 1 347 ? -18.758 -4.344 29.877 1.00 81.69 347 GLY A O 1
ATOM 2715 N N . MET A 1 348 ? -17.337 -2.589 29.891 1.00 86.12 348 MET A N 1
ATOM 2716 C CA . MET A 1 348 ? -16.071 -3.310 29.699 1.00 86.12 348 MET A CA 1
ATOM 2717 C C . MET A 1 348 ? -15.247 -3.397 30.993 1.00 86.12 348 MET A C 1
ATOM 2719 O O . MET A 1 348 ? -14.047 -3.133 30.997 1.00 86.12 348 MET A O 1
ATOM 2723 N N . SER A 1 349 ? -15.876 -3.796 32.100 1.00 85.75 349 SER A N 1
ATOM 2724 C CA . SER A 1 349 ? -15.250 -3.831 33.436 1.00 85.75 349 SER A CA 1
ATOM 2725 C C . SER A 1 349 ? -13.987 -4.700 33.548 1.00 85.75 349 SER A C 1
ATOM 2727 O O . SER A 1 349 ? -13.203 -4.520 34.477 1.00 85.75 349 SER A O 1
ATOM 2729 N N . ARG A 1 350 ? -13.772 -5.629 32.609 1.00 86.94 350 ARG A N 1
ATOM 2730 C CA . ARG A 1 350 ? -12.599 -6.517 32.546 1.00 86.94 350 ARG A CA 1
ATOM 2731 C C . ARG A 1 350 ? -11.449 -5.992 31.686 1.00 86.94 350 ARG A C 1
ATOM 2733 O O . ARG A 1 350 ? -10.416 -6.652 31.597 1.00 86.94 350 ARG A O 1
ATOM 2740 N N . CYS A 1 351 ? -11.619 -4.844 31.033 1.00 89.38 351 CYS A N 1
ATOM 2741 C CA . CYS A 1 351 ? -10.623 -4.322 30.111 1.00 89.38 351 CYS A CA 1
ATOM 2742 C C . CYS A 1 351 ? -10.102 -2.947 30.518 1.00 89.38 351 CYS A C 1
ATOM 2744 O O . CYS A 1 351 ? -10.835 -2.092 31.016 1.00 89.38 351 CYS A O 1
ATOM 2746 N N . ALA A 1 352 ? -8.817 -2.716 30.257 1.00 89.38 352 ALA A N 1
ATOM 2747 C CA . ALA A 1 352 ? -8.222 -1.396 30.383 1.00 89.38 352 ALA A CA 1
ATOM 2748 C C . ALA A 1 352 ? -8.647 -0.538 29.185 1.00 89.38 352 ALA A C 1
ATOM 2750 O O . ALA A 1 352 ? -8.397 -0.902 28.039 1.00 89.38 352 ALA A O 1
ATOM 2751 N N . LEU A 1 353 ? -9.285 0.604 29.441 1.00 88.88 353 LEU A N 1
ATOM 2752 C CA . LEU A 1 353 ? -9.692 1.532 28.388 1.00 88.88 353 LEU A CA 1
ATOM 2753 C C . LEU A 1 353 ? -8.566 2.536 28.111 1.00 88.88 353 LEU A C 1
ATOM 2755 O O . LEU A 1 353 ? -8.254 3.365 28.969 1.00 88.88 353 LEU A O 1
ATOM 2759 N N . LEU A 1 354 ? -7.994 2.484 26.911 1.00 88.38 354 LEU A N 1
ATOM 2760 C CA . LEU A 1 354 ? -7.063 3.478 26.390 1.00 88.38 354 LEU A CA 1
ATOM 2761 C C . LEU A 1 354 ? -7.815 4.404 25.436 1.00 88.38 354 LEU A C 1
ATOM 2763 O O . LEU A 1 354 ? -8.177 4.022 24.324 1.00 88.38 354 LEU A O 1
ATOM 2767 N N . ASN A 1 355 ? -8.058 5.631 25.884 1.00 83.94 355 ASN A N 1
ATOM 2768 C CA . ASN A 1 355 ? -8.566 6.677 25.008 1.00 83.94 355 ASN A CA 1
ATOM 2769 C C . ASN A 1 355 ? -7.384 7.365 24.328 1.00 83.94 355 ASN A C 1
ATOM 2771 O O . ASN A 1 355 ? -6.434 7.755 25.015 1.00 83.94 355 ASN A O 1
ATOM 2775 N N . VAL A 1 356 ? -7.438 7.533 23.008 1.00 77.56 356 VAL A N 1
ATOM 2776 C CA . VAL A 1 356 ? -6.404 8.302 22.311 1.00 77.56 356 VAL A CA 1
ATOM 2777 C C . VAL A 1 356 ? -6.525 9.765 22.767 1.00 77.56 356 VAL A C 1
ATOM 2779 O O . VAL A 1 356 ? -7.624 10.320 22.718 1.00 77.56 356 VAL A O 1
ATOM 2782 N N . PRO A 1 357 ? -5.456 10.387 23.303 1.00 65.81 357 PRO A N 1
ATOM 2783 C CA . PRO A 1 357 ? -5.558 11.721 23.880 1.00 65.81 357 PRO A CA 1
ATOM 2784 C C . PRO A 1 357 ? -5.972 12.744 22.820 1.00 65.81 357 PRO A C 1
ATOM 2786 O O . PRO A 1 357 ? -5.279 12.901 21.817 1.00 65.81 357 PRO A O 1
ATOM 2789 N N . GLN A 1 358 ? -7.052 13.481 23.073 1.00 64.25 358 GLN A N 1
ATOM 2790 C CA . GLN A 1 358 ? -7.310 14.726 22.356 1.00 64.25 358 GLN A CA 1
ATOM 2791 C C . GLN A 1 358 ? -6.543 15.864 23.052 1.00 64.25 358 GLN A C 1
ATOM 2793 O O . GLN A 1 358 ? -6.482 15.887 24.287 1.00 64.25 358 GLN A O 1
ATOM 2798 N N . PRO A 1 359 ? -5.905 16.786 22.310 1.00 58.19 359 PRO A N 1
ATOM 2799 C CA . PRO A 1 359 ? -5.192 17.909 22.888 1.00 58.19 359 PRO A CA 1
ATOM 2800 C C . PRO A 1 359 ? -6.167 18.763 23.701 1.00 58.19 359 PRO A C 1
ATOM 2802 O O . PRO A 1 359 ? -7.300 19.018 23.289 1.00 58.19 359 PRO A O 1
ATOM 2805 N N . ALA A 1 360 ? -5.725 19.190 24.883 1.00 48.22 360 ALA A N 1
ATOM 2806 C CA . ALA A 1 360 ? -6.516 20.043 25.759 1.00 48.22 360 ALA A CA 1
ATOM 2807 C C . ALA A 1 360 ? -6.895 21.343 25.023 1.00 48.22 360 ALA A C 1
ATOM 2809 O O . ALA A 1 360 ? -6.020 22.023 24.489 1.00 48.22 360 ALA A O 1
ATOM 2810 N N . GLY A 1 361 ? -8.191 21.671 24.984 1.00 51.56 361 GLY A N 1
ATOM 2811 C CA . GLY A 1 361 ? -8.727 22.821 24.243 1.00 51.56 361 GLY A CA 1
ATOM 2812 C C . GLY A 1 361 ? -9.374 22.480 22.896 1.00 51.56 361 GLY A C 1
ATOM 2813 O O . GLY A 1 361 ? -9.859 23.381 22.218 1.00 51.56 361 GLY A O 1
ATOM 2814 N N . ALA A 1 362 ? -9.440 21.200 22.521 1.00 49.12 362 ALA A N 1
ATOM 2815 C CA . ALA A 1 362 ? -10.232 20.709 21.393 1.00 49.12 362 ALA A CA 1
ATOM 2816 C C . ALA A 1 362 ? -11.746 20.667 21.696 1.00 49.12 362 ALA A C 1
ATOM 2818 O O . ALA A 1 362 ? -12.417 19.707 21.324 1.00 49.12 362 ALA A O 1
ATOM 2819 N N . ASP A 1 363 ? -12.293 21.684 22.372 1.00 43.16 363 ASP A N 1
ATOM 2820 C CA . ASP A 1 363 ? -13.743 21.825 22.520 1.00 43.16 363 ASP A CA 1
ATOM 2821 C C . ASP A 1 363 ? -14.349 22.105 21.135 1.00 43.16 363 ASP A C 1
ATOM 2823 O O . ASP A 1 363 ? -14.370 23.219 20.612 1.00 43.16 363 ASP A O 1
ATOM 2827 N N . LEU A 1 364 ? -14.776 21.009 20.515 1.00 46.69 364 LEU A N 1
ATOM 2828 C CA . LEU A 1 364 ? -15.560 20.911 19.298 1.00 46.69 364 LEU A CA 1
ATOM 2829 C C . LEU A 1 364 ? -16.923 21.560 19.550 1.00 46.69 364 LEU A C 1
ATOM 2831 O O . LEU A 1 364 ? -17.682 20.999 20.323 1.00 46.69 364 LEU A O 1
ATOM 2835 N N . TYR A 1 365 ? -17.232 22.707 18.935 1.00 44.03 365 TYR A N 1
ATOM 2836 C CA . TYR A 1 365 ? -18.566 23.089 18.420 1.00 44.03 365 TYR A CA 1
ATOM 2837 C C . TYR A 1 365 ? -18.557 24.565 17.961 1.00 44.03 365 TYR A C 1
ATOM 2839 O O . TYR A 1 365 ? -19.081 25.440 18.642 1.00 44.03 365 TYR A O 1
ATOM 2847 N N . ASP A 1 366 ? -18.006 24.864 16.778 1.00 45.09 366 ASP A N 1
ATOM 2848 C CA . ASP A 1 366 ? -18.424 26.073 16.029 1.00 45.09 366 ASP A CA 1
ATOM 2849 C C . ASP A 1 366 ? -19.372 25.753 14.856 1.00 45.09 366 ASP A C 1
ATOM 2851 O O . ASP A 1 366 ? -19.842 26.649 14.163 1.00 45.09 366 ASP A O 1
ATOM 2855 N N . GLY A 1 367 ? -19.694 24.473 14.639 1.00 45.72 367 GLY A N 1
ATOM 2856 C CA . GLY A 1 367 ? -20.653 24.047 13.618 1.00 45.72 367 GLY A CA 1
ATOM 2857 C C . GLY A 1 367 ? -20.172 24.162 12.166 1.00 45.72 367 GLY A C 1
ATOM 2858 O O . GLY A 1 367 ? -20.950 23.843 11.271 1.00 45.72 367 GLY A O 1
ATOM 2859 N N . THR A 1 368 ? -18.922 24.564 11.896 1.00 42.44 368 THR A N 1
ATOM 2860 C CA . THR A 1 368 ? -18.426 24.760 10.516 1.00 42.44 368 THR A CA 1
ATOM 2861 C C . THR A 1 368 ? -17.448 23.694 10.007 1.00 42.44 368 THR A C 1
ATOM 2863 O O . THR A 1 368 ? -17.034 23.745 8.848 1.00 42.44 368 THR A O 1
ATOM 2866 N N . GLN A 1 369 ? -17.091 22.687 10.812 1.00 46.72 369 GLN A N 1
ATOM 2867 C CA . GLN A 1 369 ? -16.020 21.735 10.475 1.00 46.72 369 GLN A CA 1
ATOM 2868 C C . GLN A 1 369 ? -16.540 20.301 10.288 1.00 46.72 369 GLN A C 1
ATOM 2870 O O . GLN A 1 369 ? -16.367 19.429 11.132 1.00 46.72 369 GLN A O 1
ATOM 2875 N N . PHE A 1 370 ? -17.181 20.061 9.141 1.00 43.38 370 PHE A N 1
ATOM 2876 C CA . PHE A 1 370 ? -17.694 18.755 8.703 1.00 43.38 370 PHE A CA 1
ATOM 2877 C C . PHE A 1 370 ? -16.639 17.918 7.965 1.00 43.38 370 PHE A C 1
ATOM 2879 O O . PHE A 1 370 ? -16.784 17.621 6.777 1.00 43.38 370 PHE A O 1
ATOM 2886 N N . SER A 1 371 ? -15.555 17.521 8.620 1.00 48.12 371 SER A N 1
ATOM 2887 C CA . SER A 1 371 ? -14.668 16.514 8.030 1.00 48.12 371 SER A CA 1
ATOM 2888 C C . SER A 1 371 ? -14.267 15.456 9.033 1.00 48.12 371 SER A C 1
ATOM 2890 O O . SER A 1 371 ? -14.367 15.683 10.233 1.00 48.12 371 SER A O 1
ATOM 2892 N N . ASP A 1 372 ? -13.856 14.290 8.523 1.00 48.81 372 ASP A N 1
ATOM 2893 C CA . ASP A 1 372 ? -13.099 13.273 9.261 1.00 48.81 372 ASP A CA 1
ATOM 2894 C C . ASP A 1 372 ? -11.809 13.919 9.817 1.00 48.81 372 ASP A C 1
ATOM 2896 O O . ASP A 1 372 ? -10.721 13.690 9.294 1.00 48.81 372 ASP A O 1
ATOM 2900 N N . HIS A 1 373 ? -11.961 14.749 10.856 1.00 51.38 373 HIS A N 1
ATOM 2901 C CA . HIS A 1 373 ? -10.969 15.510 11.626 1.00 51.38 373 HIS A CA 1
ATOM 2902 C C . HIS A 1 373 ? -10.506 16.856 11.024 1.00 51.38 373 HIS A C 1
ATOM 2904 O O . HIS A 1 373 ? -9.383 17.004 10.534 1.00 51.38 373 HIS A O 1
ATOM 2910 N N . GLY A 1 374 ? -11.367 17.880 11.113 1.00 48.34 374 GLY A N 1
ATOM 2911 C CA . GLY A 1 374 ? -11.028 19.279 10.807 1.00 48.34 374 GLY A CA 1
ATOM 2912 C C . GLY A 1 374 ? -9.831 19.797 11.616 1.00 48.34 374 GLY A C 1
ATOM 2913 O O . GLY A 1 374 ? -9.718 19.467 12.787 1.00 48.34 374 GLY A O 1
ATOM 2914 N N . ASN A 1 375 ? -8.930 20.562 10.975 1.00 44.50 375 ASN A N 1
ATOM 2915 C CA . ASN A 1 375 ? -7.734 21.278 11.487 1.00 44.50 375 ASN A CA 1
ATOM 2916 C C . ASN A 1 375 ? -6.810 20.596 12.538 1.00 44.50 375 ASN A C 1
ATOM 2918 O O . ASN A 1 375 ? -5.793 21.181 12.904 1.00 44.50 375 ASN A O 1
ATOM 2922 N N . GLN A 1 376 ? -7.095 19.376 12.995 1.00 55.81 376 GLN A N 1
ATOM 2923 C CA . GLN A 1 376 ? -6.393 18.640 14.050 1.00 55.81 376 GLN A CA 1
ATOM 2924 C C . GLN A 1 376 ? -5.818 17.330 13.494 1.00 55.81 376 GLN A C 1
ATOM 2926 O O . GLN A 1 376 ? -5.982 16.254 14.057 1.00 55.81 376 GLN A O 1
ATOM 2931 N N . SER A 1 377 ? -5.121 17.404 12.363 1.00 57.72 377 SER A N 1
ATOM 2932 C CA . SER A 1 377 ? -4.532 16.246 11.674 1.00 57.72 377 SER A CA 1
ATOM 2933 C C . SER A 1 377 ? -3.616 15.385 12.565 1.00 57.72 377 SER A C 1
ATOM 2935 O O . SER A 1 377 ? -3.459 14.195 12.301 1.00 57.72 377 SER A O 1
ATOM 2937 N N . GLY A 1 378 ? -3.067 15.936 13.653 1.00 64.06 378 GLY A N 1
ATOM 2938 C CA . GLY A 1 378 ? -2.215 1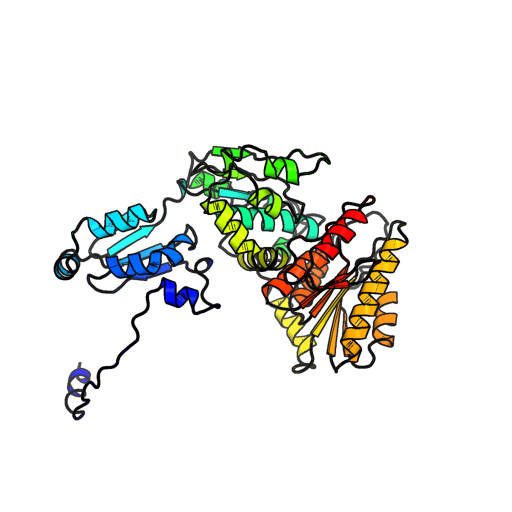5.197 14.587 1.00 64.06 378 GLY A CA 1
ATOM 2939 C C . GLY A 1 378 ? -2.923 14.170 15.465 1.00 64.06 378 GLY A C 1
ATOM 2940 O O . GLY A 1 378 ? -2.370 13.091 15.677 1.00 64.06 378 GLY A O 1
ATOM 2941 N N . THR A 1 379 ? -4.134 14.458 15.952 1.00 73.88 379 THR A N 1
ATOM 2942 C CA . THR A 1 379 ? -4.917 13.467 16.713 1.00 73.88 379 THR A CA 1
ATOM 2943 C C . THR A 1 379 ? -5.364 12.344 15.812 1.00 73.88 379 THR A C 1
ATOM 2945 O O . THR A 1 379 ? -5.164 11.183 16.149 1.00 73.88 379 THR A O 1
ATOM 2948 N N . PHE A 1 380 ? -5.864 12.687 14.626 1.00 79.69 380 PHE A N 1
ATOM 2949 C CA . PHE A 1 380 ? -6.277 11.707 13.634 1.00 79.69 380 PHE A CA 1
ATOM 2950 C C . PHE A 1 380 ? -5.169 10.702 13.309 1.00 79.69 380 PHE A C 1
ATOM 2952 O O . PHE A 1 380 ? -5.406 9.499 13.300 1.00 79.69 380 PHE A O 1
ATOM 2959 N N . MET A 1 381 ? -3.942 11.169 13.067 1.00 83.62 381 MET A N 1
ATOM 2960 C CA . MET A 1 381 ? -2.841 10.268 12.712 1.00 83.62 381 MET A CA 1
ATOM 2961 C C . MET A 1 381 ? -2.389 9.411 13.891 1.00 83.62 381 MET A C 1
ATOM 2963 O O . MET A 1 381 ? -2.039 8.246 13.700 1.00 83.62 381 MET A O 1
ATOM 2967 N N . GLN A 1 382 ? -2.452 9.940 15.114 1.00 84.06 382 GLN A N 1
ATOM 2968 C CA . GLN A 1 382 ? -2.224 9.136 16.308 1.00 84.06 382 GLN A CA 1
ATOM 2969 C C . GLN A 1 382 ? -3.323 8.079 16.490 1.00 84.06 382 GLN A C 1
ATOM 2971 O O . GLN A 1 382 ? -3.011 6.923 16.760 1.00 84.06 382 GLN A O 1
ATOM 2976 N N . GLU A 1 383 ? -4.593 8.433 16.299 1.00 87.12 383 GLU A N 1
ATOM 2977 C CA . GLU A 1 383 ? -5.715 7.491 16.329 1.00 87.12 383 GLU A CA 1
ATOM 2978 C C . GLU A 1 383 ? -5.543 6.398 15.276 1.00 87.12 383 GLU A C 1
ATOM 2980 O O . GLU A 1 383 ? -5.629 5.210 15.590 1.00 87.12 383 GLU A O 1
ATOM 2985 N N . LEU A 1 384 ? -5.218 6.795 14.047 1.00 89.69 384 LEU A N 1
ATOM 2986 C CA . LEU A 1 384 ? -4.965 5.897 12.934 1.00 89.69 384 LEU A CA 1
ATOM 2987 C C . LEU A 1 384 ? -3.801 4.942 13.230 1.00 89.69 384 LEU A C 1
ATOM 2989 O O . LEU A 1 384 ? -3.911 3.748 12.946 1.00 89.69 384 LEU A O 1
ATOM 2993 N N . PHE A 1 385 ? -2.711 5.439 13.826 1.00 91.44 385 PHE A N 1
ATOM 2994 C CA . PHE A 1 385 ? -1.597 4.600 14.266 1.00 91.44 385 PHE A CA 1
ATOM 2995 C C . PHE A 1 385 ? -2.057 3.595 15.324 1.00 91.44 385 PHE A C 1
ATOM 2997 O O . PHE A 1 385 ? -1.861 2.396 15.154 1.00 91.44 385 PHE A O 1
ATOM 3004 N N . PHE A 1 386 ? -2.701 4.062 16.396 1.00 91.62 386 PHE A N 1
ATOM 3005 C CA . PHE A 1 386 ? -3.089 3.233 17.540 1.00 91.62 386 PHE A CA 1
ATOM 3006 C C . PHE A 1 386 ? -4.077 2.139 17.123 1.00 91.62 386 PHE A C 1
ATOM 3008 O O . PHE A 1 386 ? -3.877 0.967 17.443 1.00 91.62 386 PHE A O 1
ATOM 3015 N N . LEU A 1 387 ? -5.106 2.506 16.357 1.00 93.25 387 LEU A N 1
ATOM 3016 C CA . LEU A 1 387 ? -6.089 1.568 15.821 1.00 93.25 387 LEU A CA 1
ATOM 3017 C C . LEU A 1 387 ? -5.482 0.611 14.790 1.00 93.25 387 LEU A C 1
ATOM 3019 O O . LEU A 1 387 ? -5.937 -0.522 14.689 1.00 93.25 387 LEU A O 1
ATOM 3023 N N . GLY A 1 388 ? -4.443 1.021 14.057 1.00 93.50 388 GLY A N 1
ATOM 3024 C CA . GLY A 1 388 ? -3.700 0.150 13.146 1.00 93.50 388 GLY A CA 1
ATOM 3025 C C . GLY A 1 388 ? -2.915 -0.967 13.850 1.00 93.50 388 GLY A C 1
ATOM 3026 O O . GLY A 1 388 ? -2.586 -1.969 13.219 1.00 93.50 388 GLY A O 1
ATOM 3027 N N . GLN A 1 389 ? -2.634 -0.827 15.154 1.00 93.62 389 GLN A N 1
ATOM 3028 C CA . GLN A 1 389 ? -1.836 -1.780 15.940 1.00 93.62 389 GLN A CA 1
ATOM 3029 C C . GLN A 1 389 ? -2.663 -2.786 16.761 1.00 93.62 389 GLN A C 1
ATOM 3031 O O . GLN A 1 389 ? -2.080 -3.570 17.512 1.00 93.62 389 GLN A O 1
ATOM 3036 N N . VAL A 1 390 ? -3.991 -2.812 16.631 1.00 94.56 390 VAL A N 1
ATOM 3037 C CA . VAL A 1 390 ? -4.879 -3.681 17.435 1.00 94.56 390 VAL A CA 1
ATOM 3038 C C . VAL A 1 390 ? -4.969 -5.111 16.884 1.00 94.56 390 VAL A C 1
ATOM 3040 O O . VAL A 1 390 ? -4.663 -5.344 15.715 1.00 94.56 390 VAL A O 1
ATOM 3043 N N . ASP A 1 391 ? -5.406 -6.072 17.704 1.00 94.00 391 ASP A N 1
ATOM 3044 C CA . ASP A 1 391 ? -5.611 -7.481 17.308 1.00 94.00 391 ASP A CA 1
ATOM 3045 C C . ASP A 1 391 ? -6.950 -7.706 16.599 1.00 94.00 391 ASP A C 1
ATOM 3047 O O . ASP A 1 391 ? -7.097 -8.583 15.744 1.00 94.00 391 ASP A O 1
ATOM 3051 N N . VAL A 1 392 ? -7.955 -6.925 16.990 1.00 95.12 392 VAL A N 1
ATOM 3052 C CA . VAL A 1 392 ? -9.273 -6.895 16.361 1.00 95.12 392 VAL A CA 1
ATOM 3053 C C . VAL A 1 392 ? -9.776 -5.462 16.322 1.00 95.12 392 VAL A C 1
ATOM 3055 O O . VAL A 1 392 ? -9.714 -4.773 17.335 1.00 95.12 392 VAL A O 1
ATOM 3058 N N . LEU A 1 393 ? -10.279 -5.013 15.176 1.00 95.75 393 LEU A N 1
ATOM 3059 C CA . LEU A 1 393 ? -10.856 -3.681 15.018 1.00 95.75 393 LEU A CA 1
ATOM 3060 C C . LEU A 1 393 ? -12.356 -3.778 14.760 1.00 95.75 393 LEU A C 1
ATOM 3062 O O . LEU A 1 393 ? -12.773 -4.460 13.830 1.00 95.75 393 LEU A O 1
ATOM 3066 N N . PHE A 1 394 ? -13.147 -3.040 15.531 1.00 94.44 394 PHE A N 1
ATOM 3067 C CA . PHE A 1 394 ? -14.543 -2.741 15.232 1.00 94.44 394 PHE A CA 1
ATOM 3068 C C . PHE A 1 394 ? -14.627 -1.296 14.770 1.00 94.44 394 PHE A C 1
ATOM 3070 O O . PHE A 1 394 ? -14.220 -0.386 15.495 1.00 94.44 394 PHE A O 1
ATOM 3077 N N . THR A 1 395 ? -15.132 -1.074 13.564 1.00 92.62 395 THR A N 1
ATOM 3078 C CA . THR A 1 395 ? -15.258 0.278 13.032 1.00 92.62 395 THR A CA 1
ATOM 3079 C C . THR A 1 395 ? -16.564 0.484 12.294 1.00 92.62 395 THR A C 1
ATOM 3081 O O . THR A 1 395 ? -17.093 -0.414 11.639 1.00 92.62 395 THR A O 1
ATOM 3084 N N . THR A 1 396 ? -17.090 1.691 12.416 1.00 88.31 396 THR A N 1
ATOM 3085 C CA . THR A 1 396 ? -18.256 2.166 11.688 1.00 88.31 396 THR A CA 1
ATOM 3086 C C . THR A 1 396 ? -18.027 2.118 10.168 1.00 88.31 396 THR A C 1
ATOM 3088 O O . THR A 1 396 ? -17.117 2.761 9.640 1.00 88.31 396 THR A O 1
ATOM 3091 N N . ALA A 1 397 ? -18.877 1.385 9.447 1.00 84.19 397 ALA A N 1
ATOM 3092 C CA . ALA A 1 397 ? -18.870 1.347 7.988 1.00 84.19 397 ALA A CA 1
ATOM 3093 C C . ALA A 1 397 ? -19.127 2.748 7.401 1.00 84.19 397 ALA A C 1
ATOM 3095 O O . ALA A 1 397 ? -19.963 3.494 7.902 1.00 84.19 397 ALA A O 1
ATOM 3096 N N . GLY A 1 398 ? -18.396 3.115 6.344 1.00 79.44 398 GLY A N 1
ATOM 3097 C CA . GLY A 1 398 ? -18.449 4.453 5.740 1.00 79.44 398 GLY A CA 1
ATOM 3098 C C . GLY A 1 398 ? -17.556 5.515 6.381 1.00 79.44 398 GLY A C 1
ATOM 3099 O O . GLY A 1 398 ? -17.417 6.592 5.810 1.00 79.44 398 GLY A O 1
ATOM 3100 N N . SER A 1 399 ? -16.916 5.249 7.525 1.00 84.12 399 SER A N 1
ATOM 3101 C CA . SER A 1 399 ? -15.871 6.146 8.027 1.00 84.12 399 SER A CA 1
ATOM 3102 C C . SER A 1 399 ? -14.570 5.944 7.251 1.00 84.12 399 SER A C 1
ATOM 3104 O O . SER A 1 399 ? -14.064 4.824 7.169 1.00 84.12 399 SER A O 1
ATOM 3106 N N . THR A 1 400 ? -13.986 7.024 6.726 1.00 83.06 400 THR A N 1
ATOM 3107 C CA . THR A 1 400 ? -12.693 6.949 6.033 1.00 83.06 400 THR A CA 1
ATOM 3108 C C . THR A 1 400 ? -11.536 6.726 6.994 1.00 83.06 400 THR A C 1
ATOM 3110 O O . THR A 1 400 ? -10.689 5.880 6.714 1.00 83.06 400 THR A O 1
ATOM 3113 N N . GLY A 1 401 ? -11.543 7.376 8.162 1.00 85.56 401 GLY A N 1
ATOM 3114 C CA . GLY A 1 401 ? -10.605 7.074 9.249 1.00 85.56 401 GLY A CA 1
ATOM 3115 C C . GLY A 1 401 ? -10.683 5.611 9.690 1.00 85.56 401 GLY A C 1
ATOM 3116 O O . GLY A 1 401 ? -9.671 4.906 9.735 1.00 85.56 401 GLY A O 1
ATOM 3117 N N . GLY A 1 402 ? -11.906 5.115 9.886 1.00 89.06 402 GLY A N 1
ATOM 3118 C CA . GLY A 1 402 ? -12.178 3.714 10.180 1.00 89.06 402 GLY A CA 1
ATOM 3119 C C . GLY A 1 402 ? -11.656 2.750 9.113 1.00 89.06 402 GLY A C 1
ATOM 3120 O O . GLY A 1 402 ? -11.007 1.758 9.446 1.00 89.06 402 GLY A O 1
ATOM 3121 N N . ALA A 1 403 ? -11.891 3.052 7.835 1.00 89.56 403 ALA A N 1
ATOM 3122 C CA . ALA A 1 403 ? -11.435 2.243 6.708 1.00 89.56 403 ALA A CA 1
ATOM 3123 C C . ALA A 1 403 ? -9.901 2.236 6.559 1.00 89.56 403 ALA A C 1
ATOM 3125 O O . ALA A 1 403 ? -9.322 1.199 6.229 1.00 89.56 403 ALA A O 1
ATOM 3126 N N . LEU A 1 404 ? -9.220 3.351 6.837 1.00 90.25 404 LEU A N 1
ATOM 3127 C CA . LEU A 1 404 ? -7.754 3.413 6.829 1.00 90.25 404 LEU A CA 1
ATOM 3128 C C . LEU A 1 404 ? -7.142 2.596 7.973 1.00 90.25 404 LEU A C 1
ATOM 3130 O O . LEU A 1 404 ? -6.188 1.848 7.749 1.00 90.25 404 LEU A O 1
ATOM 3134 N N . ALA A 1 405 ? -7.705 2.677 9.182 1.00 92.69 405 ALA A N 1
ATOM 3135 C CA . ALA A 1 405 ? -7.277 1.837 10.302 1.00 92.69 405 ALA A CA 1
ATOM 3136 C C . ALA A 1 405 ? -7.514 0.350 9.994 1.00 92.69 405 ALA A C 1
ATOM 3138 O O . ALA A 1 405 ? -6.614 -0.477 10.138 1.00 92.69 405 ALA A O 1
ATOM 3139 N N . ALA A 1 406 ? -8.699 0.023 9.473 1.00 93.88 406 ALA A N 1
ATOM 3140 C CA . ALA A 1 406 ? -9.050 -1.316 9.012 1.00 93.88 406 ALA A CA 1
ATOM 3141 C C . ALA A 1 406 ? -8.081 -1.849 7.953 1.00 93.88 406 ALA A C 1
ATOM 3143 O O . ALA A 1 406 ? -7.713 -3.020 7.997 1.00 93.88 406 ALA A O 1
ATOM 3144 N N . SER A 1 407 ? -7.627 -0.996 7.035 1.00 93.94 407 SER A N 1
ATOM 3145 C CA . SER A 1 407 ? -6.671 -1.382 5.998 1.00 93.94 407 SER A CA 1
ATOM 3146 C C . SER A 1 407 ? -5.339 -1.839 6.600 1.00 93.94 407 SER A C 1
ATOM 3148 O O . SER A 1 407 ? -4.814 -2.888 6.226 1.00 93.94 407 SER A O 1
ATOM 3150 N N . GLN A 1 408 ? -4.822 -1.110 7.594 1.00 94.69 408 GLN A N 1
ATOM 3151 C CA . GLN A 1 408 ? -3.594 -1.487 8.305 1.00 94.69 408 GLN A CA 1
ATOM 3152 C C . GLN A 1 408 ? -3.751 -2.800 9.088 1.00 94.69 408 GLN A C 1
ATOM 3154 O O . GLN A 1 408 ? -2.905 -3.688 8.974 1.00 94.69 408 GLN A O 1
ATOM 3159 N N . VAL A 1 409 ? -4.858 -2.958 9.824 1.00 95.31 409 VAL A N 1
ATOM 3160 C CA . VAL A 1 409 ? -5.156 -4.174 10.604 1.00 95.31 409 VAL A CA 1
ATOM 3161 C C . VAL A 1 409 ? -5.304 -5.395 9.688 1.00 95.31 409 VAL A C 1
ATOM 3163 O O . VAL A 1 409 ? -4.713 -6.443 9.951 1.00 95.31 409 VAL A O 1
ATOM 3166 N N . ALA A 1 410 ? -6.028 -5.262 8.573 1.00 93.81 410 ALA A N 1
ATOM 3167 C CA . ALA A 1 410 ? -6.195 -6.334 7.593 1.00 93.81 410 ALA A CA 1
ATOM 3168 C C . ALA A 1 410 ? -4.866 -6.719 6.921 1.00 93.81 410 ALA A C 1
ATOM 3170 O O . ALA A 1 410 ? -4.585 -7.905 6.753 1.00 93.81 410 ALA A O 1
ATOM 3171 N N . HIS A 1 411 ? -4.016 -5.742 6.582 1.00 94.19 411 HIS A N 1
ATOM 3172 C CA . HIS A 1 411 ? -2.682 -6.007 6.030 1.00 94.19 411 HIS A CA 1
ATOM 3173 C C . HIS A 1 411 ? -1.792 -6.795 7.000 1.00 94.19 411 HIS A C 1
ATOM 3175 O O . HIS A 1 411 ? -1.068 -7.692 6.568 1.00 94.19 411 HIS A O 1
ATOM 3181 N N . ALA A 1 412 ? -1.903 -6.531 8.304 1.00 93.06 412 ALA A N 1
ATOM 3182 C CA . ALA A 1 412 ? -1.225 -7.295 9.350 1.00 93.06 412 ALA A CA 1
ATOM 3183 C C . ALA A 1 412 ? -1.809 -8.709 9.574 1.00 93.06 412 ALA A C 1
ATOM 3185 O O . ALA A 1 412 ? -1.363 -9.413 10.477 1.00 93.06 412 ALA A O 1
ATOM 3186 N N . GLY A 1 413 ? -2.813 -9.132 8.793 1.00 93.56 413 GLY A N 1
ATOM 3187 C CA . GLY A 1 413 ? -3.461 -10.441 8.922 1.00 93.56 413 GLY A CA 1
ATOM 3188 C C . GLY A 1 413 ? -4.403 -10.550 10.123 1.00 93.56 413 GLY A C 1
ATOM 3189 O O . GLY A 1 413 ? -4.682 -11.654 10.588 1.00 93.56 413 GLY A O 1
ATOM 3190 N N . ARG A 1 414 ? -4.875 -9.416 10.652 1.00 95.38 414 ARG A N 1
ATOM 3191 C CA . ARG A 1 414 ? -5.701 -9.342 11.862 1.00 95.38 414 ARG A CA 1
ATOM 3192 C C . ARG A 1 414 ? -7.176 -9.116 11.527 1.00 95.38 414 ARG A C 1
ATOM 3194 O O . ARG A 1 414 ? -7.551 -8.842 10.382 1.00 95.38 414 ARG A O 1
ATOM 3201 N N . LYS A 1 415 ? -8.042 -9.274 12.531 1.00 94.94 415 LYS A N 1
ATOM 3202 C CA . LYS A 1 415 ? -9.496 -9.267 12.324 1.00 94.94 415 LYS A CA 1
ATOM 3203 C C . LYS A 1 415 ? -10.055 -7.852 12.250 1.00 94.94 415 LYS A C 1
ATOM 3205 O O . LYS A 1 415 ? -9.805 -7.030 13.127 1.00 94.94 415 LYS A O 1
ATOM 3210 N N . VAL A 1 416 ? -10.866 -7.593 11.233 1.00 93.94 416 VAL A N 1
ATOM 3211 C CA . VAL A 1 416 ? -11.593 -6.333 11.060 1.00 93.94 416 VAL A CA 1
ATOM 3212 C C . VAL A 1 416 ? -13.078 -6.631 10.985 1.00 93.94 416 VAL A C 1
ATOM 3214 O O . VAL A 1 416 ? -13.498 -7.475 10.199 1.00 93.94 416 VAL A O 1
ATOM 3217 N N . HIS A 1 417 ? -13.872 -5.892 11.747 1.00 93.06 417 HIS A N 1
ATOM 3218 C CA . HIS A 1 417 ? -15.322 -5.906 11.694 1.00 93.06 417 HIS A CA 1
ATOM 3219 C C . HIS A 1 417 ? -15.831 -4.524 11.283 1.00 93.06 417 HIS A C 1
ATOM 3221 O O . HIS A 1 417 ? -15.595 -3.533 11.979 1.00 93.06 417 HIS A O 1
ATOM 3227 N N . LEU A 1 418 ? -16.540 -4.467 10.155 1.00 89.81 418 LEU A N 1
ATOM 3228 C CA . LEU A 1 418 ? -17.248 -3.266 9.716 1.00 89.81 418 LEU A CA 1
ATOM 3229 C C . LEU A 1 418 ? -18.678 -3.329 10.237 1.00 89.81 418 LEU A C 1
ATOM 3231 O O . LEU A 1 418 ? -19.390 -4.297 9.976 1.00 89.81 418 LEU A O 1
ATOM 3235 N N . CYS A 1 419 ? -19.085 -2.308 10.977 1.00 85.81 419 CYS A N 1
ATOM 3236 C CA . CYS A 1 419 ? -20.363 -2.253 11.667 1.00 85.81 419 CYS A CA 1
ATOM 3237 C C . CYS A 1 419 ? -21.322 -1.274 10.994 1.00 85.81 419 CYS A C 1
ATOM 3239 O O . CYS A 1 419 ? -20.938 -0.175 10.599 1.00 85.81 419 CYS A O 1
ATOM 3241 N N . SER A 1 420 ? -22.580 -1.684 10.896 1.00 83.12 420 SER A N 1
ATOM 3242 C CA . SER A 1 420 ? -23.707 -0.918 10.363 1.00 83.12 420 SER A CA 1
ATOM 3243 C C . SER A 1 420 ? -24.909 -1.028 11.307 1.00 83.12 420 SER A C 1
ATOM 3245 O O . SER A 1 420 ? -24.822 -1.655 12.364 1.00 83.12 420 SER A O 1
ATOM 3247 N N . ILE A 1 421 ? -26.056 -0.489 10.888 1.00 76.00 421 ILE A N 1
ATOM 3248 C CA . ILE A 1 421 ? -27.326 -0.641 11.597 1.00 76.00 421 ILE A CA 1
ATOM 3249 C C . ILE A 1 421 ? -27.808 -2.100 11.630 1.00 76.00 421 ILE A C 1
ATOM 3251 O O . ILE A 1 421 ? -28.441 -2.510 12.597 1.00 76.00 421 ILE A O 1
ATOM 3255 N N . ASP A 1 422 ? -27.433 -2.906 10.631 1.00 75.12 422 ASP A N 1
ATOM 3256 C CA . ASP A 1 422 ? -27.823 -4.318 10.504 1.00 75.12 422 ASP A CA 1
ATOM 3257 C C . ASP A 1 422 ? -26.823 -5.280 11.178 1.00 75.12 422 ASP A C 1
ATOM 3259 O O . ASP A 1 422 ? -26.874 -6.498 10.967 1.00 75.12 422 ASP A O 1
ATOM 3263 N N . GLY A 1 423 ? -25.871 -4.739 11.945 1.00 80.62 423 GLY A N 1
ATOM 3264 C CA . GLY A 1 423 ? -24.822 -5.484 12.638 1.00 80.62 423 GLY A CA 1
ATOM 3265 C C . GLY A 1 423 ? -23.431 -5.322 12.023 1.00 80.62 423 GLY A C 1
ATOM 3266 O O . GLY A 1 423 ? -23.198 -4.479 11.150 1.00 80.62 423 GLY A O 1
ATOM 3267 N N . CYS A 1 424 ? -22.492 -6.129 12.520 1.00 84.81 424 CYS A N 1
ATOM 3268 C CA . CYS A 1 424 ? -21.089 -6.107 12.120 1.00 84.81 424 CYS A CA 1
ATOM 3269 C C . CYS A 1 424 ? -20.724 -7.334 11.285 1.00 84.81 424 CYS A C 1
ATOM 3271 O O . CYS A 1 424 ? -21.135 -8.446 11.605 1.00 84.81 424 CYS A O 1
ATOM 3273 N N . VAL A 1 425 ? -19.908 -7.132 10.253 1.00 87.50 425 VAL A N 1
ATOM 3274 C CA . VAL A 1 425 ? -19.445 -8.189 9.345 1.00 87.50 425 VAL A CA 1
ATOM 3275 C C . VAL A 1 425 ? -17.922 -8.242 9.371 1.00 87.50 425 VAL A C 1
ATOM 3277 O O . VAL A 1 425 ? -17.267 -7.199 9.343 1.00 87.50 425 VAL A O 1
ATOM 3280 N N . GLU A 1 426 ? -17.349 -9.448 9.437 1.00 91.44 426 GLU A N 1
ATOM 3281 C CA . GLU A 1 426 ? -15.901 -9.631 9.287 1.00 91.44 426 GLU A CA 1
ATOM 3282 C C . GLU A 1 426 ? -15.473 -9.253 7.860 1.00 91.44 426 GLU A C 1
ATOM 3284 O O . GLU A 1 426 ? -15.940 -9.826 6.875 1.00 91.44 426 GLU A O 1
ATOM 3289 N N . ALA A 1 427 ? -14.593 -8.260 7.751 1.00 87.50 427 ALA A N 1
ATOM 3290 C CA . ALA A 1 427 ? -14.204 -7.627 6.496 1.00 87.50 427 ALA A CA 1
ATOM 3291 C C . ALA A 1 427 ? -12.724 -7.823 6.143 1.00 87.50 427 ALA A C 1
ATOM 3293 O O . ALA A 1 427 ? -12.256 -7.242 5.169 1.00 87.50 427 ALA A O 1
ATOM 3294 N N . THR A 1 428 ? -11.976 -8.644 6.891 1.00 85.75 428 THR A N 1
ATOM 3295 C CA . THR A 1 428 ? -10.536 -8.858 6.650 1.00 85.75 428 THR A CA 1
ATOM 3296 C C . THR A 1 428 ? -10.241 -9.278 5.205 1.00 85.75 428 THR A C 1
ATOM 3298 O O . THR A 1 428 ? -9.280 -8.787 4.622 1.00 85.75 428 THR A O 1
ATOM 3301 N N . ALA A 1 429 ? -11.101 -10.111 4.605 1.00 84.12 429 ALA A N 1
ATOM 3302 C CA . ALA A 1 429 ? -11.004 -10.558 3.211 1.00 84.12 429 ALA A CA 1
ATOM 3303 C C . ALA A 1 429 ? -12.079 -9.938 2.292 1.00 84.12 429 ALA A C 1
ATOM 3305 O O . ALA A 1 429 ? -12.430 -10.511 1.259 1.00 84.12 429 ALA A O 1
ATOM 3306 N N . ALA A 1 430 ? -12.650 -8.793 2.677 1.00 81.81 430 ALA A N 1
ATOM 3307 C CA . ALA A 1 430 ? -13.703 -8.144 1.908 1.00 81.81 430 ALA A CA 1
ATOM 3308 C C . ALA A 1 430 ? -13.214 -7.725 0.514 1.00 81.81 430 ALA A C 1
ATOM 3310 O O . ALA A 1 430 ? -12.139 -7.139 0.367 1.00 81.81 430 ALA A O 1
ATOM 3311 N N . LYS A 1 431 ? -14.033 -7.997 -0.508 1.00 80.12 431 LYS A N 1
ATOM 3312 C CA . LYS A 1 431 ? -13.741 -7.603 -1.896 1.00 80.12 431 LYS A CA 1
ATOM 3313 C C . LYS A 1 431 ? -13.928 -6.103 -2.125 1.00 80.12 431 LYS A C 1
ATOM 3315 O O . LYS A 1 431 ? -13.155 -5.513 -2.855 1.00 80.12 431 LYS A O 1
ATOM 3320 N N . ALA A 1 432 ? -14.879 -5.492 -1.425 1.00 78.19 432 ALA A N 1
ATOM 3321 C CA . ALA A 1 432 ? -15.164 -4.063 -1.489 1.00 78.19 432 ALA A CA 1
ATOM 3322 C C . ALA A 1 432 ? -15.165 -3.450 -0.084 1.00 78.19 432 ALA A C 1
ATOM 3324 O O . ALA A 1 432 ? -15.376 -4.158 0.899 1.00 78.19 432 ALA A O 1
ATOM 3325 N N . VAL A 1 433 ? -14.974 -2.135 0.020 1.00 74.69 433 VAL A N 1
ATOM 3326 C CA . VAL A 1 433 ? -15.222 -1.396 1.266 1.00 74.69 433 VAL A CA 1
ATOM 3327 C C . VAL A 1 433 ? -16.503 -0.592 1.080 1.00 74.69 433 VAL A C 1
ATOM 3329 O O . VAL A 1 433 ? -16.573 0.226 0.159 1.00 74.69 433 VAL A O 1
ATOM 3332 N N . PRO A 1 434 ? -17.530 -0.796 1.921 1.00 67.31 434 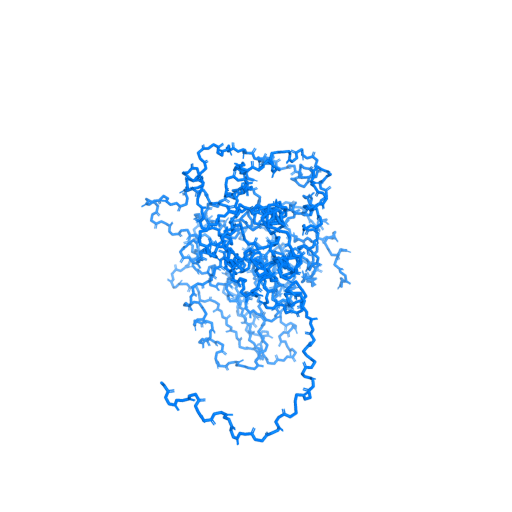PRO A N 1
ATOM 3333 C CA . PRO A 1 434 ? -18.733 0.014 1.867 1.00 67.31 434 PRO A CA 1
ATOM 3334 C C . PRO A 1 434 ? -18.352 1.463 2.176 1.00 67.31 434 PRO A C 1
ATOM 3336 O O . PRO A 1 434 ? -17.943 1.802 3.289 1.00 67.31 434 PRO A O 1
ATOM 3339 N N . TYR A 1 435 ? -18.452 2.303 1.153 1.00 64.94 435 TYR A N 1
ATOM 3340 C CA . TYR A 1 435 ? -18.309 3.743 1.247 1.00 64.94 435 TYR A CA 1
ATOM 3341 C C . TYR A 1 435 ? -19.720 4.303 1.128 1.00 64.94 435 TYR A C 1
ATOM 3343 O O . TYR A 1 435 ? -20.375 4.034 0.129 1.00 64.94 435 TYR A O 1
ATOM 3351 N N . TYR A 1 436 ? -20.205 5.017 2.143 1.00 59.91 436 TYR A N 1
ATOM 3352 C CA . TYR A 1 436 ? -21.530 5.637 2.110 1.00 59.91 436 TYR A CA 1
ATOM 3353 C C . TYR A 1 436 ? -21.387 7.079 1.612 1.00 59.91 436 TYR A C 1
ATOM 3355 O O . TYR A 1 436 ? -21.071 7.960 2.416 1.00 59.91 436 TYR A O 1
ATOM 3363 N N . PRO A 1 437 ? -21.601 7.374 0.319 1.00 50.91 437 PRO A N 1
ATOM 3364 C CA . PRO A 1 437 ? -21.774 8.749 -0.110 1.00 50.91 437 PRO A CA 1
ATOM 3365 C C . PRO A 1 437 ? -23.171 9.205 0.321 1.00 50.91 437 PRO A C 1
ATOM 3367 O O . PRO A 1 437 ? -24.101 9.049 -0.446 1.00 50.91 437 PRO A O 1
ATOM 3370 N N . PHE A 1 438 ? -23.293 9.681 1.563 1.00 50.47 438 PHE A N 1
ATOM 3371 C CA . PHE A 1 438 ? -24.316 10.551 2.178 1.00 50.47 438 PHE A CA 1
ATOM 3372 C C . PHE A 1 438 ? -25.831 10.445 1.851 1.00 50.47 438 PHE A C 1
ATOM 3374 O O . PHE A 1 438 ? -26.603 10.994 2.628 1.00 50.47 438 PHE A O 1
ATOM 3381 N N . ASP A 1 439 ? -26.307 9.690 0.860 1.00 45.06 439 ASP A N 1
ATOM 3382 C CA . ASP A 1 439 ? -27.714 9.612 0.466 1.00 45.06 439 ASP A CA 1
ATOM 3383 C C . ASP A 1 439 ? -28.118 8.166 0.081 1.00 45.06 439 ASP A C 1
ATOM 3385 O O . ASP A 1 439 ? -27.773 7.647 -0.976 1.00 45.06 439 ASP A O 1
ATOM 3389 N N . ASN A 1 440 ? -28.907 7.520 0.951 1.00 49.00 440 ASN A N 1
ATOM 3390 C CA . ASN A 1 440 ? -29.836 6.408 0.656 1.00 49.00 440 ASN A CA 1
ATOM 3391 C C . ASN A 1 440 ? -29.340 5.012 0.215 1.00 49.00 440 ASN A C 1
ATOM 3393 O O . ASN A 1 440 ? -30.134 4.256 -0.344 1.00 49.00 440 ASN A O 1
ATOM 3397 N N . ASP A 1 441 ? -28.123 4.570 0.541 1.00 55.97 441 ASP A N 1
ATOM 3398 C CA . ASP A 1 441 ? -27.623 3.283 0.017 1.00 55.97 441 ASP A CA 1
ATOM 3399 C C . ASP A 1 441 ? -27.639 2.077 0.989 1.00 55.97 441 ASP A C 1
ATOM 3401 O O . ASP A 1 441 ? -26.667 1.334 1.143 1.00 55.97 441 ASP A O 1
ATOM 3405 N N . HIS A 1 442 ? -28.792 1.812 1.620 1.00 62.47 442 HIS A N 1
ATOM 3406 C CA . HIS A 1 442 ? -29.043 0.529 2.310 1.00 62.47 442 HIS A CA 1
ATOM 3407 C C . HIS A 1 442 ? -28.871 -0.690 1.380 1.00 62.47 442 HIS A C 1
ATOM 3409 O O . HIS A 1 442 ? -28.702 -1.821 1.844 1.00 62.47 442 HIS A O 1
ATOM 3415 N N . GLU A 1 443 ? -28.975 -0.496 0.064 1.00 64.31 443 GLU A N 1
ATOM 3416 C CA . GLU A 1 443 ? -28.814 -1.560 -0.919 1.00 64.31 443 GLU A CA 1
ATOM 3417 C C . GLU A 1 443 ? -27.342 -1.945 -1.106 1.00 64.31 443 GLU A C 1
ATOM 3419 O O . GLU A 1 443 ? -27.030 -3.139 -1.107 1.00 64.31 443 GLU A O 1
ATOM 3424 N N . GLN A 1 444 ? -26.420 -0.975 -1.162 1.00 62.97 444 GLN A N 1
ATOM 3425 C CA . GLN A 1 444 ? -24.980 -1.255 -1.152 1.00 62.97 444 GLN A CA 1
ATOM 3426 C C . GLN A 1 444 ? -24.552 -2.073 0.067 1.00 62.97 444 GLN A C 1
ATOM 3428 O O . GLN A 1 444 ? -23.790 -3.029 -0.079 1.00 62.97 444 GLN A O 1
ATOM 3433 N N . TRP A 1 445 ? -25.076 -1.761 1.254 1.00 63.50 445 TRP A N 1
ATOM 3434 C CA . TRP A 1 445 ? -24.778 -2.547 2.451 1.00 63.50 445 TRP A CA 1
ATOM 3435 C C . TRP A 1 445 ? -25.320 -3.977 2.375 1.00 63.50 445 TRP A C 1
ATOM 3437 O O . TRP A 1 445 ? -24.608 -4.929 2.695 1.00 63.50 445 TRP A O 1
ATOM 3447 N N . ARG A 1 446 ? -26.552 -4.160 1.885 1.00 68.25 446 ARG A N 1
ATOM 3448 C CA . ARG A 1 446 ? -27.120 -5.499 1.661 1.00 68.25 446 ARG A CA 1
ATOM 3449 C C . ARG A 1 446 ? -26.292 -6.311 0.662 1.00 68.25 446 ARG A C 1
ATOM 3451 O O . ARG A 1 446 ? -25.999 -7.478 0.926 1.00 68.25 446 ARG A O 1
ATOM 3458 N N . ARG A 1 447 ? -25.850 -5.689 -0.439 1.00 65.06 447 ARG A N 1
ATOM 3459 C CA . ARG A 1 447 ? -24.941 -6.311 -1.418 1.00 65.06 447 ARG A CA 1
ATOM 3460 C C . ARG A 1 447 ? -23.600 -6.671 -0.777 1.00 65.06 447 ARG A C 1
ATOM 3462 O O . ARG A 1 447 ? -23.138 -7.799 -0.940 1.00 65.06 447 ARG A O 1
ATOM 3469 N N . PHE A 1 448 ? -23.022 -5.769 0.014 1.00 63.03 448 PHE A N 1
ATOM 3470 C CA . PHE A 1 448 ? -21.791 -6.023 0.760 1.00 63.03 448 PHE A CA 1
ATOM 3471 C C . PHE A 1 448 ? -21.936 -7.230 1.699 1.00 63.03 448 PHE A C 1
ATOM 3473 O O . PHE A 1 448 ? -21.150 -8.171 1.593 1.00 63.03 448 PHE A O 1
ATOM 3480 N N . LYS A 1 449 ? -22.991 -7.271 2.525 1.00 62.66 449 LYS A N 1
ATOM 3481 C CA . LYS A 1 449 ? -23.271 -8.387 3.441 1.00 62.66 449 LYS A CA 1
ATOM 3482 C C . LYS A 1 449 ? -23.382 -9.719 2.697 1.00 62.66 449 LYS A C 1
ATOM 3484 O O . LYS A 1 449 ? -22.765 -10.689 3.114 1.00 62.66 449 LYS A O 1
ATOM 3489 N N . SER A 1 450 ? -24.073 -9.751 1.555 1.00 64.06 450 SER A N 1
ATOM 3490 C CA . SER A 1 450 ? -24.181 -10.966 0.729 1.00 64.06 450 SER A CA 1
ATOM 3491 C C . SER A 1 450 ? -22.855 -11.437 0.109 1.00 64.06 450 SER A C 1
ATOM 3493 O O . SER A 1 450 ? -22.727 -12.601 -0.256 1.00 64.06 450 SER A O 1
ATOM 3495 N N . SER A 1 451 ? -21.866 -10.545 -0.015 1.00 57.53 451 SER A N 1
ATOM 3496 C CA . SER A 1 451 ? -20.555 -10.847 -0.605 1.00 57.53 451 SER A CA 1
ATOM 3497 C C . SER A 1 451 ? -19.506 -11.312 0.411 1.00 57.53 451 SER A C 1
ATOM 3499 O O . SER A 1 451 ? -18.445 -11.804 0.016 1.00 57.53 451 SER A O 1
ATOM 3501 N N . CYS A 1 452 ? -19.788 -11.165 1.708 1.00 54.12 452 CYS A N 1
ATOM 3502 C CA . CYS A 1 452 ? -18.906 -11.606 2.778 1.00 54.12 452 CYS A CA 1
ATOM 3503 C C . CYS A 1 452 ? -19.167 -13.087 3.106 1.00 54.12 452 CYS A C 1
ATOM 3505 O O . CYS A 1 452 ? -20.309 -13.460 3.364 1.00 54.12 452 CYS A O 1
ATOM 3507 N N . PRO A 1 453 ? -18.126 -13.937 3.158 1.00 47.28 453 PRO A N 1
ATOM 3508 C CA . PRO A 1 453 ? -18.278 -15.387 3.324 1.00 47.28 453 PRO A CA 1
ATOM 3509 C C . PRO A 1 453 ? -18.803 -15.842 4.702 1.00 47.28 453 PRO A C 1
ATOM 3511 O O . PRO A 1 453 ? -19.015 -17.036 4.889 1.00 47.28 453 PRO A O 1
ATOM 3514 N N . CYS A 1 454 ? -19.019 -14.925 5.653 1.00 44.50 454 CYS A N 1
ATOM 3515 C CA . CYS A 1 454 ? -19.354 -15.230 7.052 1.00 44.50 454 CYS A CA 1
ATOM 3516 C C . CYS A 1 454 ? -20.573 -14.445 7.587 1.00 44.50 454 CYS A C 1
ATOM 3518 O O . CYS A 1 454 ? -20.626 -14.180 8.788 1.00 44.50 454 CYS A O 1
ATOM 3520 N N . ALA A 1 455 ? -21.479 -13.985 6.715 1.00 35.88 455 ALA A N 1
ATOM 3521 C CA . ALA A 1 455 ? -22.641 -13.179 7.114 1.00 35.88 455 ALA A CA 1
ATOM 3522 C C . ALA A 1 455 ? -23.682 -13.936 7.950 1.00 35.88 455 ALA A C 1
ATOM 3524 O O . ALA A 1 455 ? -23.912 -15.134 7.671 1.00 35.88 455 ALA A O 1
#

Foldseek 3Di:
DVVVVVPPPDPDPPCPPPPDPDAFPLRVQVVDPVRALQPAAEDEAEDQQCVLVNLVSCLVSLLQYAQNHKYKYFADQVSVVVVVHHSCRVCVSLVVSQWDWDDDDRMIITHHDLLQAQEEEFDADFQFFQLQRLLSQLVSLLLCSLQVHAYEYACVQVPVPPPQDGLCVFWPWDPSHYHHPVNLCVSHVPAAEAEQAQPPDDDPSLVCLQEPQCVQSNGGSYHYYNHRSRFLQNLVSNLNHPNDDPSSNVSSCVLCQQHSLLSSLVSDVNTTDGDVVLVVVLCVVCVVPVPAAEEEQEQEDDPDDDPFSVLQRVLLLVVSLVVLVPAQHEYEYDYPDPVVVVVSCVSNVRYHYDYQDDPPPPPDDPPPRPYPDGSCSNSLSSSLVNLLPGQEYRYEAQRSSLSSSSSSQLNVVHWYWYTGSVHTATRSSQHGGRHDPPDDPPVSVVVSRVRGPGD

Radius of gyration: 25.99 Å; Cα contacts (8 Å, |Δi|>4): 792; chains: 1; bounding box: 83×66×59 Å

Mean predicted aligned error: 10.83 Å

Nearest PDB structures (foldseek):
  6vld-assembly2_G  TM=6.373E-01  e=3.296E-08  Homo sapiens
  6vlf-assembly1_B  TM=6.358E-01  e=3.687E-08  Mus musculus
  6vlf-assembly1_A  TM=6.493E-01  e=1.677E-07  Mus musculus
  2ocx-assembly1_A  TM=5.690E-01  e=2.483E-07  Bradyrhizobium sp. WM9
  6vle-assembly1_B  TM=5.806E-01  e=5.445E-07  Homo sapiens

Secondary structure (DSSP, 8-state):
-GGGGSGGGS---------PPP--HHHHHHH-TT--GGG--EEEE--TT-HHHHHHHTHHHHHHS-TT-EEEEE--HHHHHHTT--TTHHHHHHHHTT-EEEEETTEEEEE--GGGSPEEEEP---SS-HHHHHHHHHHHHHHHHHHT-EEEE-GGGG-TT--S--GGGTSEEPGGG--BHHHHHHH-TTPPEEE-----SSS-HHHHHHHS--GGGG-TT-EEE------TTHHHHHHT-TTS-HHHHHHHHHHHTT-HHHHHHHHHHHHEE--HHHHHHHHHHHTT-TTSEEEEEEE----SS-HHHHHHHHHHHHHHHHHHTTS-EEEEEEES-HHHHHHHHHH-TTEEEEEPPPPTT----SS---STTSS-HHHHHHHHHHHHT-SEEEEETT-HHHHHHHHHHHHTT-EEEEEETTEEEE-TT-SS-----SS--HHHHHHHHHHSTT-

Sequence (455 aa):
NPMAASFAKSKNVTFEQLQIAMQTVDEAFNADPDLQPTDLRLAKIDVQGHEVEVLQGMRGVLRQAPHEIELTLEYDLRLQAAAGHSPGELPALAREMGFETRVAGQMMWLRRPLCQTRWIVAKYDCPRQAGNQLFPVLNAQLIAWALGGTLVRTQALLHRHSRLGGCDTYLEWLPTASMTIEEVKLMCPNATIERWTPPTRAGPQAEHFRTSPTVSLLKHGAITDVGDLVAPNILDAFALNPHLSQHARTTLQTLLRKGVLAAYGRAFKSLFSFPVAYANSLRAQLSRSHKQRVVGVHVRHQSVSQQWWGAIENATLYAANLAARQQDCVVVVSTELSTRLRTLREGMSRCALLNVPQPAGADLYDGTQFSDHGNQSGTFMQELFFLGQVDVLFTTAGSTGGALAASQVAHAGRKVHLCSIDGCVEATAAKAVPYYPFDNDHEQWRRFKSSCPCA